Protein AF-0000000085029658 (afdb_homodimer)

Organism: Acidaminococcus fermentans (strain ATCC 25085 / DSM 20731 / CCUG 9996 / CIP 106432 / VR4) (NCBI:txid591001)

Foldseek 3Di:
DPPCDPVNLVVQLVQLLVLVLVCVVPDPLVPDFLCSSCVVGPDHSVVVCVPFVTSLLSLLVNLLVLLQVLLVVLLVVLVVDQEDDLLRLLQSNLVSLLVSLVNLVSLLDDVVVSLVPGDPVSNVSSVVSVVSSLVSVLSVCCRHPVVDDPVLSVVLSVQLVVCSSVCNCLQDDDPVRVVVCVVVVVPRDHDHSSRSSSVSSVVSSD/DPPCDPVNLVVQLVQLLVLVLVCVVPDPLVPDFLCSSCVPGPDHSVVVCVPFVTSLLSLLVNLLVLLLVLLVVLLVVLVVDQEDDLLRLLQSNLVSLLVSLVNLVSLLDDVVVSLVPGDPVSNVSSVVSVVSSLVSVLSVCCRHPVVDDPVLSVVLSVQLVVCSSVCNCLQDDDPVRVVVCVVVVVPRDHDHSSRSSSVSSVVSSD

Structure (mmCIF, N/CA/C/O backbone):
data_AF-0000000085029658-model_v1
#
loop_
_entity.id
_entity.type
_entity.pdbx_description
1 polymer 'Transcriptional regulator, TetR family'
#
loop_
_atom_site.group_PDB
_atom_site.id
_atom_site.type_symbol
_atom_site.label_atom_id
_atom_site.label_alt_id
_atom_site.label_comp_id
_atom_site.label_asym_id
_atom_site.label_entity_id
_atom_site.label_seq_id
_atom_site.pdbx_PDB_ins_code
_atom_site.Cartn_x
_atom_site.Cartn_y
_atom_site.Cartn_z
_atom_site.occupancy
_atom_site.B_iso_or_equiv
_atom_site.auth_seq_id
_atom_site.auth_comp_id
_atom_site.auth_asym_id
_atom_site.auth_atom_id
_atom_site.pdbx_PDB_model_num
ATOM 1 N N . MET A 1 1 ? -37.188 19.984 20.891 1 39.56 1 MET A N 1
ATOM 2 C CA . MET A 1 1 ? -36.188 20.219 19.828 1 39.56 1 MET A CA 1
ATOM 3 C C . MET A 1 1 ? -36.375 19.203 18.703 1 39.56 1 MET A C 1
ATOM 5 O O . MET A 1 1 ? -36.562 18 18.953 1 39.56 1 MET A O 1
ATOM 9 N N . PRO A 1 2 ? -36.844 19.359 17.547 1 47.84 2 PRO A N 1
ATOM 10 C CA . PRO A 1 2 ? -37.281 18.359 16.562 1 47.84 2 PRO A CA 1
ATOM 11 C C . PRO A 1 2 ? -36.281 17.219 16.406 1 47.84 2 PRO A C 1
ATOM 13 O O . PRO A 1 2 ? -35.062 17.453 16.484 1 47.84 2 PRO A O 1
ATOM 16 N N . LYS A 1 3 ? -36.5 16.047 16.859 1 46.5 3 LYS A N 1
ATOM 17 C CA . LYS A 1 3 ? -35.75 14.805 16.812 1 46.5 3 LYS A CA 1
ATOM 18 C C . LYS A 1 3 ? -35.125 14.578 15.43 1 46.5 3 LYS A C 1
ATOM 20 O O . LYS A 1 3 ? -35.844 14.344 14.461 1 46.5 3 LYS A O 1
ATOM 25 N N . VAL A 1 4 ? -34.094 15.469 14.938 1 59.84 4 VAL A N 1
ATOM 26 C CA . VAL A 1 4 ? -33.438 15.25 13.648 1 59.84 4 VAL A CA 1
ATOM 27 C C . VAL A 1 4 ? -33.312 13.75 13.375 1 59.84 4 VAL A C 1
ATOM 29 O O . VAL A 1 4 ? -32.688 13.023 14.156 1 59.84 4 VAL A O 1
ATOM 32 N N . SER A 1 5 ? -34.125 13.156 12.586 1 63.72 5 SER A N 1
ATOM 33 C CA . SER A 1 5 ? -34.219 11.75 12.234 1 63.72 5 SER A CA 1
ATOM 34 C C . SER A 1 5 ? -32.875 11.18 11.828 1 63.72 5 SER A C 1
ATOM 36 O O . SER A 1 5 ? -31.984 11.914 11.391 1 63.72 5 SER A O 1
ATOM 38 N N . GLU A 1 6 ? -32.5 9.969 12.438 1 69.75 6 GLU A N 1
ATOM 39 C CA . GLU A 1 6 ? -31.328 9.188 12.039 1 69.75 6 GLU A CA 1
ATOM 40 C C . GLU A 1 6 ? -31.062 9.312 10.547 1 69.75 6 GLU A C 1
ATOM 42 O O . GLU A 1 6 ? -29.906 9.383 10.125 1 69.75 6 GLU A O 1
ATOM 47 N N . GLU A 1 7 ? -32.125 9.469 9.852 1 69.19 7 GLU A N 1
ATOM 48 C CA . GLU A 1 7 ? -32 9.594 8.398 1 69.19 7 GLU A CA 1
ATOM 49 C C . GLU A 1 7 ? -31.406 10.938 8 1 69.19 7 GLU A C 1
ATOM 51 O O . GLU A 1 7 ? -30.625 11.016 7.062 1 69.19 7 GLU A O 1
ATOM 56 N N . PHE A 1 8 ? -31.875 11.875 8.68 1 68.25 8 PHE A N 1
ATOM 57 C CA . PHE A 1 8 ? -31.359 13.211 8.406 1 68.25 8 PHE A CA 1
ATOM 58 C C . PHE A 1 8 ? -29.875 13.297 8.719 1 68.25 8 PHE A C 1
ATOM 60 O O . PHE A 1 8 ? -29.094 13.828 7.918 1 68.25 8 PHE A O 1
ATOM 67 N N . LEU A 1 9 ? -29.438 12.711 9.789 1 74.5 9 LEU A N 1
ATOM 68 C CA . LEU A 1 9 ? -28.047 12.703 10.195 1 74.5 9 LEU A CA 1
ATOM 69 C C . LEU A 1 9 ? -27.188 11.953 9.18 1 74.5 9 LEU A C 1
ATOM 71 O O . LEU A 1 9 ? -26.078 12.398 8.844 1 74.5 9 LEU A O 1
ATOM 75 N N . LEU A 1 10 ? -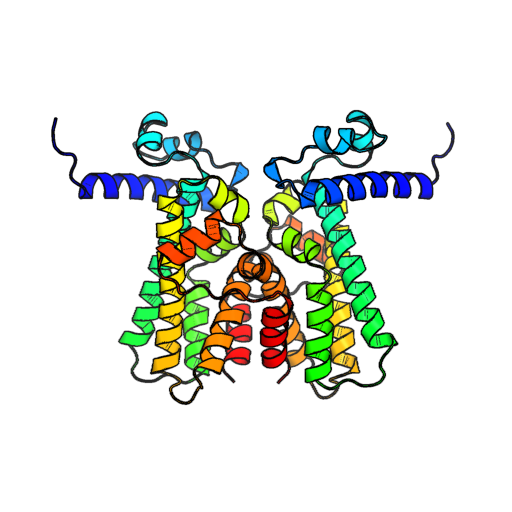27.766 10.938 8.742 1 78.62 10 LEU A N 1
ATOM 76 C CA . LEU A 1 10 ? -27.062 10.133 7.746 1 78.62 10 LEU A CA 1
ATOM 77 C C . LEU A 1 10 ? -26.922 10.898 6.434 1 78.62 10 LEU A C 1
ATOM 79 O O . LEU A 1 10 ? -25.891 10.828 5.773 1 78.62 10 LEU A O 1
ATOM 83 N N . ALA A 1 11 ? -27.969 11.594 6.125 1 80.56 11 ALA A N 1
ATOM 84 C CA . ALA A 1 11 ? -27.938 12.375 4.891 1 80.56 11 ALA A CA 1
ATOM 85 C C . ALA A 1 11 ? -26.891 13.477 4.961 1 80.56 11 ALA A C 1
ATOM 87 O O . ALA A 1 11 ? -26.203 13.75 3.979 1 80.56 11 ALA A O 1
ATOM 88 N N . ARG A 1 12 ? -26.766 14.07 6.043 1 83.19 12 ARG A N 1
ATOM 89 C CA . ARG A 1 12 ? -25.781 15.133 6.234 1 83.19 12 ARG A CA 1
ATOM 90 C C . ARG A 1 12 ? -24.359 14.578 6.215 1 83.19 12 ARG A C 1
ATOM 92 O O . ARG A 1 12 ? -23.469 15.164 5.598 1 83.19 12 ARG A O 1
ATOM 99 N N . ARG A 1 13 ? -24.234 13.508 6.812 1 89.88 13 ARG A N 1
ATOM 100 C CA . ARG A 1 13 ? -22.938 12.828 6.793 1 89.88 13 ARG A CA 1
ATOM 101 C C . ARG A 1 13 ? -22.516 12.5 5.367 1 89.88 13 ARG A C 1
ATOM 103 O O . ARG A 1 13 ? -21.359 12.719 4.992 1 89.88 13 ARG A O 1
ATOM 110 N N . GLU A 1 14 ? -23.5 12.094 4.586 1 93 14 GLU A N 1
ATOM 111 C CA . GLU A 1 14 ? -23.219 11.727 3.199 1 93 14 GLU A CA 1
ATOM 112 C C . GLU A 1 14 ? -22.859 12.953 2.369 1 93 14 GLU A C 1
ATOM 114 O O . GLU A 1 14 ? -22.047 12.867 1.449 1 93 14 GLU A O 1
ATOM 119 N N . GLU A 1 15 ? -23.453 14 2.664 1 93.38 15 GLU A N 1
ATOM 120 C CA . GLU A 1 15 ? -23.109 15.234 1.964 1 93.38 15 GLU A CA 1
ATOM 121 C C . GLU A 1 15 ? -21.656 15.609 2.184 1 93.38 15 GLU A C 1
ATOM 123 O O . GLU A 1 15 ? -20.969 16.047 1.257 1 93.38 15 GLU A O 1
ATOM 128 N N . ILE A 1 16 ? -21.219 15.453 3.389 1 94.19 16 ILE A N 1
ATOM 129 C CA . ILE A 1 16 ? -19.828 15.75 3.729 1 94.19 16 ILE A CA 1
ATOM 130 C C . ILE A 1 16 ? -18.906 14.805 2.975 1 94.19 16 ILE A C 1
ATOM 132 O O . ILE A 1 16 ? -17.891 15.234 2.406 1 94.19 16 ILE A O 1
ATOM 136 N N . LEU A 1 17 ? -19.266 13.594 2.924 1 96.19 17 LEU A N 1
ATOM 137 C CA . LEU A 1 17 ? -18.469 12.594 2.23 1 96.19 17 LEU A CA 1
ATOM 138 C C . LEU A 1 17 ? -18.422 12.883 0.732 1 96.19 17 LEU A C 1
ATOM 140 O O . LEU A 1 17 ? -17.375 12.75 0.102 1 96.19 17 LEU A O 1
ATOM 144 N N . ASP A 1 18 ? -19.562 13.305 0.214 1 96.31 18 ASP A N 1
ATOM 145 C CA . ASP A 1 18 ? -19.625 13.641 -1.204 1 96.31 18 ASP A CA 1
ATOM 146 C C . ASP A 1 18 ? -18.734 14.836 -1.524 1 96.31 18 ASP A C 1
ATOM 148 O O . ASP A 1 18 ? -18.062 14.852 -2.557 1 96.31 18 ASP A O 1
ATOM 152 N N . ALA A 1 19 ? -18.766 15.758 -0.668 1 95.5 19 ALA A N 1
ATOM 153 C CA . ALA A 1 19 ? -17.922 16.938 -0.836 1 95.5 19 ALA A CA 1
ATOM 154 C C . ALA A 1 19 ? -16.453 16.562 -0.789 1 95.5 19 ALA A C 1
ATOM 156 O O . ALA A 1 19 ? -15.656 17.031 -1.613 1 95.5 19 ALA A O 1
ATOM 157 N N . CYS A 1 20 ? -16.109 15.727 0.187 1 96.25 20 CYS A N 1
ATOM 158 C CA . CYS A 1 20 ? -14.734 15.266 0.316 1 96.25 20 CYS A CA 1
ATOM 159 C C . CYS A 1 20 ? -14.297 14.492 -0.921 1 96.25 20 CYS A C 1
ATOM 161 O O . CYS A 1 20 ? -13.211 14.719 -1.45 1 96.25 20 CYS A O 1
ATOM 163 N N . ALA A 1 21 ? -15.133 13.617 -1.39 1 97 21 ALA A N 1
ATOM 164 C CA . ALA A 1 21 ? -14.844 12.82 -2.584 1 97 21 ALA A CA 1
ATOM 165 C C . ALA A 1 21 ? -14.602 13.719 -3.793 1 97 21 ALA A C 1
ATOM 167 O O . ALA A 1 21 ? -13.688 13.477 -4.578 1 97 21 ALA A O 1
ATOM 168 N N . LYS A 1 22 ? -15.422 14.664 -3.932 1 96.25 22 LYS A N 1
ATOM 169 C CA . LYS A 1 22 ? -15.305 15.602 -5.047 1 96.25 22 LYS A CA 1
ATOM 170 C C . LYS A 1 22 ? -13.984 16.359 -4.992 1 96.25 22 LYS A C 1
ATOM 172 O O . LYS A 1 22 ? -13.281 16.469 -5.996 1 96.25 22 LYS A O 1
ATOM 177 N N . LEU A 1 23 ? -13.648 16.906 -3.857 1 95.88 23 LEU A N 1
ATOM 178 C CA . LEU A 1 23 ? -12.391 17.625 -3.691 1 95.88 23 LEU A CA 1
ATOM 179 C C . LEU A 1 23 ? -11.195 16.719 -3.955 1 95.88 23 LEU A C 1
ATOM 181 O O . LEU A 1 23 ? -10.203 17.141 -4.555 1 95.88 23 LEU A O 1
ATOM 185 N N . TYR A 1 24 ? -11.328 15.469 -3.527 1 95 24 TYR A N 1
ATOM 186 C CA . TYR A 1 24 ? -10.227 14.523 -3.576 1 95 24 TYR A CA 1
ATOM 187 C C . TYR A 1 24 ? -9.922 14.117 -5.016 1 95 24 TYR A C 1
ATOM 189 O O . TYR A 1 24 ? -8.852 13.562 -5.297 1 95 24 TYR A O 1
ATOM 197 N N . GLU A 1 25 ? -10.781 14.445 -5.926 1 92.31 25 GLU A N 1
ATOM 198 C CA . GLU A 1 25 ? -10.547 14.188 -7.344 1 92.31 25 GLU A CA 1
ATOM 199 C C . GLU A 1 25 ? -9.414 15.055 -7.887 1 92.31 25 GLU A C 1
ATOM 201 O O . GLU A 1 25 ? -8.672 14.633 -8.773 1 92.31 25 GLU A O 1
ATOM 206 N N . ASN A 1 26 ? -9.297 16.219 -7.262 1 89.38 26 ASN A N 1
ATOM 207 C CA . ASN A 1 26 ? -8.367 17.172 -7.859 1 89.38 26 ASN A CA 1
ATOM 208 C C . ASN A 1 26 ? -7.371 17.703 -6.836 1 89.38 26 ASN A C 1
ATOM 210 O O . ASN A 1 26 ? -6.422 18.406 -7.191 1 89.38 26 ASN A O 1
ATOM 214 N N . MET A 1 27 ? -7.668 17.391 -5.586 1 89.38 27 MET A N 1
ATOM 215 C CA . MET A 1 27 ? -6.793 17.859 -4.516 1 89.38 27 MET A CA 1
ATOM 216 C C . MET A 1 27 ? -6.168 16.688 -3.77 1 89.38 27 MET A C 1
ATOM 218 O O . MET A 1 27 ? -6.715 15.586 -3.77 1 89.38 27 MET A O 1
ATOM 222 N N . SER A 1 28 ? -5.059 16.969 -3.203 1 88.19 28 SER A N 1
ATOM 223 C CA . SER A 1 28 ? -4.398 15.961 -2.381 1 88.19 28 SER A CA 1
ATOM 224 C C . SER A 1 28 ? -4.953 15.961 -0.96 1 88.19 28 SER A C 1
ATOM 226 O O . SER A 1 28 ? -5.605 16.922 -0.54 1 88.19 28 SER A O 1
ATOM 228 N N . PHE A 1 29 ? -4.711 14.922 -0.294 1 90.5 29 PHE A N 1
ATOM 229 C CA . PHE A 1 29 ? -5.133 14.781 1.094 1 90.5 29 PHE A CA 1
ATOM 230 C C . PHE A 1 29 ? -4.633 15.945 1.936 1 90.5 29 PHE A C 1
ATOM 232 O O . PHE A 1 29 ? -5.367 16.484 2.77 1 90.5 29 PHE A O 1
ATOM 239 N N . LYS A 1 30 ? -3.414 16.312 1.735 1 85.94 30 LYS A N 1
ATOM 240 C CA . LYS A 1 30 ? -2.768 17.359 2.529 1 85.94 30 LYS A CA 1
ATOM 241 C C . LYS A 1 30 ? -3.48 18.688 2.363 1 85.94 30 LYS A C 1
ATOM 243 O O . LYS A 1 30 ? -3.562 19.484 3.309 1 85.94 30 LYS A O 1
ATOM 248 N N . ASP A 1 31 ? -4.078 18.891 1.221 1 90.44 31 ASP A N 1
ATOM 249 C CA . ASP A 1 31 ? -4.645 20.203 0.889 1 90.44 31 ASP A CA 1
ATOM 250 C C . ASP A 1 31 ? -6.121 20.266 1.274 1 90.44 31 ASP A C 1
ATOM 252 O O . ASP A 1 31 ? -6.703 21.359 1.325 1 90.44 31 ASP A O 1
ATOM 256 N N . ILE A 1 32 ? -6.695 19.156 1.479 1 93.81 32 ILE A N 1
ATOM 257 C CA . ILE A 1 32 ? -8.109 19.125 1.831 1 93.81 32 ILE A CA 1
ATOM 258 C C . ILE A 1 32 ? -8.273 19.328 3.336 1 93.81 32 ILE A C 1
ATOM 260 O O . ILE A 1 32 ? -7.656 18.609 4.133 1 93.81 32 ILE A O 1
ATOM 264 N N . THR A 1 33 ? -8.992 20.391 3.703 1 92.5 33 THR A N 1
ATOM 265 C CA . THR A 1 33 ? -9.297 20.688 5.098 1 92.5 33 THR A CA 1
ATOM 266 C C . THR A 1 33 ? -10.805 20.719 5.332 1 92.5 33 THR A C 1
ATOM 268 O O . THR A 1 33 ? -11.586 20.672 4.379 1 92.5 33 THR A O 1
ATOM 271 N N . LEU A 1 34 ? -11.148 20.703 6.617 1 92.81 34 LEU A N 1
ATOM 272 C CA . LEU A 1 34 ? -12.562 20.828 6.926 1 92.81 34 LEU A CA 1
ATOM 273 C C . LEU A 1 34 ? -13.133 22.125 6.371 1 92.81 34 LEU A C 1
ATOM 275 O O . LEU A 1 34 ? -14.297 22.172 5.957 1 92.81 34 LEU A O 1
ATOM 279 N N . LYS A 1 35 ? -12.289 23.156 6.355 1 91.06 35 LYS A N 1
ATOM 280 C CA . LYS A 1 35 ? -12.695 24.438 5.781 1 91.06 35 LYS A CA 1
ATOM 281 C C . LYS A 1 35 ? -13.016 24.297 4.297 1 91.06 35 LYS A C 1
ATOM 283 O O . LYS A 1 35 ? -14.055 24.766 3.83 1 91.06 35 LYS A O 1
ATOM 288 N N . GLU A 1 36 ? -12.156 23.609 3.531 1 92.5 36 GLU A N 1
ATOM 289 C CA . GLU A 1 36 ? -12.359 23.406 2.1 1 92.5 36 GLU A CA 1
ATOM 290 C C . GLU A 1 36 ? -13.609 22.578 1.832 1 92.5 36 GLU A C 1
ATOM 292 O O . GLU A 1 36 ? -14.344 22.828 0.877 1 92.5 36 GLU A O 1
ATOM 297 N N . ILE A 1 37 ? -13.828 21.562 2.686 1 93.56 37 ILE A N 1
ATOM 298 C CA . ILE A 1 37 ? -15 20.703 2.549 1 93.56 37 ILE A CA 1
ATOM 299 C C . ILE A 1 37 ? -16.266 21.516 2.814 1 93.56 37 ILE A C 1
ATOM 301 O O . ILE A 1 37 ? -17.266 21.391 2.094 1 93.56 37 ILE A O 1
ATOM 305 N N . GLY A 1 38 ? -16.219 22.328 3.793 1 90.88 38 GLY A N 1
ATOM 306 C CA . GLY A 1 38 ? -17.344 23.172 4.145 1 90.88 38 GLY A CA 1
ATOM 307 C C . GLY A 1 38 ? -17.75 24.125 3.029 1 90.88 38 GLY A C 1
ATOM 308 O O . GLY A 1 38 ? -18.938 24.469 2.893 1 90.88 38 GLY A O 1
ATOM 309 N N . LYS A 1 39 ? -16.812 24.516 2.195 1 90.38 39 LYS A N 1
ATOM 310 C CA . LYS A 1 39 ? -17.062 25.484 1.122 1 90.38 39 LYS A CA 1
ATOM 311 C C . LYS A 1 39 ? -17.984 24.891 0.057 1 90.38 39 LYS A C 1
ATOM 313 O O . LYS A 1 39 ? -18.641 25.625 -0.672 1 90.38 39 LYS A O 1
ATOM 318 N N . ILE A 1 40 ? -17.953 23.609 -0.003 1 89 40 ILE A N 1
ATOM 319 C CA . ILE A 1 40 ? -18.719 23.047 -1.103 1 89 40 ILE A CA 1
ATOM 320 C C . ILE A 1 40 ? -19.891 22.234 -0.548 1 89 40 ILE A C 1
ATOM 322 O O . ILE A 1 40 ? -20.391 21.312 -1.205 1 89 40 ILE A O 1
ATOM 326 N N . THR A 1 41 ? -20.141 22.453 0.682 1 85.31 41 THR A N 1
ATOM 327 C CA . THR A 1 41 ? -21.312 21.844 1.322 1 85.31 41 THR A CA 1
ATOM 328 C C . THR A 1 41 ? -22.281 22.922 1.791 1 85.31 41 THR A C 1
ATOM 330 O O . THR A 1 41 ? -22 24.125 1.656 1 85.31 41 THR A O 1
ATOM 333 N N . SER A 1 42 ? -23.375 22.484 2.191 1 81.94 42 SER A N 1
ATOM 334 C CA . SER A 1 42 ? -24.344 23.375 2.803 1 81.94 42 SER A CA 1
ATOM 335 C C . SER A 1 42 ? -24 23.672 4.258 1 81.94 42 SER A C 1
ATOM 337 O O . SER A 1 42 ? -24.734 24.375 4.953 1 81.94 42 SER A O 1
ATOM 339 N N . PHE A 1 43 ? -22.938 23.156 4.645 1 76 43 PHE A N 1
ATOM 340 C CA . PHE A 1 43 ? -22.531 23.234 6.039 1 76 43 PHE A CA 1
ATOM 341 C C . PHE A 1 43 ? -21.469 24.312 6.227 1 76 43 PHE A C 1
ATOM 343 O O . PHE A 1 43 ? -20.656 24.562 5.32 1 76 43 PHE A O 1
ATOM 350 N N . ASN A 1 44 ? -21.672 25.016 7.402 1 77 44 ASN A N 1
ATOM 351 C CA . ASN A 1 44 ? -20.484 25.75 7.824 1 77 44 ASN A CA 1
ATOM 352 C C . ASN A 1 44 ? -19.484 24.844 8.555 1 77 44 ASN A C 1
ATOM 354 O O . ASN A 1 44 ? -19.797 23.688 8.859 1 77 44 ASN A O 1
ATOM 358 N N . ARG A 1 45 ? -18.25 25.234 8.695 1 79.62 45 ARG A N 1
ATOM 359 C CA . ARG A 1 45 ? -17.172 24.469 9.32 1 79.62 45 ARG A CA 1
ATOM 360 C C . ARG A 1 45 ? -17.594 23.938 10.68 1 79.62 45 ARG A C 1
ATOM 362 O O . ARG A 1 45 ? -17.328 22.766 11.008 1 79.62 45 ARG A O 1
ATOM 369 N N . THR A 1 46 ? -18.344 24.688 11.406 1 83.12 46 THR A N 1
ATOM 370 C CA . THR A 1 46 ? -18.75 24.312 12.758 1 83.12 46 THR A CA 1
ATOM 371 C C . THR A 1 46 ? -19.703 23.125 12.727 1 83.12 46 THR A C 1
ATOM 373 O O . THR A 1 46 ? -19.609 22.219 13.562 1 83.12 46 THR A O 1
ATOM 376 N N . ALA A 1 47 ? -20.5 23.109 11.742 1 87.06 47 ALA A N 1
ATOM 377 C CA . ALA A 1 47 ? -21.484 22.031 11.609 1 87.06 47 ALA A CA 1
ATOM 378 C C . ALA A 1 47 ? -20.797 20.703 11.273 1 87.06 47 ALA A C 1
ATOM 380 O O . ALA A 1 47 ? -21.266 19.641 11.688 1 87.06 47 ALA A O 1
ATOM 381 N N . ILE A 1 48 ? -19.719 20.734 10.539 1 91.19 48 ILE A N 1
ATOM 382 C CA . ILE A 1 48 ? -19 19.531 10.148 1 91.19 48 ILE A CA 1
ATOM 383 C C . ILE A 1 48 ? -18.438 18.828 11.391 1 91.19 48 ILE A C 1
ATOM 385 O O . ILE A 1 48 ? -18.422 17.609 11.461 1 91.19 48 ILE A O 1
ATOM 389 N N . TYR A 1 49 ? -18.188 19.578 12.391 1 90.75 49 TYR A N 1
ATOM 390 C CA . TYR A 1 49 ? -17.594 19.047 13.609 1 90.75 49 TYR A CA 1
ATOM 391 C C . TYR A 1 49 ? -18.609 18.219 14.398 1 90.75 49 TYR A C 1
ATOM 393 O O . TYR A 1 49 ? -18.234 17.422 15.266 1 90.75 49 TYR A O 1
ATOM 401 N N . ASN A 1 50 ? -19.844 18.422 14.094 1 89.75 50 ASN A N 1
ATOM 402 C CA . ASN A 1 50 ? -20.875 17.609 14.719 1 89.75 50 ASN A CA 1
ATOM 403 C C . ASN A 1 50 ? -20.844 16.172 14.195 1 89.75 50 ASN A C 1
ATOM 405 O O . ASN A 1 50 ? -21.344 15.258 14.844 1 89.75 50 ASN A O 1
ATOM 409 N N . TYR A 1 51 ? -20.172 16.047 13.094 1 91.44 51 TYR A N 1
ATOM 410 C CA . TYR A 1 51 ? -20.172 14.734 12.453 1 91.44 51 TYR A CA 1
ATOM 411 C C . TYR A 1 51 ? -18.781 14.125 12.469 1 91.44 51 TYR A C 1
ATOM 413 O O . TYR A 1 51 ? -18.625 12.922 12.68 1 91.44 51 TYR A O 1
ATOM 421 N N . PHE A 1 52 ? -17.797 14.953 12.211 1 93.81 52 PHE A N 1
ATOM 422 C CA . PHE A 1 52 ? -16.422 14.484 12.133 1 93.81 52 PHE A CA 1
ATOM 423 C C . PHE A 1 52 ? -15.492 15.414 12.906 1 93.81 52 PHE A C 1
ATOM 425 O O . PHE A 1 52 ? -15.578 16.641 12.781 1 93.81 52 PHE A O 1
ATOM 432 N N . ASN A 1 53 ? -14.586 14.789 13.562 1 92.5 53 ASN A N 1
ATOM 433 C CA . ASN A 1 53 ? -13.68 15.555 14.406 1 92.5 53 ASN A CA 1
ATOM 434 C C . ASN A 1 53 ? -12.406 15.938 13.656 1 92.5 53 ASN A C 1
ATOM 436 O O . ASN A 1 53 ? -11.633 16.766 14.133 1 92.5 53 ASN A O 1
ATOM 440 N N . SER A 1 54 ? -12.156 15.266 12.555 1 93.06 54 SER A N 1
ATOM 441 C CA . SER A 1 54 ? -10.93 15.492 11.797 1 93.06 54 SER A CA 1
ATOM 442 C C . SER A 1 54 ? -11.102 15.109 10.328 1 93.06 54 SER A C 1
ATOM 444 O O . SER A 1 54 ? -12.047 14.406 9.977 1 93.06 54 SER A O 1
ATOM 446 N N . LYS A 1 55 ? -10.227 15.648 9.531 1 93.75 55 LYS A N 1
ATOM 447 C CA . LYS A 1 55 ? -10.266 15.258 8.125 1 93.75 55 LYS A CA 1
ATOM 448 C C . LYS A 1 55 ? -9.961 13.766 7.961 1 93.75 55 LYS A C 1
ATOM 450 O O . LYS A 1 55 ? -10.484 13.117 7.059 1 93.75 55 LYS A O 1
ATOM 455 N N . GLU A 1 56 ? -9.141 13.203 8.867 1 95.19 56 GLU A N 1
ATOM 456 C CA . GLU A 1 56 ? -8.828 11.781 8.836 1 95.19 56 GLU A CA 1
ATOM 457 C C . GLU A 1 56 ? -10.078 10.93 9.031 1 95.19 56 GLU A C 1
ATOM 459 O O . GLU A 1 56 ? -10.25 9.906 8.367 1 95.19 56 GLU A O 1
ATOM 464 N N . GLU A 1 57 ? -10.93 11.398 9.867 1 95.69 57 GLU A N 1
ATOM 465 C CA . GLU A 1 57 ? -12.18 10.688 10.094 1 95.69 57 GLU A CA 1
ATOM 466 C C . GLU A 1 57 ? -13.055 10.703 8.844 1 95.69 57 GLU A C 1
ATOM 468 O O . GLU A 1 57 ? -13.734 9.719 8.547 1 95.69 57 GLU A O 1
ATOM 473 N N . ILE A 1 58 ? -13.055 11.812 8.203 1 96.31 58 ILE A N 1
ATOM 474 C CA . ILE A 1 58 ? -13.844 11.938 6.98 1 96.31 58 ILE A CA 1
ATOM 475 C C . ILE A 1 58 ? -13.297 10.984 5.918 1 96.31 58 ILE A C 1
ATOM 477 O O . ILE A 1 58 ? -14.062 10.258 5.277 1 96.31 58 ILE A O 1
ATOM 481 N N . PHE A 1 59 ? -12.031 10.914 5.777 1 97.19 59 PHE A N 1
ATOM 482 C CA . PHE A 1 59 ? -11.406 10.055 4.781 1 97.19 59 PHE A CA 1
ATOM 483 C C . PHE A 1 59 ? -11.602 8.586 5.137 1 97.19 59 PHE A C 1
ATOM 485 O O . PHE A 1 59 ? -11.789 7.746 4.254 1 97.19 59 PHE A O 1
ATOM 492 N N . LEU A 1 60 ? -11.508 8.312 6.41 1 97 60 LEU A N 1
ATOM 493 C CA . LEU A 1 60 ? -11.766 6.945 6.848 1 97 60 LEU A CA 1
ATOM 494 C C . LEU A 1 60 ? -13.188 6.523 6.496 1 97 60 LEU A C 1
ATOM 496 O O . LEU A 1 60 ? -13.414 5.41 6.023 1 97 60 LEU A O 1
ATOM 500 N N . ALA A 1 61 ? -14.109 7.426 6.719 1 97.06 61 ALA A N 1
ATOM 501 C CA . ALA A 1 61 ? -15.508 7.16 6.387 1 97.06 61 ALA A CA 1
ATOM 502 C C . ALA A 1 61 ? -15.695 7.012 4.883 1 97.06 61 ALA A C 1
ATOM 504 O O . ALA A 1 61 ? -16.484 6.18 4.426 1 97.06 61 ALA A O 1
ATOM 505 N N . LEU A 1 62 ? -15.016 7.867 4.152 1 97.62 62 LEU A N 1
ATOM 506 C CA . LEU A 1 62 ? -15.055 7.766 2.697 1 97.62 62 LEU A CA 1
ATOM 507 C C . LEU A 1 62 ? -14.508 6.422 2.229 1 97.62 62 LEU A C 1
ATOM 509 O O . LEU A 1 62 ? -15.094 5.781 1.35 1 97.62 62 LEU A O 1
ATOM 513 N N . MET A 1 63 ? -13.438 5.992 2.785 1 97.56 63 MET A N 1
ATOM 514 C CA . MET A 1 63 ? -12.852 4.695 2.469 1 97.56 63 MET A CA 1
ATOM 515 C C . MET A 1 63 ? -13.82 3.564 2.799 1 97.56 63 MET A C 1
ATOM 517 O O . MET A 1 63 ? -13.969 2.621 2.02 1 97.56 63 MET A O 1
ATOM 521 N N . GLN A 1 64 ? -14.406 3.699 3.98 1 97.5 64 GLN A N 1
ATOM 522 C CA . GLN A 1 64 ? -15.43 2.732 4.379 1 97.5 64 GLN A CA 1
ATOM 523 C C . GLN A 1 64 ? -16.531 2.629 3.324 1 97.5 64 GLN A C 1
ATOM 525 O O . GLN A 1 64 ? -16.891 1.526 2.91 1 97.5 64 GLN A O 1
ATOM 530 N N . ARG A 1 65 ? -17 3.754 2.939 1 97.5 65 ARG A N 1
ATOM 531 C CA . ARG A 1 65 ? -18.047 3.791 1.93 1 97.5 65 ARG A CA 1
ATOM 532 C C . ARG A 1 65 ? -17.594 3.133 0.633 1 97.5 65 ARG A C 1
ATOM 534 O O . ARG A 1 65 ? -18.344 2.398 0.001 1 97.5 65 ARG A O 1
ATOM 541 N N . GLU A 1 66 ? -16.375 3.4 0.181 1 97.88 66 GLU A N 1
ATOM 542 C CA . GLU A 1 66 ? -15.844 2.805 -1.038 1 97.88 66 GLU A CA 1
ATOM 543 C C . GLU A 1 66 ? -15.766 1.286 -0.922 1 97.88 66 GLU A C 1
ATOM 545 O O . GLU A 1 66 ? -16.094 0.567 -1.87 1 97.88 66 GLU A O 1
ATOM 550 N N . TYR A 1 67 ? -15.352 0.813 0.222 1 98.06 67 TYR A N 1
ATOM 551 C CA . TYR A 1 67 ? -15.312 -0.626 0.457 1 98.06 67 TYR A CA 1
ATOM 552 C C . TYR A 1 67 ? -16.719 -1.228 0.357 1 98.06 67 TYR A C 1
ATOM 554 O O . TYR A 1 67 ? -16.891 -2.285 -0.25 1 98.06 67 TYR A O 1
ATOM 562 N N . GLU A 1 68 ? -17.625 -0.582 1.021 1 98 68 GLU A N 1
ATOM 563 C CA . GLU A 1 68 ? -19 -1.085 1.042 1 98 68 GLU A CA 1
ATOM 564 C C . GLU A 1 68 ? -19.594 -1.149 -0.365 1 98 68 GLU A C 1
ATOM 566 O O . GLU A 1 68 ? -20.25 -2.127 -0.724 1 98 68 GLU A O 1
ATOM 571 N N . CYS A 1 69 ? -19.312 -0.13 -1.123 1 97.94 69 CYS A N 1
ATOM 572 C CA . CYS A 1 69 ? -19.781 -0.117 -2.504 1 97.94 69 CYS A CA 1
ATOM 573 C C . CYS A 1 69 ? -19.125 -1.241 -3.309 1 97.94 69 CYS A C 1
ATOM 575 O O . CYS A 1 69 ? -19.812 -1.962 -4.035 1 97.94 69 CYS A O 1
ATOM 577 N N . TRP A 1 70 ? -17.875 -1.404 -3.17 1 98.19 70 TRP A N 1
ATOM 578 C CA . TRP A 1 70 ? -17.141 -2.434 -3.9 1 98.19 70 TRP A CA 1
ATOM 579 C C . TRP A 1 70 ? -17.609 -3.826 -3.496 1 98.19 70 TRP A C 1
ATOM 581 O O . TRP A 1 70 ? -17.859 -4.68 -4.352 1 98.19 70 TRP A O 1
ATOM 591 N N . SER A 1 71 ? -17.781 -4.031 -2.201 1 98.06 71 SER A N 1
ATOM 592 C CA . SER A 1 71 ? -18.219 -5.328 -1.694 1 98.06 71 SER A CA 1
ATOM 593 C C . SER A 1 71 ? -19.609 -5.68 -2.205 1 98.06 71 SER A C 1
ATOM 595 O O . SER A 1 71 ? -19.891 -6.84 -2.521 1 98.06 71 SER A O 1
ATOM 597 N N . ALA A 1 72 ? -20.438 -4.664 -2.25 1 98.19 72 ALA A N 1
ATOM 598 C CA . ALA A 1 72 ? -21.781 -4.883 -2.748 1 98.19 72 ALA A CA 1
ATOM 599 C C . ALA A 1 72 ? -21.766 -5.34 -4.203 1 98.19 72 ALA A C 1
ATOM 601 O O . ALA A 1 72 ? -22.562 -6.199 -4.602 1 98.19 72 ALA A O 1
ATOM 602 N N . GLU A 1 73 ? -20.891 -4.77 -4.949 1 98.38 73 GLU A N 1
ATOM 603 C CA . GLU A 1 73 ? -20.781 -5.145 -6.355 1 98.38 73 GLU A CA 1
ATOM 604 C C . GLU A 1 73 ? -20.172 -6.531 -6.516 1 98.38 73 GLU A C 1
ATOM 606 O O . GLU A 1 73 ? -20.516 -7.273 -7.434 1 98.38 73 GLU A O 1
ATOM 611 N N . VAL A 1 74 ? -19.234 -6.898 -5.664 1 98.38 74 VAL A N 1
ATOM 612 C CA . VAL A 1 74 ? -18.703 -8.258 -5.668 1 98.38 74 VAL A CA 1
ATOM 613 C C . VAL A 1 74 ? -19.812 -9.25 -5.355 1 98.38 74 VAL A C 1
ATOM 615 O O . VAL A 1 74 ? -19.938 -10.281 -6.02 1 98.38 74 VAL A O 1
ATOM 618 N N . ASP A 1 75 ? -20.625 -8.914 -4.375 1 98.12 75 ASP A N 1
ATOM 619 C CA . ASP A 1 75 ? -21.766 -9.766 -4.035 1 98.12 75 ASP A CA 1
ATOM 620 C C . ASP A 1 75 ? -22.734 -9.867 -5.207 1 98.12 75 ASP A C 1
ATOM 622 O O . ASP A 1 75 ? -23.359 -10.914 -5.406 1 98.12 75 ASP A O 1
ATOM 626 N N . GLY A 1 76 ? -22.844 -8.758 -5.867 1 98 76 GLY A N 1
ATOM 627 C CA . GLY A 1 76 ? -23.656 -8.781 -7.066 1 98 76 GLY A CA 1
ATOM 628 C C . GLY A 1 76 ? -23.188 -9.797 -8.094 1 98 76 GLY A C 1
ATOM 629 O O . GLY A 1 76 ? -24 -10.469 -8.727 1 98 76 GLY A O 1
ATOM 630 N N . LEU A 1 77 ? -21.859 -9.906 -8.297 1 96.75 77 LEU A N 1
ATOM 631 C CA . LEU A 1 77 ? -21.281 -10.906 -9.195 1 96.75 77 LEU A CA 1
ATOM 632 C C . LEU A 1 77 ? -21.703 -12.312 -8.773 1 96.75 77 LEU A C 1
ATOM 634 O O . LEU A 1 77 ? -22.062 -13.141 -9.617 1 96.75 77 LEU A O 1
ATOM 638 N N . VAL A 1 78 ? -21.672 -12.578 -7.484 1 97.38 78 VAL A N 1
ATOM 639 C CA . VAL A 1 78 ? -22 -13.883 -6.918 1 97.38 78 VAL A CA 1
ATOM 640 C C . VAL A 1 78 ? -23.469 -14.195 -7.133 1 97.38 78 VAL A C 1
ATOM 642 O O . VAL A 1 78 ? -23.828 -15.328 -7.469 1 97.38 78 VAL A O 1
ATOM 645 N N . GLN A 1 79 ? -24.297 -13.18 -6.973 1 97.56 79 GLN A N 1
ATOM 646 C CA . GLN A 1 79 ? -25.734 -13.344 -7.086 1 97.56 79 GLN A CA 1
ATOM 647 C C . GLN A 1 79 ? -26.156 -13.508 -8.539 1 97.56 79 GLN A C 1
ATOM 649 O O . GLN A 1 79 ? -27.062 -14.289 -8.852 1 97.56 79 GLN A O 1
ATOM 654 N N . ASP A 1 80 ? -25.469 -12.891 -9.406 1 97.44 80 ASP A N 1
ATOM 655 C CA . ASP A 1 80 ? -25.922 -12.773 -10.789 1 97.44 80 ASP A CA 1
ATOM 656 C C . ASP A 1 80 ? -25.391 -13.93 -11.641 1 97.44 80 ASP A C 1
ATOM 658 O O . ASP A 1 80 ? -25.859 -14.141 -12.758 1 97.44 80 ASP A O 1
ATOM 662 N N . HIS A 1 81 ? -24.453 -14.672 -11.164 1 97.69 81 HIS A N 1
ATOM 663 C CA . HIS A 1 81 ? -23.859 -15.758 -11.938 1 97.69 81 HIS A CA 1
ATOM 664 C C . HIS A 1 81 ? -23.969 -17.094 -11.195 1 97.69 81 HIS A C 1
ATOM 666 O O . HIS A 1 81 ? -23.828 -17.125 -9.969 1 97.69 81 HIS A O 1
ATOM 672 N N . GLU A 1 82 ? -24.266 -18.062 -11.891 1 97.12 82 GLU A N 1
ATOM 673 C CA . GLU A 1 82 ? -24.312 -19.391 -11.305 1 97.12 82 GLU A CA 1
ATOM 674 C C . GLU A 1 82 ? -22.938 -20.047 -11.297 1 97.12 82 GLU A C 1
ATOM 676 O O . GLU A 1 82 ? -22.578 -20.734 -10.336 1 97.12 82 GLU A O 1
ATOM 681 N N . GLN A 1 83 ? -22.266 -19.859 -12.383 1 97.06 83 GLN A N 1
ATOM 682 C CA . GLN A 1 83 ? -20.922 -20.422 -12.539 1 97.06 83 GLN A CA 1
ATOM 683 C C . GLN A 1 83 ? -20 -19.422 -13.242 1 97.06 83 GLN A C 1
ATOM 685 O O . GLN A 1 83 ? -20.453 -18.641 -14.078 1 97.06 83 GLN A O 1
ATOM 690 N N . MET A 1 84 ? -18.75 -19.469 -12.812 1 97.44 84 MET A N 1
ATOM 691 C CA . MET A 1 84 ? -17.688 -18.703 -13.461 1 97.44 84 MET A CA 1
ATOM 692 C C . MET A 1 84 ? -16.391 -19.5 -13.492 1 97.44 84 MET A C 1
ATOM 694 O O . MET A 1 84 ? -16.062 -20.188 -12.531 1 97.44 84 MET A O 1
ATOM 698 N N . THR A 1 85 ? -15.742 -19.422 -14.672 1 97 85 THR A N 1
ATOM 699 C CA . THR A 1 85 ? -14.391 -19.984 -14.695 1 97 85 THR A CA 1
ATOM 700 C C . THR A 1 85 ? -13.43 -19.109 -13.898 1 97 85 THR A C 1
ATOM 702 O O . THR A 1 85 ? -13.75 -17.953 -13.578 1 97 85 THR A O 1
ATOM 705 N N . ARG A 1 86 ? -12.289 -19.594 -13.555 1 96.81 86 ARG A N 1
ATOM 706 C CA . ARG A 1 86 ? -11.266 -18.828 -12.844 1 96.81 86 ARG A CA 1
ATOM 707 C C . ARG A 1 86 ? -10.875 -17.578 -13.625 1 96.81 86 ARG A C 1
ATOM 709 O O . ARG A 1 86 ? -10.664 -16.516 -13.039 1 96.81 86 ARG A O 1
ATOM 716 N N . ASP A 1 87 ? -10.797 -17.75 -14.93 1 97.56 87 ASP A N 1
ATOM 717 C CA . ASP A 1 87 ? -10.477 -16.609 -15.781 1 97.56 87 ASP A CA 1
ATOM 718 C C . ASP A 1 87 ? -11.586 -15.555 -15.742 1 97.56 87 ASP A C 1
ATOM 720 O O . ASP A 1 87 ? -11.305 -14.359 -15.719 1 97.56 87 ASP A O 1
ATOM 724 N N . GLU A 1 88 ? -12.789 -16 -15.711 1 97.94 88 GLU A N 1
ATOM 725 C CA . GLU A 1 88 ? -13.922 -15.086 -15.641 1 97.94 88 GLU A CA 1
ATOM 726 C C . GLU A 1 88 ? -13.953 -14.344 -14.305 1 97.94 88 GLU A C 1
ATOM 728 O O . GLU A 1 88 ? -14.297 -13.164 -14.25 1 97.94 88 GLU A O 1
ATOM 733 N N . ILE A 1 89 ? -13.625 -15.062 -13.25 1 98.31 89 ILE A N 1
ATOM 734 C CA . ILE A 1 89 ? -13.531 -14.438 -11.93 1 98.31 89 ILE A CA 1
ATOM 735 C C . ILE A 1 89 ? -12.477 -13.336 -11.961 1 98.31 89 ILE A C 1
ATOM 737 O O . ILE A 1 89 ? -12.742 -12.203 -11.531 1 98.31 89 ILE A O 1
ATOM 741 N N . ALA A 1 90 ? -11.305 -13.711 -12.5 1 98.25 90 ALA A N 1
ATOM 742 C CA . ALA A 1 90 ? -10.203 -12.758 -12.586 1 98.25 90 ALA A CA 1
ATOM 743 C C . ALA A 1 90 ? -10.609 -11.523 -13.391 1 98.25 90 ALA A C 1
ATOM 745 O O . ALA A 1 90 ? -10.328 -10.391 -12.992 1 98.25 90 ALA A O 1
ATOM 746 N N . GLN A 1 91 ? -11.281 -11.711 -14.469 1 98.25 91 GLN A N 1
ATOM 747 C CA . GLN A 1 91 ? -11.742 -10.617 -15.312 1 98.25 91 GLN A CA 1
ATOM 748 C C . GLN A 1 91 ? -12.758 -9.75 -14.586 1 98.25 91 GLN A C 1
ATOM 750 O O . GLN A 1 91 ? -12.641 -8.523 -14.57 1 98.25 91 GLN A O 1
ATOM 755 N N . ALA A 1 92 ? -13.727 -10.398 -13.984 1 98.38 92 ALA A N 1
ATOM 756 C CA . ALA A 1 92 ? -14.82 -9.68 -13.352 1 98.38 92 ALA A CA 1
ATOM 757 C C . ALA A 1 92 ? -14.32 -8.852 -12.172 1 98.38 92 ALA A C 1
ATOM 759 O O . ALA A 1 92 ? -14.641 -7.664 -12.062 1 98.38 92 ALA A O 1
ATOM 760 N N . LEU A 1 93 ? -13.539 -9.477 -11.359 1 98.44 93 LEU A N 1
ATOM 761 C CA . LEU A 1 93 ? -13.008 -8.766 -10.203 1 98.44 93 LEU A CA 1
ATOM 762 C C . LEU A 1 93 ? -12.086 -7.637 -10.641 1 98.44 93 LEU A C 1
ATOM 764 O O . LEU A 1 93 ? -12.047 -6.578 -10.008 1 98.44 93 LEU A O 1
ATOM 768 N N . SER A 1 94 ? -11.344 -7.859 -11.695 1 98.44 94 SER A N 1
ATOM 769 C CA . SER A 1 94 ? -10.43 -6.832 -12.195 1 98.44 94 SER A CA 1
ATOM 770 C C . SER A 1 94 ? -11.203 -5.652 -12.781 1 98.44 94 SER A C 1
ATOM 772 O O . SER A 1 94 ? -10.836 -4.496 -12.57 1 98.44 94 SER A O 1
ATOM 774 N N . HIS A 1 95 ? -12.242 -5.941 -13.484 1 98.12 95 HIS A N 1
ATOM 775 C CA . HIS A 1 95 ? -13.086 -4.879 -14.008 1 98.12 95 HIS A CA 1
ATOM 776 C C . HIS A 1 95 ? -13.734 -4.078 -12.883 1 98.12 95 HIS A C 1
ATOM 778 O O . HIS A 1 95 ? -13.836 -2.852 -12.969 1 98.12 95 HIS A O 1
ATOM 784 N N . LEU A 1 96 ? -14.133 -4.762 -11.922 1 97.69 96 LEU A N 1
ATOM 785 C CA . LEU A 1 96 ? -14.742 -4.098 -10.781 1 97.69 96 LEU A CA 1
ATOM 786 C C . LEU A 1 96 ? -13.742 -3.182 -10.086 1 97.69 96 LEU A C 1
ATOM 788 O O . LEU A 1 96 ? -14.062 -2.031 -9.773 1 97.69 96 LEU A O 1
ATOM 792 N N . LEU A 1 97 ? -12.562 -3.729 -9.859 1 97.75 97 LEU A N 1
ATOM 793 C CA . LEU A 1 97 ? -11.547 -2.936 -9.188 1 97.75 97 LEU A CA 1
ATOM 794 C C . LEU A 1 97 ? -11.195 -1.696 -10.008 1 97.75 97 LEU A C 1
ATOM 796 O O . LEU A 1 97 ? -10.977 -0.619 -9.445 1 97.75 97 LEU A O 1
ATOM 800 N N . GLU A 1 98 ? -11.117 -1.861 -11.312 1 97.38 98 GLU A N 1
ATOM 801 C CA . GLU A 1 98 ? -10.812 -0.755 -12.219 1 97.38 98 GLU A CA 1
ATOM 802 C C . GLU A 1 98 ? -11.844 0.361 -12.094 1 97.38 98 GLU A C 1
ATOM 804 O O . GLU A 1 98 ? -11.508 1.541 -12.211 1 97.38 98 GLU A O 1
ATOM 809 N N . LYS A 1 99 ? -13.102 0.012 -11.805 1 97.25 99 LYS A N 1
ATOM 810 C CA . LYS A 1 99 ? -14.188 0.97 -11.648 1 97.25 99 LYS A CA 1
ATOM 811 C C . LYS A 1 99 ? -14.086 1.701 -10.312 1 97.25 99 LYS A C 1
ATOM 813 O O . LYS A 1 99 ? -14.719 2.746 -10.117 1 97.25 99 LYS A O 1
ATOM 818 N N . HIS A 1 100 ? -13.32 1.161 -9.422 1 97.31 100 HIS A N 1
ATOM 819 C CA . HIS A 1 100 ? -13.211 1.73 -8.086 1 97.31 100 HIS A CA 1
ATOM 820 C C . HIS A 1 100 ? -11.812 2.293 -7.836 1 97.31 100 HIS A C 1
ATOM 822 O O . HIS A 1 100 ? -11.172 1.965 -6.836 1 97.31 100 HIS A O 1
ATOM 828 N N . GLU A 1 101 ? -11.438 3.172 -8.695 1 96.06 101 GLU A N 1
ATOM 829 C CA . GLU A 1 101 ? -10.117 3.789 -8.609 1 96.06 101 GLU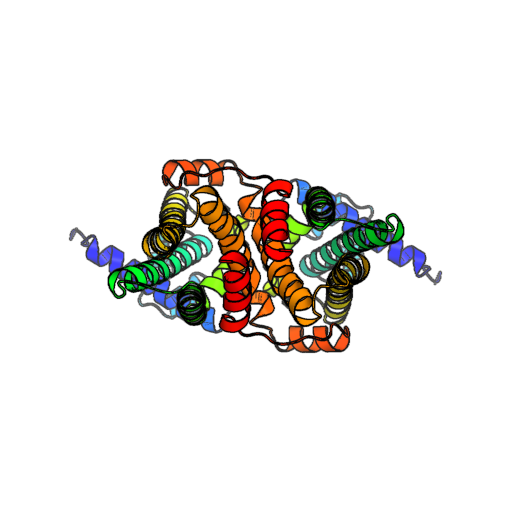 A CA 1
ATOM 830 C C . GLU A 1 101 ? -9.969 4.598 -7.324 1 96.06 101 GLU A C 1
ATOM 832 O O . GLU A 1 101 ? -8.891 4.633 -6.734 1 96.06 101 GLU A O 1
ATOM 837 N N . ARG A 1 102 ? -11.031 5.23 -6.891 1 96 102 ARG A N 1
ATOM 838 C CA . ARG A 1 102 ? -10.984 6.043 -5.68 1 96 102 ARG A CA 1
ATOM 839 C C . ARG A 1 102 ? -10.633 5.191 -4.465 1 96 102 ARG A C 1
ATOM 841 O O . ARG A 1 102 ? -9.898 5.637 -3.578 1 96 102 ARG A O 1
ATOM 848 N N . LEU A 1 103 ? -11.188 4.008 -4.414 1 97.12 103 LEU A N 1
ATOM 849 C CA . LEU A 1 103 ? -10.852 3.092 -3.332 1 97.12 103 LEU A CA 1
ATOM 850 C C . LEU A 1 103 ? -9.344 2.838 -3.283 1 97.12 103 LEU A C 1
ATOM 852 O O . LEU A 1 103 ? -8.734 2.943 -2.219 1 97.12 103 LEU A O 1
ATOM 856 N N . LEU A 1 104 ? -8.773 2.607 -4.461 1 96.31 104 LEU A N 1
ATOM 857 C CA . LEU A 1 104 ? -7.348 2.305 -4.551 1 96.31 104 LEU A CA 1
ATOM 858 C C . LEU A 1 104 ? -6.508 3.529 -4.199 1 96.31 104 LEU A C 1
ATOM 860 O O . LEU A 1 104 ? -5.465 3.406 -3.555 1 96.31 104 LEU A O 1
ATOM 864 N N . LYS A 1 105 ? -6.996 4.672 -4.621 1 94.75 105 LYS A N 1
ATOM 865 C CA . LYS A 1 105 ? -6.328 5.918 -4.266 1 94.75 105 LYS A CA 1
ATOM 866 C C . LYS A 1 105 ? -6.324 6.125 -2.752 1 94.75 105 LYS A C 1
ATOM 868 O O . LYS A 1 105 ? -5.297 6.488 -2.174 1 94.75 105 LYS A O 1
ATOM 873 N N . LEU A 1 106 ? -7.418 5.863 -2.113 1 95.56 106 LEU A N 1
ATOM 874 C CA . LEU A 1 106 ? -7.547 6 -0.666 1 95.56 106 LEU A CA 1
ATOM 875 C C . LEU A 1 106 ? -6.652 4.996 0.054 1 95.56 106 LEU A C 1
ATOM 877 O O . LEU A 1 106 ? -6.02 5.328 1.06 1 95.56 106 LEU A O 1
ATOM 881 N N . LEU A 1 107 ? -6.566 3.811 -0.506 1 94.38 107 LEU A N 1
ATOM 882 C CA . LEU A 1 107 ? -5.758 2.75 0.087 1 94.38 107 LEU A CA 1
ATOM 883 C C . LEU A 1 107 ? -4.277 3.109 0.049 1 94.38 107 LEU A C 1
ATOM 885 O O . LEU A 1 107 ? -3.494 2.625 0.87 1 94.38 107 LEU A O 1
ATOM 889 N N . SER A 1 108 ? -3.918 3.926 -0.853 1 91.25 108 SER A N 1
ATOM 890 C CA . SER A 1 108 ? -2.52 4.309 -1.021 1 91.25 108 SER A CA 1
ATOM 891 C C . SER A 1 108 ? -2.119 5.395 -0.03 1 91.25 108 SER A C 1
ATOM 893 O O . SER A 1 108 ? -0.968 5.836 -0.018 1 91.25 108 SER A O 1
ATOM 895 N N . MET A 1 109 ? -3.043 5.777 0.854 1 90.62 109 MET A N 1
ATOM 896 C CA . MET A 1 109 ? -2.748 6.758 1.894 1 90.62 109 MET A CA 1
ATOM 897 C C . MET A 1 109 ? -2.055 6.102 3.082 1 90.62 109 MET A C 1
ATOM 899 O O . MET A 1 109 ? -1.997 4.875 3.174 1 90.62 109 MET A O 1
ATOM 903 N N . ASN A 1 110 ? -1.566 6.934 3.9 1 85.5 110 ASN A N 1
ATOM 904 C CA . ASN A 1 110 ? -0.978 6.418 5.133 1 85.5 110 ASN A CA 1
ATOM 905 C C . ASN A 1 110 ? -2.051 5.969 6.121 1 85.5 110 ASN A C 1
ATOM 907 O O . ASN A 1 110 ? -2.65 6.793 6.809 1 85.5 110 ASN A O 1
ATOM 911 N N . HIS A 1 111 ? -2.229 4.695 6.246 1 86.25 111 HIS A N 1
ATOM 912 C CA . HIS A 1 111 ? -3.309 4.137 7.051 1 86.25 111 HIS A CA 1
ATOM 913 C C . HIS A 1 111 ? -3.062 4.367 8.539 1 86.25 111 HIS A C 1
ATOM 915 O O . HIS A 1 111 ? -4.008 4.582 9.305 1 86.25 111 HIS A O 1
ATOM 921 N N . PHE A 1 112 ? -1.856 4.297 8.844 1 82.81 112 PHE A N 1
ATOM 922 C CA . PHE A 1 112 ? -1.544 4.512 10.25 1 82.81 112 PHE A CA 1
ATOM 923 C C . PHE A 1 112 ? -2.049 5.871 10.719 1 82.81 112 PHE A C 1
ATOM 925 O O . PHE A 1 112 ? -2.74 5.965 11.734 1 82.81 112 PHE A O 1
ATOM 932 N N . ASP A 1 113 ? -1.767 6.859 9.992 1 83.62 113 ASP A N 1
ATOM 933 C CA . ASP A 1 113 ? -2.178 8.211 10.344 1 83.62 113 ASP A CA 1
ATOM 934 C C . ASP A 1 113 ? -3.699 8.344 10.344 1 83.62 113 ASP A C 1
ATOM 936 O O . ASP A 1 113 ? -4.273 8.969 11.234 1 83.62 113 ASP A O 1
ATOM 940 N N . LEU A 1 114 ? -4.301 7.734 9.367 1 88.56 114 LEU A N 1
ATOM 941 C CA . LEU A 1 114 ? -5.754 7.793 9.258 1 88.56 114 LEU A CA 1
ATOM 942 C C . LEU A 1 114 ? -6.418 7.145 10.469 1 88.56 114 LEU A C 1
ATOM 944 O O . LEU A 1 114 ? -7.305 7.734 11.086 1 88.56 114 LEU A O 1
ATOM 948 N N . GLU A 1 115 ? -5.926 6.039 10.82 1 89.62 115 GLU A N 1
ATOM 949 C CA . GLU A 1 115 ? -6.547 5.258 11.883 1 89.62 115 GLU A CA 1
ATOM 950 C C . GLU A 1 115 ? -6.242 5.852 13.258 1 89.62 115 GLU A C 1
ATOM 952 O O . GLU A 1 115 ? -7.109 5.895 14.133 1 89.62 115 GLU A O 1
ATOM 957 N N . GLU A 1 116 ? -5.027 6.328 13.422 1 86.88 116 GLU A N 1
ATOM 958 C CA . GLU A 1 116 ? -4.613 6.902 14.703 1 86.88 116 GLU A CA 1
ATOM 959 C C . GLU A 1 116 ? -5.359 8.203 14.992 1 86.88 116 GLU A C 1
ATOM 961 O O . GLU A 1 116 ? -5.625 8.523 16.156 1 86.88 116 GLU A O 1
ATOM 966 N N . ASN A 1 117 ? -5.758 8.922 14.008 1 89.5 117 ASN A N 1
ATOM 967 C CA . ASN A 1 117 ? -6.383 10.227 14.18 1 89.5 117 ASN A CA 1
ATOM 968 C C . ASN A 1 117 ? -7.891 10.164 13.961 1 89.5 117 ASN A C 1
ATOM 970 O O . ASN A 1 117 ? -8.516 11.156 13.594 1 89.5 117 ASN A O 1
ATOM 974 N N . SER A 1 118 ? -8.406 9 14.109 1 93.75 118 SER A N 1
ATOM 975 C CA . SE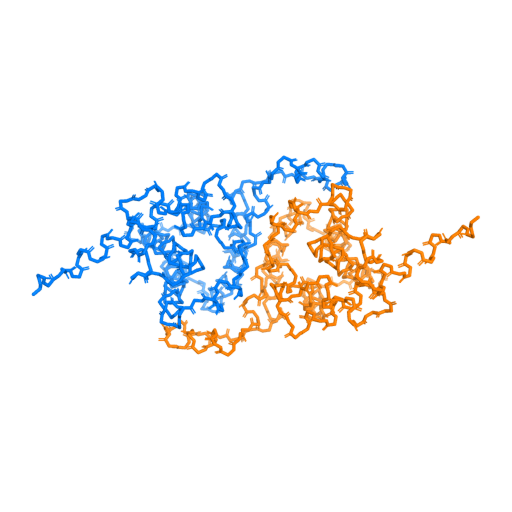R A 1 118 ? -9.852 8.789 14.055 1 93.75 118 SER A CA 1
ATOM 976 C C . SER A 1 118 ? -10.375 8.195 15.359 1 93.75 118 SER A C 1
ATOM 978 O O . SER A 1 118 ? -9.648 7.484 16.062 1 93.75 118 SER A O 1
ATOM 980 N N . ARG A 1 119 ? -11.625 8.594 15.695 1 94.31 119 ARG A N 1
ATOM 981 C CA . ARG A 1 119 ? -12.258 8.008 16.875 1 94.31 119 ARG A CA 1
ATOM 982 C C . ARG A 1 119 ? -12.336 6.488 16.75 1 94.31 119 ARG A C 1
ATOM 984 O O . ARG A 1 119 ? -12.508 5.957 15.648 1 94.31 119 ARG A O 1
ATOM 991 N N . TYR A 1 120 ? -12.227 5.809 17.844 1 95.31 120 TYR A N 1
ATOM 992 C CA . TYR A 1 120 ? -12.172 4.355 17.922 1 95.31 120 TYR A CA 1
ATOM 993 C C . TYR A 1 120 ? -13.406 3.732 17.266 1 95.31 120 TYR A C 1
ATOM 995 O O . TYR A 1 120 ? -13.297 2.754 16.516 1 95.31 120 TYR A O 1
ATOM 1003 N N . GLU A 1 121 ? -14.516 4.273 17.516 1 94.75 121 GLU A N 1
ATOM 1004 C CA . GLU A 1 121 ? -15.75 3.717 16.969 1 94.75 121 GLU A CA 1
ATOM 1005 C C . GLU A 1 121 ? -15.758 3.768 15.445 1 94.75 121 GLU A C 1
ATOM 1007 O O . GLU A 1 121 ? -16.281 2.863 14.789 1 94.75 121 GLU A O 1
ATOM 1012 N N . ASN A 1 122 ? -15.242 4.809 14.859 1 95.25 122 ASN A N 1
ATOM 1013 C CA . ASN A 1 122 ? -15.125 4.918 13.406 1 95.25 122 ASN A CA 1
ATOM 1014 C C . ASN A 1 122 ? -14.164 3.875 12.844 1 95.25 122 ASN A C 1
ATOM 1016 O O . ASN A 1 122 ? -14.406 3.32 11.773 1 95.25 122 ASN A O 1
ATOM 1020 N N . LEU A 1 123 ? -13.133 3.666 13.617 1 95.5 123 LEU A N 1
ATOM 1021 C CA . LEU A 1 123 ? -12.164 2.652 13.211 1 95.5 123 LEU A CA 1
ATOM 1022 C C . LEU A 1 123 ? -12.797 1.266 13.203 1 95.5 123 LEU A C 1
ATOM 1024 O O . LEU A 1 123 ? -12.586 0.486 12.273 1 95.5 123 LEU A O 1
ATOM 1028 N N . VAL A 1 124 ? -13.578 0.994 14.172 1 96.5 124 VAL A N 1
ATOM 1029 C CA . VAL A 1 124 ? -14.25 -0.3 14.258 1 96.5 124 VAL A CA 1
ATOM 1030 C C . VAL A 1 124 ? -15.18 -0.478 13.062 1 96.5 124 VAL A C 1
ATOM 1032 O O . VAL A 1 124 ? -15.195 -1.536 12.43 1 96.5 124 VAL A O 1
ATOM 1035 N N . GLU A 1 125 ? -15.914 0.573 12.781 1 95.75 125 GLU A N 1
ATOM 1036 C CA . GLU A 1 125 ? -16.844 0.503 11.656 1 95.75 125 GLU A CA 1
ATOM 1037 C C . GLU A 1 125 ? -16.094 0.315 10.336 1 95.75 125 GLU A C 1
ATOM 1039 O O . GLU A 1 125 ? -16.547 -0.43 9.461 1 95.75 125 GLU A O 1
ATOM 1044 N N . PHE A 1 126 ? -15.031 0.964 10.234 1 96.5 126 PHE A N 1
ATOM 1045 C CA . PHE A 1 126 ? -14.195 0.795 9.055 1 96.5 126 PHE A CA 1
ATOM 1046 C C . PHE A 1 126 ? -13.703 -0.644 8.938 1 96.5 126 PHE A C 1
ATOM 1048 O O . PHE A 1 126 ? -13.766 -1.24 7.863 1 96.5 126 PHE A O 1
ATOM 1055 N N . LYS A 1 127 ? -13.258 -1.209 10.008 1 96.06 127 LYS A N 1
ATOM 1056 C CA . LYS A 1 127 ? -12.742 -2.576 10 1 96.06 127 LYS A CA 1
ATOM 1057 C C . LYS A 1 127 ? -13.852 -3.574 9.664 1 96.06 127 LYS A C 1
ATOM 1059 O O . LYS A 1 127 ? -13.602 -4.598 9.031 1 96.06 127 LYS A O 1
ATOM 1064 N N . LYS A 1 128 ? -15.039 -3.283 10.086 1 96.88 128 LYS A N 1
ATOM 1065 C CA . LYS A 1 128 ? -16.172 -4.125 9.703 1 96.88 128 LYS A CA 1
ATOM 1066 C C . LYS A 1 128 ? -16.359 -4.141 8.188 1 96.88 128 LYS A C 1
ATOM 1068 O O . LYS A 1 128 ? -16.562 -5.203 7.598 1 96.88 128 LYS A O 1
ATOM 1073 N N . ALA A 1 129 ? -16.297 -2.939 7.645 1 96.88 129 ALA A N 1
ATOM 1074 C CA . ALA A 1 129 ? -16.438 -2.836 6.195 1 96.88 129 ALA A CA 1
ATOM 1075 C C . ALA A 1 129 ? -15.297 -3.551 5.477 1 96.88 129 ALA A C 1
ATOM 1077 O O . ALA A 1 129 ? -15.523 -4.25 4.484 1 96.88 129 ALA A O 1
ATOM 1078 N N . TYR A 1 130 ? -14.141 -3.379 5.949 1 95.31 130 TYR A N 1
ATOM 1079 C CA . TYR A 1 130 ? -12.977 -4.07 5.41 1 95.31 130 TYR A CA 1
ATOM 1080 C C . TYR A 1 130 ? -13.156 -5.582 5.484 1 95.31 130 TYR A C 1
ATOM 1082 O O . TYR A 1 130 ? -12.945 -6.289 4.5 1 95.31 130 TYR A O 1
ATOM 1090 N N . GLY A 1 131 ? -13.57 -6.062 6.625 1 95.56 131 GLY A N 1
ATOM 1091 C CA . GLY A 1 131 ? -13.828 -7.484 6.793 1 95.56 131 GLY A CA 1
ATOM 1092 C C . GLY A 1 131 ? -14.875 -8.016 5.836 1 95.56 131 GLY A C 1
ATOM 1093 O O . GLY A 1 131 ? -14.734 -9.117 5.297 1 95.56 131 GLY A O 1
ATOM 1094 N N . GLU A 1 132 ? -15.859 -7.242 5.676 1 96.69 132 GLU A N 1
ATOM 1095 C CA . GLU A 1 132 ? -16.938 -7.648 4.773 1 96.69 132 GLU A CA 1
ATOM 1096 C C . GLU A 1 132 ? -16.438 -7.742 3.332 1 96.69 132 GLU A C 1
ATOM 1098 O O . GLU A 1 132 ? -16.906 -8.586 2.562 1 96.69 132 GLU A O 1
ATOM 1103 N N . SER A 1 133 ? -15.539 -6.875 2.994 1 97.38 133 SER A N 1
ATOM 1104 C CA . SER A 1 133 ? -14.977 -6.945 1.65 1 97.38 133 SER A CA 1
ATOM 1105 C C . SER A 1 133 ? -14.203 -8.242 1.445 1 97.38 133 SER A C 1
ATOM 1107 O O . SER A 1 133 ? -14.266 -8.844 0.372 1 97.38 133 SER A O 1
ATOM 1109 N N . ILE A 1 134 ? -13.508 -8.648 2.438 1 96.31 134 ILE A N 1
ATOM 1110 C CA . ILE A 1 134 ? -12.789 -9.922 2.381 1 96.31 134 ILE A CA 1
ATOM 1111 C C . ILE A 1 134 ? -13.781 -11.07 2.246 1 96.31 134 ILE A C 1
ATOM 1113 O O . ILE A 1 134 ? -13.602 -11.953 1.406 1 96.31 134 ILE A O 1
ATOM 1117 N N . ARG A 1 135 ? -14.82 -11.008 3.025 1 96.81 135 ARG A N 1
ATOM 1118 C CA . ARG A 1 135 ? -15.836 -12.055 2.992 1 96.81 135 ARG A CA 1
ATOM 1119 C C . ARG A 1 135 ? -16.531 -12.094 1.636 1 96.81 135 ARG A C 1
ATOM 1121 O O . ARG A 1 135 ? -16.906 -13.172 1.156 1 96.81 135 ARG A O 1
ATOM 1128 N N . ALA A 1 136 ? -16.734 -10.922 1.097 1 97.88 136 ALA A N 1
ATOM 1129 C CA . ALA A 1 136 ? -17.375 -10.867 -0.216 1 97.88 136 ALA A CA 1
ATOM 1130 C C . ALA A 1 136 ? -16.547 -11.625 -1.256 1 97.88 136 ALA A C 1
ATOM 1132 O O . ALA A 1 136 ? -17.094 -12.43 -2.018 1 97.88 136 ALA A O 1
ATOM 1133 N N . VAL A 1 137 ? -15.258 -11.406 -1.298 1 98.12 137 VAL A N 1
ATOM 1134 C CA . VAL A 1 137 ? -14.398 -12.117 -2.24 1 98.12 137 VAL A CA 1
ATOM 1135 C C . VAL A 1 137 ? -14.336 -13.594 -1.874 1 98.12 137 VAL A C 1
ATOM 1137 O O . VAL A 1 137 ? -14.312 -14.461 -2.754 1 98.12 137 VAL A O 1
ATOM 1140 N N . ALA A 1 138 ? -14.32 -13.867 -0.592 1 97.38 138 ALA A N 1
ATOM 1141 C CA . ALA A 1 138 ? -14.344 -15.258 -0.143 1 97.38 138 ALA A CA 1
ATOM 1142 C C . ALA A 1 138 ? -15.594 -15.977 -0.646 1 97.38 138 ALA A C 1
ATOM 1144 O O . ALA A 1 138 ? -15.516 -17.125 -1.09 1 97.38 138 ALA A O 1
ATOM 1145 N N . ARG A 1 139 ? -16.719 -15.281 -0.545 1 97.81 139 ARG A N 1
ATOM 1146 C CA . ARG A 1 139 ? -17.953 -15.852 -1.039 1 97.81 139 ARG A CA 1
ATOM 1147 C C . ARG A 1 139 ? -17.875 -16.141 -2.535 1 97.81 139 ARG A C 1
ATOM 1149 O O . ARG A 1 139 ? -18.391 -17.156 -3.01 1 97.81 139 ARG A O 1
ATOM 1156 N N . CYS A 1 140 ? -17.266 -15.211 -3.213 1 98.12 140 CYS A N 1
ATOM 1157 C CA . CYS A 1 140 ? -17.062 -15.398 -4.645 1 98.12 140 CYS A CA 1
ATOM 1158 C C . CYS A 1 140 ? -16.234 -16.656 -4.918 1 98.12 140 CYS A C 1
ATOM 1160 O O . CYS A 1 140 ? -16.641 -17.484 -5.73 1 98.12 140 CYS A O 1
ATOM 1162 N N . LEU A 1 141 ? -15.148 -16.875 -4.199 1 98 141 LEU A N 1
ATOM 1163 C CA . LEU A 1 141 ? -14.289 -18.031 -4.379 1 98 141 LEU A CA 1
ATOM 1164 C C . LEU A 1 141 ? -15.008 -19.312 -3.961 1 98 141 LEU A C 1
ATOM 1166 O O . LEU A 1 141 ? -14.875 -20.344 -4.617 1 98 141 LEU A O 1
ATOM 1170 N N . ASN A 1 142 ? -15.75 -19.219 -2.873 1 97.81 142 ASN A N 1
ATOM 1171 C CA . ASN A 1 142 ? -16.469 -20.391 -2.373 1 97.81 142 ASN A CA 1
ATOM 1172 C C . ASN A 1 142 ? -17.5 -20.891 -3.383 1 97.81 142 ASN A C 1
ATOM 1174 O O . ASN A 1 142 ? -17.688 -22.094 -3.557 1 97.81 142 ASN A O 1
ATOM 1178 N N . LYS A 1 143 ? -18.125 -19.969 -3.979 1 98 143 LYS A N 1
ATOM 1179 C CA . LYS A 1 143 ? -19.188 -20.328 -4.922 1 98 143 LYS A CA 1
ATOM 1180 C C . LYS A 1 143 ? -18.594 -20.844 -6.234 1 98 143 LYS A C 1
ATOM 1182 O O . LYS A 1 143 ? -19.031 -21.859 -6.773 1 98 143 LYS A O 1
ATOM 1187 N N . PHE A 1 144 ? -17.578 -20.188 -6.777 1 97.94 144 PHE A N 1
ATOM 1188 C CA . PHE A 1 144 ? -17.172 -20.422 -8.156 1 97.94 144 PHE A CA 1
ATOM 1189 C C . PHE A 1 144 ? -15.953 -21.344 -8.203 1 97.94 144 PHE A C 1
ATOM 1191 O O . PHE A 1 144 ? -15.617 -21.891 -9.266 1 97.94 144 PHE A O 1
ATOM 1198 N N . CYS A 1 145 ? -15.258 -21.469 -7.086 1 97.19 145 CYS A N 1
ATOM 1199 C CA . CYS A 1 145 ? -14.117 -22.359 -7.016 1 97.19 145 CYS A CA 1
ATOM 1200 C C . CYS A 1 145 ? -14.273 -23.359 -5.871 1 97.19 145 CYS A C 1
ATOM 1202 O O . CYS A 1 145 ? -13.398 -23.453 -5.012 1 97.19 145 CYS A O 1
ATOM 1204 N N . PRO A 1 146 ? -15.273 -24.156 -5.871 1 95.44 146 PRO A N 1
ATOM 1205 C CA . PRO A 1 146 ? -15.516 -25.094 -4.766 1 95.44 146 PRO A CA 1
ATOM 1206 C C . PRO A 1 146 ? -14.398 -26.125 -4.613 1 95.44 146 PRO A C 1
ATOM 1208 O O . PRO A 1 146 ? -14.211 -26.672 -3.527 1 95.44 146 PRO A O 1
ATOM 1211 N N . GLU A 1 147 ? -13.656 -26.344 -5.605 1 95.81 147 GLU A N 1
ATOM 1212 C CA . GLU A 1 147 ? -12.594 -27.344 -5.582 1 95.81 147 GLU A CA 1
ATOM 1213 C C . GLU A 1 147 ? -11.344 -26.797 -4.887 1 95.81 147 GLU A C 1
ATOM 1215 O O . GLU A 1 147 ? -10.453 -27.562 -4.523 1 95.81 147 GLU A O 1
ATOM 1220 N N . MET A 1 148 ? -11.273 -25.516 -4.781 1 95.19 148 MET A N 1
ATOM 1221 C CA . MET A 1 148 ? -10.141 -24.891 -4.09 1 95.19 148 MET A CA 1
ATOM 1222 C C . MET A 1 148 ? -10.219 -25.141 -2.588 1 95.19 148 MET A C 1
ATOM 1224 O O . MET A 1 148 ? -11.289 -25.016 -1.987 1 95.19 148 MET A O 1
ATOM 1228 N N . SER A 1 149 ? -9.109 -25.531 -1.999 1 95.94 149 SER A N 1
ATOM 1229 C CA . SER A 1 149 ? -9.086 -25.766 -0.558 1 95.94 149 SER A CA 1
ATOM 1230 C C . SER A 1 149 ? -9.32 -24.469 0.214 1 95.94 149 SER A C 1
ATOM 1232 O O . SER A 1 149 ? -9.078 -23.391 -0.306 1 95.94 149 SER A O 1
ATOM 1234 N N . GLU A 1 150 ? -9.75 -24.578 1.409 1 95.81 150 GLU A N 1
ATOM 1235 C CA . GLU A 1 150 ? -9.938 -23.406 2.26 1 95.81 150 GLU A CA 1
ATOM 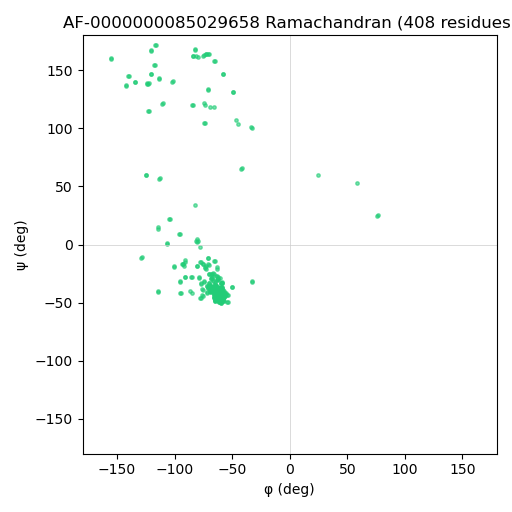1236 C C . GLU A 1 150 ? -8.617 -22.656 2.459 1 95.81 150 GLU A C 1
ATOM 1238 O O . GLU A 1 150 ? -8.594 -21.422 2.469 1 95.81 150 GLU A O 1
ATOM 1243 N N . GLN A 1 151 ? -7.594 -23.391 2.568 1 94.19 151 GLN A N 1
ATOM 1244 C CA . GLN A 1 151 ? -6.273 -22.781 2.727 1 94.19 151 GLN A CA 1
ATOM 1245 C C . GLN A 1 151 ? -5.879 -22 1.484 1 94.19 151 GLN A C 1
ATOM 1247 O O . GLN A 1 151 ? -5.363 -20.875 1.59 1 94.19 151 GLN A O 1
ATOM 1252 N N . ASP A 1 152 ? -6.152 -22.578 0.363 1 95.25 152 ASP A N 1
ATOM 1253 C CA . ASP A 1 152 ? -5.836 -21.891 -0.891 1 95.25 152 ASP A CA 1
ATOM 1254 C C . ASP A 1 152 ? -6.637 -20.609 -1.031 1 95.25 152 ASP A C 1
ATOM 1256 O O . ASP A 1 152 ? -6.102 -19.578 -1.456 1 95.25 152 ASP A O 1
ATOM 1260 N N . LYS A 1 153 ? -7.902 -20.672 -0.662 1 96.75 153 LYS A N 1
ATOM 1261 C CA . LYS A 1 153 ? -8.75 -19.484 -0.734 1 96.75 153 LYS A CA 1
ATOM 1262 C C . LYS A 1 153 ? -8.25 -18.391 0.203 1 96.75 153 LYS A C 1
ATOM 1264 O O . LYS A 1 153 ? -8.195 -17.219 -0.175 1 96.75 153 LYS A O 1
ATOM 1269 N N . GLU A 1 154 ? -7.844 -18.766 1.344 1 94.5 154 GLU A N 1
ATOM 1270 C CA . GLU A 1 154 ? -7.293 -17.828 2.312 1 94.5 154 GLU A CA 1
ATOM 1271 C C . GLU A 1 154 ? -6.012 -17.188 1.791 1 94.5 154 GLU A C 1
ATOM 1273 O O . GLU A 1 154 ? -5.793 -15.977 1.972 1 94.5 154 GLU A O 1
ATOM 1278 N N . GLU A 1 155 ? -5.23 -17.984 1.175 1 94.81 155 GLU A N 1
ATOM 1279 C CA . GLU A 1 155 ? -3.967 -17.484 0.637 1 94.81 155 GLU A CA 1
ATOM 1280 C C . GLU A 1 155 ? -4.199 -16.484 -0.491 1 94.81 155 GLU A C 1
ATOM 1282 O O . GLU A 1 155 ? -3.469 -15.5 -0.616 1 94.81 155 GLU A O 1
ATOM 1287 N N . VAL A 1 156 ? -5.227 -16.734 -1.287 1 97 156 VAL A N 1
ATOM 1288 C CA . VAL A 1 156 ? -5.594 -15.789 -2.332 1 97 156 VAL A CA 1
ATOM 1289 C C . VAL A 1 156 ? -5.945 -14.438 -1.706 1 97 156 VAL A C 1
ATOM 1291 O O . VAL A 1 156 ? -5.453 -13.398 -2.145 1 97 156 VAL A O 1
ATOM 1294 N N . LEU A 1 157 ? -6.699 -14.477 -0.658 1 95.94 157 LEU A N 1
ATOM 1295 C CA . LEU A 1 157 ? -7.152 -13.258 0.006 1 95.94 157 LEU A CA 1
ATOM 1296 C C . LEU A 1 157 ? -5.984 -12.523 0.654 1 95.94 157 LEU A C 1
ATOM 1298 O O . LEU A 1 157 ? -5.887 -11.297 0.557 1 95.94 157 LEU A O 1
ATOM 1302 N N . TYR A 1 158 ? -5.051 -13.25 1.203 1 93.25 158 TYR A N 1
ATOM 1303 C CA . TYR A 1 158 ? -3.92 -12.672 1.926 1 93.25 158 TYR A CA 1
ATOM 1304 C C . TYR A 1 158 ? -2.928 -12.031 0.965 1 93.25 158 TYR A C 1
ATOM 1306 O O . TYR A 1 158 ? -2.127 -11.18 1.365 1 93.25 158 TYR A O 1
ATOM 1314 N N . VAL A 1 159 ? -2.992 -12.445 -0.264 1 96.06 159 VAL A N 1
ATOM 1315 C CA . VAL A 1 159 ? -2.121 -11.828 -1.26 1 96.06 159 VAL A CA 1
ATOM 1316 C C . VAL A 1 159 ? -2.867 -10.703 -1.975 1 96.06 159 VAL A C 1
ATOM 1318 O O . VAL A 1 159 ? -2.322 -9.617 -2.168 1 96.06 159 VAL A O 1
ATOM 1321 N N . TYR A 1 160 ? -4.125 -10.945 -2.309 1 97.25 160 TYR A N 1
ATOM 1322 C CA . TYR A 1 160 ? -4.895 -10.031 -3.148 1 97.25 160 TYR A CA 1
ATOM 1323 C C . TYR A 1 160 ? -5.133 -8.703 -2.434 1 97.25 160 TYR A C 1
ATOM 1325 O O . TYR A 1 160 ? -5.027 -7.637 -3.043 1 97.25 160 TYR A O 1
ATOM 1333 N N . PHE A 1 161 ? -5.383 -8.68 -1.181 1 96 161 PHE A N 1
ATOM 1334 C CA . PHE A 1 161 ? -5.766 -7.457 -0.489 1 96 161 PHE A CA 1
ATOM 1335 C C . PHE A 1 161 ? -4.551 -6.57 -0.235 1 96 161 PHE A C 1
ATOM 1337 O O . PHE A 1 161 ? -4.57 -5.379 -0.542 1 96 161 PHE A O 1
ATOM 1344 N N . PRO A 1 162 ? -3.438 -7.164 0.251 1 95.19 162 PRO A N 1
ATOM 1345 C CA . PRO A 1 162 ? -2.25 -6.309 0.287 1 95.19 162 PRO A CA 1
ATOM 1346 C C . PRO A 1 162 ? -1.861 -5.781 -1.092 1 95.19 162 PRO A C 1
ATOM 1348 O O . PRO A 1 162 ? -1.425 -4.633 -1.217 1 95.19 162 PRO A O 1
ATOM 1351 N N . PHE A 1 163 ? -2.031 -6.617 -2.059 1 96.88 163 PHE A N 1
ATOM 1352 C CA . PHE A 1 163 ? -1.771 -6.191 -3.428 1 96.88 163 PHE A CA 1
ATOM 1353 C C . PHE A 1 163 ? -2.625 -4.98 -3.791 1 96.88 163 PHE A C 1
ATOM 1355 O O . PHE A 1 163 ? -2.129 -4.02 -4.379 1 96.88 163 PHE A O 1
ATOM 1362 N N . MET A 1 164 ? -3.893 -4.953 -3.434 1 96.12 164 MET A N 1
ATOM 1363 C CA . MET A 1 164 ? -4.809 -3.846 -3.701 1 96.12 164 MET A CA 1
ATOM 1364 C C . MET A 1 164 ? -4.305 -2.557 -3.059 1 96.12 164 MET A C 1
ATOM 1366 O O . MET A 1 164 ? -4.438 -1.478 -3.637 1 96.12 164 MET A O 1
ATOM 1370 N N . PHE A 1 165 ? -3.67 -2.707 -1.961 1 93.06 165 PHE A N 1
ATOM 1371 C CA . PHE A 1 165 ? -3.154 -1.549 -1.242 1 93.06 165 PHE A CA 1
ATOM 1372 C C . PHE A 1 165 ? -1.985 -0.923 -1.994 1 93.06 165 PHE A C 1
ATOM 1374 O O . PHE A 1 165 ? -1.754 0.284 -1.898 1 93.06 165 PHE A O 1
ATOM 1381 N N . GLY A 1 166 ? -1.348 -1.773 -2.768 1 93.12 166 GLY A N 1
ATOM 1382 C CA . GLY A 1 166 ? -0.111 -1.293 -3.361 1 93.12 166 GLY A CA 1
ATOM 1383 C C . GLY A 1 166 ? -0.237 -0.995 -4.844 1 93.12 166 GLY A C 1
ATOM 1384 O O . GLY A 1 166 ? 0.717 -0.532 -5.473 1 93.12 166 GLY A O 1
ATOM 1385 N N . ILE A 1 167 ? -1.363 -1.146 -5.441 1 93.62 167 ILE A N 1
ATOM 1386 C CA . ILE A 1 167 ? -1.467 -1.153 -6.895 1 93.62 167 ILE A CA 1
ATOM 1387 C C . ILE A 1 167 ? -1.585 0.278 -7.41 1 93.62 167 ILE A C 1
ATOM 1389 O O . ILE A 1 167 ? -1.142 0.583 -8.523 1 93.62 167 ILE A O 1
ATOM 1393 N N . TYR A 1 168 ? -2.119 1.241 -6.676 1 92.56 168 TYR A N 1
ATOM 1394 C CA . TYR A 1 168 ? -2.484 2.564 -7.168 1 92.56 168 TYR A CA 1
ATOM 1395 C C . TYR A 1 168 ? -1.259 3.318 -7.672 1 92.56 168 TYR A C 1
ATOM 1397 O O . TYR A 1 168 ? -1.248 3.816 -8.797 1 92.56 168 TYR A O 1
ATOM 1405 N N . PRO A 1 169 ? -0.148 3.324 -6.902 1 87.12 169 PRO A N 1
ATOM 1406 C CA . PRO A 1 169 ? 1.024 4.07 -7.367 1 87.12 169 PRO A CA 1
ATOM 1407 C C . PRO A 1 169 ? 1.629 3.48 -8.641 1 87.12 169 PRO A C 1
ATOM 1409 O O . PRO A 1 169 ? 2.42 4.145 -9.32 1 87.12 169 PRO A O 1
ATOM 1412 N N . TYR A 1 170 ? 1.25 2.297 -8.977 1 87.62 170 TYR A N 1
ATOM 1413 C CA . TYR A 1 170 ? 1.77 1.635 -10.172 1 87.62 170 TYR A CA 1
ATOM 1414 C C . TYR A 1 170 ? 0.89 1.923 -11.383 1 87.62 170 TYR A C 1
ATOM 1416 O O . TYR A 1 170 ? 1.359 1.885 -12.523 1 87.62 170 TYR A O 1
ATOM 1424 N N . ALA A 1 171 ? -0.314 2.141 -11.039 1 91.19 171 ALA A N 1
ATOM 1425 C CA . ALA A 1 171 ? -1.274 2.293 -12.125 1 91.19 171 ALA A CA 1
ATOM 1426 C C . ALA A 1 171 ? -1.489 3.764 -12.469 1 91.19 171 ALA A C 1
ATOM 1428 O O . ALA A 1 171 ? -1.808 4.102 -13.609 1 91.19 171 ALA A O 1
ATOM 1429 N N . VAL A 1 172 ? -1.395 4.605 -11.539 1 88.31 172 VAL A N 1
ATOM 1430 C CA . VAL A 1 172 ? -1.64 6.031 -11.719 1 88.31 172 VAL A CA 1
ATOM 1431 C C . VAL A 1 172 ? -0.399 6.828 -11.32 1 88.31 172 VAL A C 1
ATOM 1433 O O . VAL A 1 172 ? -0.019 6.84 -10.141 1 88.31 172 VAL A O 1
ATOM 1436 N N . VAL A 1 173 ? 0.18 7.477 -12.312 1 86.38 173 VAL A N 1
ATOM 1437 C CA . VAL A 1 173 ? 1.418 8.211 -12.078 1 86.38 173 VAL A CA 1
ATOM 1438 C C . VAL A 1 173 ? 1.237 9.672 -12.484 1 86.38 173 VAL A C 1
ATOM 1440 O O . VAL A 1 173 ? 0.568 9.969 -13.477 1 86.38 173 VAL A O 1
ATOM 1443 N N . THR A 1 174 ? 1.746 10.547 -11.703 1 85.75 174 THR A N 1
ATOM 1444 C CA . THR A 1 174 ? 1.745 11.953 -12.07 1 85.75 174 THR A CA 1
ATOM 1445 C C . THR A 1 174 ? 2.762 12.227 -13.18 1 85.75 174 THR A C 1
ATOM 1447 O O . THR A 1 174 ? 3.613 11.383 -13.461 1 85.75 174 THR A O 1
ATOM 1450 N N . GLU A 1 175 ? 2.625 13.336 -13.797 1 87.12 175 GLU A N 1
ATOM 1451 C CA . GLU A 1 175 ? 3.605 13.727 -14.812 1 87.12 175 GLU A CA 1
ATOM 1452 C C . GLU A 1 175 ? 5.016 13.742 -14.234 1 87.12 175 GLU A C 1
ATOM 1454 O O . GLU A 1 175 ? 5.957 13.25 -14.859 1 87.12 175 GLU A O 1
ATOM 1459 N N . LYS A 1 176 ? 5.129 14.273 -13.07 1 90 176 LYS A N 1
ATOM 1460 C CA . LYS A 1 176 ? 6.414 14.352 -12.383 1 90 176 LYS A CA 1
ATOM 1461 C C . LYS A 1 176 ? 7 12.961 -12.164 1 90 176 LYS A C 1
ATOM 1463 O O . LYS A 1 176 ? 8.18 12.719 -12.453 1 90 176 LYS A O 1
ATOM 1468 N N . GLN A 1 177 ? 6.195 12.039 -11.695 1 88.25 177 GLN A N 1
ATOM 1469 C CA . GLN A 1 177 ? 6.625 10.664 -11.438 1 88.25 177 GLN A CA 1
ATOM 1470 C C . GLN A 1 177 ? 7.02 9.961 -12.734 1 88.25 177 GLN A C 1
ATOM 1472 O O . GLN A 1 177 ? 8.039 9.273 -12.789 1 88.25 177 GLN A O 1
ATOM 1477 N N . GLY A 1 178 ? 6.16 10.133 -13.773 1 87.62 178 GLY A N 1
ATOM 1478 C CA . GLY A 1 178 ? 6.457 9.523 -15.062 1 87.62 178 GLY A CA 1
ATOM 1479 C C . GLY A 1 178 ? 7.789 9.977 -15.633 1 87.62 178 GLY A C 1
ATOM 1480 O O . GLY A 1 178 ? 8.586 9.148 -16.078 1 87.62 178 GLY A O 1
ATOM 1481 N N . LYS A 1 179 ? 8.016 11.227 -15.578 1 91.5 179 LYS A N 1
ATOM 1482 C CA . LYS A 1 179 ? 9.266 11.781 -16.094 1 91.5 179 LYS A CA 1
ATOM 1483 C C . LYS A 1 179 ? 10.461 11.289 -15.281 1 91.5 179 LYS A C 1
ATOM 1485 O O . LYS A 1 179 ? 11.516 10.992 -15.836 1 91.5 179 LYS A O 1
ATOM 1490 N N . ALA A 1 180 ? 10.266 11.227 -13.992 1 92 180 ALA A N 1
ATOM 1491 C CA . ALA A 1 180 ? 11.336 10.75 -13.117 1 92 180 ALA A CA 1
ATOM 1492 C C . ALA A 1 180 ? 11.695 9.305 -13.422 1 92 180 ALA A C 1
ATOM 1494 O O . ALA A 1 180 ? 12.867 8.93 -13.414 1 92 180 ALA A O 1
ATOM 1495 N N . MET A 1 181 ? 10.711 8.484 -13.633 1 91.19 181 MET A N 1
ATOM 1496 C CA . MET A 1 181 ? 10.938 7.082 -13.977 1 91.19 181 MET A CA 1
ATOM 1497 C C . MET A 1 181 ? 11.68 6.961 -15.305 1 91.19 181 MET A C 1
ATOM 1499 O O . MET A 1 181 ? 12.57 6.125 -15.445 1 91.19 181 MET A O 1
ATOM 1503 N N . GLU A 1 182 ? 11.289 7.758 -16.234 1 89.88 182 GLU A N 1
ATOM 1504 C CA . GLU A 1 182 ? 11.969 7.785 -17.516 1 89.88 182 GLU A CA 1
ATOM 1505 C C . GLU A 1 182 ? 13.43 8.195 -17.375 1 89.88 182 GLU A C 1
ATOM 1507 O O . GLU A 1 182 ? 14.32 7.543 -17.906 1 89.88 182 GLU A O 1
ATOM 1512 N N . ASP A 1 183 ? 13.633 9.195 -16.656 1 92.31 183 ASP A N 1
ATOM 1513 C CA . ASP A 1 183 ? 14.977 9.719 -16.453 1 92.31 183 ASP A CA 1
ATOM 1514 C C . ASP A 1 183 ? 15.844 8.734 -15.672 1 92.31 183 ASP A C 1
ATOM 1516 O O . ASP A 1 183 ? 17.062 8.703 -15.836 1 92.31 183 ASP A O 1
ATOM 1520 N N . ALA A 1 184 ? 15.188 8 -14.82 1 92.06 184 ALA A N 1
ATOM 1521 C CA . ALA A 1 184 ? 15.898 7.016 -14.008 1 92.06 184 ALA A CA 1
ATOM 1522 C C . ALA A 1 184 ? 16.234 5.77 -14.82 1 92.06 184 ALA A C 1
ATOM 1524 O O . ALA A 1 184 ? 17 4.918 -14.375 1 92.06 184 ALA A O 1
ATOM 1525 N N . GLY A 1 185 ? 15.602 5.629 -15.953 1 88.25 185 GLY A N 1
ATOM 1526 C CA . GLY A 1 185 ? 15.844 4.477 -16.812 1 88.25 185 GLY A CA 1
ATOM 1527 C C . GLY A 1 185 ? 15.172 3.211 -16.312 1 88.25 185 GLY A C 1
ATOM 1528 O O . GLY A 1 185 ? 15.711 2.113 -16.469 1 88.25 185 GLY A O 1
ATOM 1529 N N . VAL A 1 186 ? 14.062 3.33 -15.516 1 82.06 186 VAL A N 1
ATOM 1530 C CA . VAL A 1 186 ? 13.359 2.191 -14.938 1 82.06 186 VAL A CA 1
ATOM 1531 C C . VAL A 1 186 ? 12.398 1.599 -15.961 1 82.06 186 VAL A C 1
ATOM 1533 O O . VAL A 1 186 ? 11.992 0.44 -15.844 1 82.06 186 VAL A O 1
ATOM 1536 N N . GLY A 1 187 ? 12.664 1.579 -17.266 1 74.5 187 GLY A N 1
ATOM 1537 C CA . GLY A 1 187 ? 11.758 1.013 -18.234 1 74.5 187 GLY A CA 1
ATOM 1538 C C . GLY A 1 187 ? 10.312 0.992 -17.766 1 74.5 187 GLY A C 1
ATOM 1539 O O . GLY A 1 187 ? 9.664 -0.06 -17.781 1 74.5 187 GLY A O 1
ATOM 1540 N N . PHE A 1 188 ? 9.82 2.145 -17.5 1 69.44 188 PHE A N 1
ATOM 1541 C CA . PHE A 1 188 ? 8.477 2.262 -16.953 1 69.44 188 PHE A CA 1
ATOM 1542 C C . PHE A 1 188 ? 7.434 1.879 -18 1 69.44 188 PHE A C 1
ATOM 1544 O O . PHE A 1 188 ? 7.453 2.393 -19.125 1 69.44 188 PHE A O 1
ATOM 1551 N N . VAL A 1 189 ? 6.688 0.817 -17.656 1 72.81 189 VAL A N 1
ATOM 1552 C CA . VAL A 1 189 ? 5.531 0.434 -18.469 1 72.81 189 VAL A CA 1
ATOM 1553 C C . VAL A 1 189 ? 4.246 0.706 -17.688 1 72.81 189 VAL A C 1
ATOM 1555 O O . VAL A 1 189 ? 4.102 0.264 -16.547 1 72.81 189 VAL A O 1
ATOM 1558 N N . SER A 1 190 ? 3.482 1.535 -18.312 1 77 190 SER A N 1
ATOM 1559 C CA . SER A 1 190 ? 2.209 1.859 -17.688 1 77 190 SER A CA 1
ATOM 1560 C C . SER A 1 190 ? 1.226 0.7 -17.797 1 77 190 SER A C 1
ATOM 1562 O O . SER A 1 190 ? 1.032 0.145 -18.875 1 77 190 SER A O 1
ATOM 1564 N N . HIS A 1 191 ? 0.783 0.209 -16.641 1 89.19 191 HIS A N 1
ATOM 1565 C CA . HIS A 1 191 ? -0.281 -0.788 -16.625 1 89.19 191 HIS A CA 1
ATOM 1566 C C . HIS A 1 191 ? -1.552 -0.221 -15.992 1 89.19 191 HIS A C 1
ATOM 1568 O O . HIS A 1 191 ? -1.483 0.572 -15.047 1 89.19 191 HIS A O 1
ATOM 1574 N N . SER A 1 192 ? -2.66 -0.642 -16.578 1 94.38 192 SER A N 1
ATOM 1575 C CA . SER A 1 192 ? -3.938 -0.244 -15.992 1 94.38 192 SER A CA 1
ATOM 1576 C C . SER A 1 192 ? -4.238 -1.037 -14.727 1 94.38 192 SER A C 1
ATOM 1578 O O . SER A 1 192 ? -3.604 -2.061 -14.461 1 94.38 192 SER A O 1
ATOM 1580 N N . ILE A 1 193 ? -5.129 -0.527 -13.977 1 96.75 193 ILE A N 1
ATOM 1581 C CA . ILE A 1 193 ? -5.605 -1.241 -12.797 1 96.75 193 ILE A CA 1
ATOM 1582 C C . ILE A 1 193 ? -6.113 -2.623 -13.195 1 96.75 193 ILE A C 1
ATOM 1584 O O . ILE A 1 193 ? -5.812 -3.619 -12.531 1 96.75 193 ILE A O 1
ATOM 1588 N N . TYR A 1 194 ? -6.824 -2.68 -14.297 1 97.56 194 TYR A N 1
ATOM 1589 C CA . TYR A 1 194 ? -7.332 -3.953 -14.789 1 97.56 194 TYR A CA 1
ATOM 1590 C C . TYR A 1 194 ? -6.191 -4.926 -15.07 1 97.56 194 TYR A C 1
ATOM 1592 O O . TYR A 1 194 ? -6.219 -6.07 -14.609 1 97.56 194 TYR A O 1
ATOM 1600 N N . GLU A 1 195 ? -5.23 -4.504 -15.781 1 96.12 195 GLU A N 1
ATOM 1601 C CA . GLU A 1 195 ? -4.129 -5.375 -16.188 1 96.12 195 GLU A CA 1
ATOM 1602 C C . GLU A 1 195 ? -3.377 -5.91 -14.969 1 96.12 195 GLU A C 1
ATOM 1604 O O . GLU A 1 195 ? -3.051 -7.098 -14.906 1 96.12 195 GLU A O 1
ATOM 1609 N N . LEU A 1 196 ? -3.1 -5.047 -14.008 1 96.31 196 LEU A N 1
ATOM 1610 C CA . LEU A 1 196 ? -2.381 -5.453 -12.805 1 96.31 196 LEU A CA 1
ATOM 1611 C C . LEU A 1 196 ? -3.209 -6.43 -11.977 1 96.31 196 LEU A C 1
ATOM 1613 O O . LEU A 1 196 ? -2.705 -7.473 -11.555 1 96.31 196 LEU A O 1
ATOM 1617 N N . SER A 1 197 ? -4.469 -6.074 -11.828 1 97.75 197 SER A N 1
ATOM 1618 C CA . SER A 1 197 ? -5.359 -6.922 -11.039 1 97.75 197 SER A CA 1
ATOM 1619 C C . SER A 1 197 ? -5.566 -8.273 -11.719 1 97.75 197 SER A C 1
ATOM 1621 O O . SER A 1 197 ? -5.52 -9.312 -11.055 1 97.75 197 SER A O 1
ATOM 1623 N N . TYR A 1 198 ? -5.766 -8.227 -13.008 1 97.62 198 TYR A N 1
ATOM 1624 C CA . TYR A 1 198 ? -5.973 -9.469 -13.742 1 97.62 198 TYR A CA 1
ATOM 1625 C C . TYR A 1 198 ? -4.746 -10.367 -13.656 1 97.62 198 TYR A C 1
ATOM 1627 O O . TYR A 1 198 ? -4.863 -11.57 -13.43 1 97.62 198 TYR A O 1
ATOM 1635 N N . THR A 1 199 ? -3.621 -9.773 -13.867 1 95.88 199 THR A N 1
ATOM 1636 C CA . THR A 1 199 ? -2.373 -10.523 -13.781 1 95.88 199 THR A CA 1
ATOM 1637 C C . THR A 1 199 ? -2.223 -11.164 -12.398 1 95.88 199 THR A C 1
ATOM 1639 O O . THR A 1 199 ? -1.867 -12.336 -12.289 1 95.88 199 THR A O 1
ATOM 1642 N N . CYS A 1 200 ? -2.504 -10.414 -11.352 1 97.31 200 CYS A N 1
ATOM 1643 C CA . CYS A 1 200 ? -2.422 -10.914 -9.984 1 97.31 200 CYS A CA 1
ATOM 1644 C C . CYS A 1 200 ? -3.381 -12.086 -9.773 1 97.31 200 CYS A C 1
ATOM 1646 O O . CYS A 1 200 ? -2.967 -13.164 -9.344 1 97.31 200 CYS A O 1
ATOM 1648 N N . LEU A 1 201 ? -4.641 -11.906 -10.172 1 97.94 201 LEU A N 1
ATOM 1649 C CA . LEU A 1 201 ? -5.676 -12.906 -9.906 1 97.94 201 LEU A CA 1
ATOM 1650 C C . LEU A 1 201 ? -5.457 -14.156 -10.758 1 97.94 201 LEU A C 1
ATOM 1652 O O . LEU A 1 201 ? -5.719 -15.273 -10.305 1 97.94 201 LEU A O 1
ATOM 1656 N N . LYS A 1 202 ? -5.027 -13.945 -11.961 1 95.44 202 LYS A N 1
ATOM 1657 C CA . LYS A 1 202 ? -4.754 -15.086 -12.82 1 95.44 202 LYS A CA 1
ATOM 1658 C C . LYS A 1 202 ? -3.701 -16 -12.203 1 95.44 202 LYS A C 1
ATOM 1660 O O . LYS A 1 202 ? -3.795 -17.234 -12.312 1 95.44 202 LYS A O 1
ATOM 1665 N N . LYS A 1 203 ? -2.75 -15.406 -11.555 1 94.06 203 LYS A N 1
ATOM 1666 C CA . LYS A 1 203 ? -1.686 -16.172 -10.922 1 94.06 203 LYS A CA 1
ATOM 1667 C C . LYS A 1 203 ? -2.164 -16.797 -9.617 1 94.06 203 LYS A C 1
ATOM 1669 O O . LYS A 1 203 ? -1.762 -17.922 -9.273 1 94.06 203 LYS A O 1
ATOM 1674 N N . LEU A 1 204 ? -3.033 -16.109 -8.938 1 95.38 204 LEU A N 1
ATOM 1675 C CA . LEU A 1 204 ? -3.473 -16.578 -7.625 1 95.38 204 LEU A CA 1
ATOM 1676 C C . LEU A 1 204 ? -4.504 -17.688 -7.754 1 95.38 204 LEU A C 1
ATOM 1678 O O . LEU A 1 204 ? -4.613 -18.547 -6.875 1 95.38 204 LEU A O 1
ATOM 1682 N N . LEU A 1 205 ? -5.238 -17.672 -8.844 1 94 205 LEU A N 1
ATOM 1683 C CA . LEU A 1 205 ? -6.371 -18.578 -8.977 1 94 205 LEU A CA 1
ATOM 1684 C C . LEU A 1 205 ? -5.969 -19.828 -9.742 1 94 205 LEU A C 1
ATOM 1686 O O . LEU A 1 205 ? -6.812 -20.688 -10.047 1 94 205 LEU A O 1
ATOM 1690 N N . VAL A 1 206 ? -4.746 -20.062 -10.016 1 84.25 206 VAL A N 1
ATOM 1691 C CA . VAL A 1 206 ? -4.301 -21.281 -10.68 1 84.25 206 VAL A CA 1
ATOM 1692 C C . VAL A 1 206 ? -4.398 -22.469 -9.711 1 84.25 206 VAL A C 1
ATOM 1694 O O . VAL A 1 206 ? -4.125 -22.312 -8.516 1 84.25 206 VAL A O 1
ATOM 1697 N N . MET B 1 1 ? 38.312 28.312 0.992 1 39.97 1 MET B N 1
ATOM 1698 C CA . MET B 1 1 ? 37.281 27.703 1.815 1 39.97 1 MET B CA 1
ATOM 1699 C C . MET B 1 1 ? 37.406 26.172 1.815 1 39.97 1 MET B C 1
ATOM 1701 O O . MET B 1 1 ? 37.594 25.562 0.764 1 39.97 1 MET B O 1
ATOM 1705 N N . PRO B 1 2 ? 37.844 25.406 2.76 1 48.47 2 PRO B N 1
ATOM 1706 C CA . PRO B 1 2 ? 38.219 24 2.695 1 48.47 2 PRO B CA 1
ATOM 1707 C C . PRO B 1 2 ? 37.219 23.141 1.928 1 48.47 2 PRO B C 1
ATOM 1709 O O . PRO B 1 2 ? 36 23.375 2.029 1 48.47 2 PRO B O 1
ATOM 1712 N N . LYS B 1 3 ? 37.469 22.734 0.73 1 45.5 3 LYS B N 1
ATOM 1713 C CA . LYS B 1 3 ? 36.719 21.891 -0.197 1 45.5 3 LYS B CA 1
ATOM 1714 C C . LYS B 1 3 ? 36.094 20.688 0.521 1 45.5 3 LYS B C 1
ATOM 1716 O O . LYS B 1 3 ? 36.812 19.797 0.984 1 45.5 3 LYS B O 1
ATOM 1721 N N . VAL B 1 4 ? 35.062 20.891 1.521 1 60 4 VAL B N 1
ATOM 1722 C CA . VAL B 1 4 ? 34.375 19.781 2.182 1 60 4 VAL B CA 1
ATOM 1723 C C . VAL B 1 4 ? 34.25 18.609 1.204 1 60 4 VAL B C 1
ATOM 1725 O O . VAL B 1 4 ? 33.594 18.75 0.154 1 60 4 VAL B O 1
ATOM 1728 N N . SER B 1 5 ? 35.031 17.609 1.238 1 62.62 5 SER B N 1
ATOM 1729 C CA . SER B 1 5 ? 35.094 16.422 0.387 1 62.62 5 SER B CA 1
ATOM 1730 C C . SER B 1 5 ? 33.75 15.773 0.218 1 62.62 5 SER B C 1
ATOM 1732 O O . SER B 1 5 ? 32.875 15.922 1.068 1 62.62 5 SER B O 1
ATOM 1734 N N . GLU B 1 6 ? 33.375 15.461 -1.102 1 69.19 6 GLU B N 1
ATOM 1735 C CA . GLU B 1 6 ? 32.188 14.672 -1.435 1 69.19 6 GLU B CA 1
ATOM 1736 C C . GLU B 1 6 ? 31.906 13.617 -0.369 1 69.19 6 GLU B C 1
ATOM 1738 O O . GLU B 1 6 ? 30.75 13.359 -0.029 1 69.19 6 GLU B O 1
ATOM 1743 N N . GLU B 1 7 ? 32.969 13.172 0.178 1 68.38 7 GLU B N 1
ATOM 1744 C CA . GLU B 1 7 ? 32.844 12.141 1.209 1 68.38 7 GLU B CA 1
ATOM 1745 C C . GLU B 1 7 ? 32.281 12.711 2.5 1 68.38 7 GLU B C 1
ATOM 1747 O O . GLU B 1 7 ? 31.469 12.055 3.174 1 68.38 7 GLU B O 1
ATOM 1752 N N . PHE B 1 8 ? 32.75 13.82 2.771 1 67.69 8 PHE B N 1
ATOM 1753 C CA . PHE B 1 8 ? 32.281 14.484 3.977 1 67.69 8 PHE B CA 1
ATOM 1754 C C . PHE B 1 8 ? 30.781 14.805 3.854 1 67.69 8 PHE B C 1
ATOM 1756 O O . PHE B 1 8 ? 30.016 14.555 4.781 1 67.69 8 PHE B O 1
ATOM 1763 N N . LEU B 1 9 ? 30.359 15.242 2.713 1 73.81 9 LEU B N 1
ATOM 1764 C CA . LEU B 1 9 ? 28.969 15.57 2.457 1 73.81 9 LEU B CA 1
ATOM 1765 C C . LEU B 1 9 ? 28.078 14.328 2.555 1 73.81 9 LEU B C 1
ATOM 1767 O O . LEU B 1 9 ? 26.984 14.383 3.115 1 73.81 9 LEU B O 1
ATOM 1771 N N . LEU B 1 10 ? 28.625 13.328 2.055 1 78.12 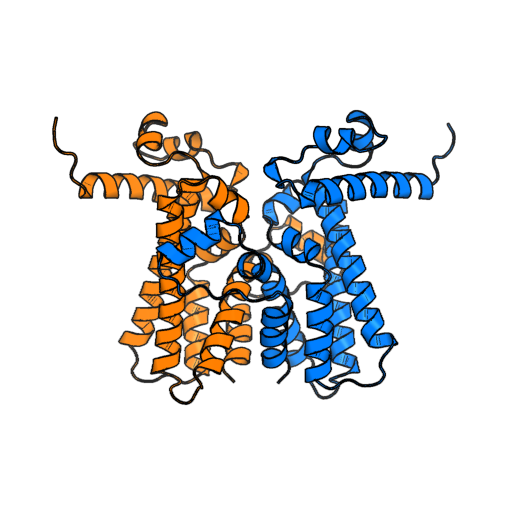10 LEU B N 1
ATOM 1772 C CA . LEU B 1 10 ? 27.906 12.062 2.096 1 78.12 10 LEU B CA 1
ATOM 1773 C C . LEU B 1 10 ? 27.781 11.555 3.529 1 78.12 10 LEU B C 1
ATOM 1775 O O . LEU B 1 10 ? 26.734 11.023 3.91 1 78.12 10 LEU B O 1
ATOM 1779 N N . ALA B 1 11 ? 28.844 11.75 4.246 1 79.69 11 ALA B N 1
ATOM 1780 C CA . ALA B 1 11 ? 28.812 11.32 5.641 1 79.69 11 ALA B CA 1
ATOM 1781 C C . ALA B 1 11 ? 27.781 12.102 6.445 1 79.69 11 ALA B C 1
ATOM 1783 O O . ALA B 1 11 ? 27.094 11.539 7.297 1 79.69 11 ALA B O 1
ATOM 1784 N N . ARG B 1 12 ? 27.688 13.312 6.195 1 83 12 ARG B N 1
ATOM 1785 C CA . ARG B 1 12 ? 26.719 14.156 6.895 1 83 12 ARG B CA 1
ATOM 1786 C C . ARG B 1 12 ? 25.297 13.812 6.5 1 83 12 ARG B C 1
ATOM 1788 O O . ARG B 1 12 ? 24.406 13.727 7.359 1 83 12 ARG B O 1
ATOM 1795 N N . ARG B 1 13 ? 25.156 13.57 5.309 1 89.69 13 ARG B N 1
ATOM 1796 C CA . ARG B 1 13 ? 23.844 13.141 4.816 1 89.69 13 ARG B CA 1
ATOM 1797 C C . ARG B 1 13 ? 23.406 11.852 5.5 1 89.69 13 ARG B C 1
ATOM 1799 O O . ARG B 1 13 ? 22.25 11.727 5.918 1 89.69 13 ARG B O 1
ATOM 1806 N N . GLU B 1 14 ? 24.375 10.984 5.68 1 92.94 14 GLU B N 1
ATOM 1807 C CA . GLU B 1 14 ? 24.078 9.695 6.305 1 92.94 14 GLU B CA 1
ATOM 1808 C C . GLU B 1 14 ? 23.734 9.859 7.777 1 92.94 14 GLU B C 1
ATOM 1810 O O . GLU B 1 14 ? 22.906 9.117 8.312 1 92.94 14 GLU B O 1
ATOM 1815 N N . GLU B 1 15 ? 24.359 10.742 8.359 1 93.25 15 GLU B N 1
ATOM 1816 C CA . GLU B 1 15 ? 24.031 11.016 9.758 1 93.25 15 GLU B CA 1
ATOM 1817 C C . GLU B 1 15 ? 22.578 11.453 9.914 1 93.25 15 GLU B C 1
ATOM 1819 O O . GLU B 1 15 ? 21.906 11.047 10.867 1 93.25 15 GLU B O 1
ATOM 1824 N N . ILE B 1 16 ? 22.156 12.281 9.031 1 94.12 16 ILE B N 1
ATOM 1825 C CA . ILE B 1 16 ? 20.781 12.758 9.055 1 94.12 16 ILE B CA 1
ATOM 1826 C C . ILE B 1 16 ? 19.828 11.594 8.828 1 94.12 16 ILE B C 1
ATOM 1828 O O . ILE B 1 16 ? 18.812 11.453 9.531 1 94.12 16 ILE B O 1
ATOM 1832 N N . LEU B 1 17 ? 20.172 10.758 7.934 1 96.06 17 LEU B N 1
ATOM 1833 C CA . LEU B 1 17 ? 19.328 9.602 7.629 1 96.06 17 LEU B CA 1
ATOM 1834 C C . LEU B 1 17 ? 19.281 8.641 8.812 1 96.06 17 LEU B C 1
ATOM 1836 O O . LEU B 1 17 ? 18.219 8.102 9.133 1 96.06 17 LEU B O 1
ATOM 1840 N N . ASP B 1 18 ? 20.422 8.492 9.461 1 96.25 18 ASP B N 1
ATOM 1841 C CA . ASP B 1 18 ? 20.484 7.633 10.633 1 96.25 18 ASP B CA 1
ATOM 1842 C C . ASP B 1 18 ? 19.609 8.18 11.758 1 96.25 18 ASP B C 1
ATOM 1844 O O . ASP B 1 18 ? 18.922 7.414 12.445 1 96.25 18 ASP B O 1
ATOM 1848 N N . ALA B 1 19 ? 19.672 9.438 11.906 1 95.44 19 ALA B N 1
ATOM 1849 C CA . ALA B 1 19 ? 18.844 10.086 12.922 1 95.44 19 ALA B CA 1
ATOM 1850 C C . ALA B 1 19 ? 17.359 9.906 12.617 1 95.44 19 ALA B C 1
ATOM 1852 O O . ALA B 1 19 ? 16.578 9.594 13.516 1 95.44 19 ALA B O 1
ATOM 1853 N N . CYS B 1 20 ? 17.031 10.117 11.359 1 96.19 20 CYS B N 1
ATOM 1854 C CA . CYS B 1 20 ? 15.641 9.945 10.938 1 96.19 20 CYS B CA 1
ATOM 1855 C C . CYS B 1 20 ? 15.18 8.508 11.156 1 96.19 20 CYS B C 1
ATOM 1857 O O . CYS B 1 20 ? 14.094 8.273 11.68 1 96.19 20 CYS B O 1
ATOM 1859 N N . ALA B 1 21 ? 15.984 7.566 10.781 1 96.94 21 ALA B N 1
ATOM 1860 C CA . ALA B 1 21 ? 15.68 6.152 10.953 1 96.94 21 ALA B CA 1
ATOM 1861 C C . ALA B 1 21 ? 15.445 5.816 12.422 1 96.94 21 ALA B C 1
ATOM 1863 O O . ALA B 1 21 ? 14.508 5.082 12.758 1 96.94 21 ALA B O 1
ATOM 1864 N N . LYS B 1 22 ? 16.281 6.309 13.227 1 96.12 22 LYS B N 1
ATOM 1865 C CA . LYS B 1 22 ? 16.172 6.066 14.664 1 96.12 22 LYS B CA 1
ATOM 1866 C C . LYS B 1 22 ? 14.867 6.629 15.211 1 96.12 22 LYS B C 1
ATOM 1868 O O . LYS B 1 22 ? 14.156 5.945 15.953 1 96.12 22 LYS B O 1
ATOM 1873 N N . LEU B 1 23 ? 14.539 7.848 14.891 1 95.69 23 LEU B N 1
ATOM 1874 C CA . LEU B 1 23 ? 13.305 8.469 15.344 1 95.69 23 LEU B CA 1
ATOM 1875 C C . LEU B 1 23 ? 12.086 7.707 14.836 1 95.69 23 LEU B C 1
ATOM 1877 O O . LEU B 1 23 ? 11.102 7.543 15.562 1 95.69 23 LEU B O 1
ATOM 1881 N N . TYR B 1 24 ? 12.203 7.219 13.617 1 94.81 24 TYR B N 1
ATOM 1882 C CA . TYR B 1 24 ? 11.078 6.582 12.938 1 94.81 24 TYR B CA 1
ATOM 1883 C C . TYR B 1 24 ? 10.758 5.234 13.562 1 94.81 24 TYR B C 1
ATOM 1885 O O . TYR B 1 24 ? 9.672 4.684 13.336 1 94.81 24 TYR B O 1
ATOM 1893 N N . GLU B 1 25 ? 11.617 4.734 14.398 1 92.06 25 GLU B N 1
ATOM 1894 C CA . GLU B 1 25 ? 11.375 3.494 15.125 1 92.06 25 GLU B CA 1
ATOM 1895 C C . GLU B 1 25 ? 10.258 3.668 16.156 1 92.06 25 GLU B C 1
ATOM 1897 O O . GLU B 1 25 ? 9.5 2.73 16.422 1 92.06 25 GLU B O 1
ATOM 1902 N N . ASN B 1 26 ? 10.164 4.902 16.625 1 89.06 26 ASN B N 1
ATOM 1903 C CA . ASN B 1 26 ? 9.242 5.082 17.75 1 89.06 26 ASN B CA 1
ATOM 1904 C C . ASN B 1 26 ? 8.266 6.227 17.5 1 89.06 26 ASN B C 1
ATOM 1906 O O . ASN B 1 26 ? 7.324 6.422 18.266 1 89.06 26 ASN B O 1
ATOM 1910 N N . MET B 1 27 ? 8.578 6.977 16.453 1 89.12 27 MET B N 1
ATOM 1911 C CA . MET B 1 27 ? 7.719 8.109 16.125 1 89.12 27 MET B CA 1
ATOM 1912 C C . MET B 1 27 ? 7.074 7.934 14.75 1 89.12 27 MET B C 1
ATOM 1914 O O . MET B 1 27 ? 7.598 7.203 13.906 1 89.12 27 MET B O 1
ATOM 1918 N N . SER B 1 28 ? 5.98 8.562 14.602 1 87.88 28 SER B N 1
ATOM 1919 C CA . SER B 1 28 ? 5.305 8.547 13.312 1 87.88 28 SER B CA 1
ATOM 1920 C C . SER B 1 28 ? 5.867 9.617 12.375 1 87.88 28 SER B C 1
ATOM 1922 O O . SER B 1 28 ? 6.547 10.547 12.828 1 87.88 28 SER B O 1
ATOM 1924 N N . PHE B 1 29 ? 5.605 9.461 11.148 1 90.38 29 PHE B N 1
ATOM 1925 C CA . PHE B 1 29 ? 6.035 10.414 10.133 1 90.38 29 PHE B CA 1
ATOM 1926 C C . PHE B 1 29 ? 5.574 11.82 10.484 1 90.38 29 PHE B C 1
ATOM 1928 O O . PHE B 1 29 ? 6.328 12.789 10.336 1 90.38 29 PHE B O 1
ATOM 1935 N N . LYS B 1 30 ? 4.355 11.938 10.914 1 85.88 30 LYS B N 1
ATOM 1936 C CA . LYS B 1 30 ? 3.744 13.234 11.195 1 85.88 30 LYS B CA 1
ATOM 1937 C C . LYS B 1 30 ? 4.488 13.961 12.312 1 85.88 30 LYS B C 1
ATOM 1939 O O . LYS B 1 30 ? 4.602 15.188 12.297 1 85.88 30 LYS B O 1
ATOM 1944 N N . ASP B 1 31 ? 5.066 13.211 13.211 1 90.31 31 ASP B N 1
ATOM 1945 C CA . ASP B 1 31 ? 5.66 13.789 14.414 1 90.31 31 ASP B CA 1
ATOM 1946 C C . ASP B 1 31 ? 7.141 14.102 14.195 1 90.31 31 ASP B C 1
ATOM 1948 O O . ASP B 1 31 ? 7.746 14.836 14.977 1 90.31 31 ASP B O 1
ATOM 1952 N N . ILE B 1 32 ? 7.688 13.508 13.219 1 93.69 32 ILE B N 1
ATOM 1953 C CA . ILE B 1 32 ? 9.102 13.734 12.953 1 93.69 32 ILE B CA 1
ATOM 1954 C C . ILE B 1 32 ? 9.281 15.008 12.117 1 93.69 32 ILE B C 1
ATOM 1956 O O . ILE B 1 32 ? 8.648 15.156 11.07 1 93.69 32 ILE B O 1
ATOM 1960 N N . THR B 1 33 ? 10.023 15.953 12.688 1 92.31 33 THR B N 1
ATOM 1961 C CA . THR B 1 33 ? 10.344 17.203 12.008 1 92.31 33 THR B CA 1
ATOM 1962 C C . THR B 1 33 ? 11.852 17.375 11.859 1 92.31 33 THR B C 1
ATOM 1964 O O . THR B 1 33 ? 12.625 16.609 12.438 1 92.31 33 THR B O 1
ATOM 1967 N N . LEU B 1 34 ? 12.203 18.344 11.023 1 92.69 34 LEU B N 1
ATOM 1968 C CA . LEU B 1 34 ? 13.625 18.641 10.898 1 92.69 34 LEU B CA 1
ATOM 1969 C C . LEU B 1 34 ? 14.211 19.047 12.242 1 92.69 34 LEU B C 1
ATOM 1971 O O . LEU B 1 34 ? 15.367 18.734 12.539 1 92.69 34 LEU B O 1
ATOM 1975 N N . LYS B 1 35 ? 13.391 19.703 13.047 1 90.94 35 LYS B N 1
ATOM 1976 C CA . LYS B 1 35 ? 13.812 20.094 14.391 1 90.94 35 LYS B CA 1
ATOM 1977 C C . LYS B 1 35 ? 14.117 18.875 15.242 1 90.94 35 LYS B C 1
ATOM 1979 O O . LYS B 1 35 ? 15.164 18.797 15.898 1 90.94 35 LYS B O 1
ATOM 1984 N N . GLU B 1 36 ? 13.234 17.859 15.227 1 92.38 36 GLU B N 1
ATOM 1985 C CA . GLU B 1 36 ? 13.422 16.641 16 1 92.38 36 GLU B CA 1
ATOM 1986 C C . GLU B 1 36 ? 14.648 15.867 15.523 1 92.38 36 GLU B C 1
ATOM 1988 O O . GLU B 1 36 ? 15.383 15.297 16.344 1 92.38 36 GLU B O 1
ATOM 1993 N N . ILE B 1 37 ? 14.867 15.852 14.195 1 93.44 37 ILE B N 1
ATOM 1994 C CA . ILE B 1 37 ? 16.016 15.172 13.625 1 93.44 37 ILE B CA 1
ATOM 1995 C C . ILE B 1 37 ? 17.297 15.883 14.062 1 93.44 37 ILE B C 1
ATOM 1997 O O . ILE B 1 37 ? 18.281 15.234 14.422 1 93.44 37 ILE B O 1
ATOM 2001 N N . GLY B 1 38 ? 17.266 17.156 14.062 1 90.75 38 GLY B N 1
ATOM 2002 C CA . GLY B 1 38 ? 18.422 17.953 14.469 1 90.75 38 GLY B CA 1
ATOM 2003 C C . GLY B 1 38 ? 18.828 17.719 15.906 1 90.75 38 GLY B C 1
ATOM 2004 O O . GLY B 1 38 ? 20.016 17.797 16.25 1 90.75 38 GLY B O 1
ATOM 2005 N N . LYS B 1 39 ? 17.875 17.344 16.75 1 90 39 LYS B N 1
ATOM 2006 C CA . LYS B 1 39 ? 18.125 17.156 18.172 1 90 39 LYS B CA 1
ATOM 2007 C C . LYS B 1 39 ? 19.031 15.938 18.406 1 90 39 LYS B C 1
ATOM 2009 O O . LYS B 1 39 ? 19.703 15.852 19.438 1 90 39 LYS B O 1
ATOM 2014 N N . ILE B 1 40 ? 18.984 15.062 17.484 1 88.69 40 ILE B N 1
ATOM 2015 C CA . ILE B 1 40 ? 19.719 13.836 17.75 1 88.69 40 ILE B CA 1
ATOM 2016 C C . ILE B 1 40 ? 20.891 13.711 16.766 1 88.69 40 ILE B C 1
ATOM 2018 O O . ILE B 1 40 ? 21.359 12.609 16.5 1 88.69 40 ILE B O 1
ATOM 2022 N N . THR B 1 41 ? 21.156 14.781 16.125 1 84.81 41 THR B N 1
ATOM 2023 C CA . THR B 1 41 ? 22.328 14.852 15.25 1 84.81 41 THR B CA 1
ATOM 2024 C C . THR B 1 41 ? 23.328 15.883 15.758 1 84.81 41 THR B C 1
ATOM 2026 O O . THR B 1 41 ? 23.078 16.562 16.75 1 84.81 41 THR B O 1
ATOM 2029 N N . SER B 1 42 ? 24.406 15.875 15.148 1 81.56 42 SER B N 1
ATOM 2030 C CA . SER B 1 42 ? 25.406 16.906 15.438 1 81.56 42 SER B CA 1
ATOM 2031 C C . SER B 1 42 ? 25.094 18.203 14.711 1 81.56 42 SER B C 1
ATOM 2033 O O . SER B 1 42 ? 25.844 19.172 14.789 1 81.56 42 SER B O 1
ATOM 2035 N N . PHE B 1 43 ? 24.016 18.188 14.086 1 75.62 43 PHE B N 1
ATOM 2036 C CA . PHE B 1 43 ? 23.641 19.312 13.25 1 75.62 43 PHE B CA 1
ATOM 2037 C C . PHE B 1 43 ? 22.594 20.188 13.945 1 75.62 43 PHE B C 1
ATOM 2039 O O . PHE B 1 43 ? 21.781 19.672 14.719 1 75.62 43 PHE B O 1
ATOM 2046 N N . ASN B 1 44 ? 22.844 21.516 13.742 1 76.88 44 ASN B N 1
ATOM 2047 C CA . ASN B 1 44 ? 21.672 22.359 14.031 1 76.88 44 ASN B CA 1
ATOM 2048 C C . ASN B 1 44 ? 20.672 22.344 12.883 1 76.88 44 ASN B C 1
ATOM 2050 O O . ASN B 1 44 ? 20.969 21.812 11.805 1 76.88 44 ASN B O 1
ATOM 2054 N N . ARG B 1 45 ? 19.438 22.719 13.078 1 79.38 45 ARG B N 1
ATOM 2055 C CA . ARG B 1 45 ? 18.344 22.719 12.109 1 79.38 45 ARG B CA 1
ATOM 2056 C C . ARG B 1 45 ? 18.766 23.406 10.812 1 79.38 45 ARG B C 1
ATOM 2058 O O . ARG B 1 45 ? 18.5 22.906 9.719 1 79.38 45 ARG B O 1
ATOM 2065 N N . THR B 1 46 ? 19.547 24.422 10.898 1 82.94 46 THR B N 1
ATOM 2066 C CA . THR B 1 46 ? 19.953 25.203 9.734 1 82.94 46 THR B CA 1
ATOM 2067 C C . THR B 1 46 ? 20.891 24.391 8.836 1 82.94 46 THR B C 1
ATOM 2069 O O . THR B 1 46 ? 20.781 24.453 7.613 1 82.94 46 THR B O 1
ATOM 2072 N N . ALA B 1 47 ? 21.672 23.609 9.461 1 86.75 47 ALA B N 1
ATOM 2073 C CA . ALA B 1 47 ? 22.625 22.781 8.711 1 86.75 47 ALA B CA 1
ATOM 2074 C C . ALA B 1 47 ? 21.906 21.688 7.93 1 86.75 47 ALA B C 1
ATOM 2076 O O . ALA B 1 47 ? 22.359 21.297 6.848 1 86.75 47 ALA B O 1
ATOM 2077 N N . ILE B 1 48 ? 20.828 21.172 8.445 1 90.88 48 ILE B N 1
ATOM 2078 C CA . ILE B 1 48 ? 20.062 20.109 7.785 1 90.88 48 ILE B CA 1
ATOM 2079 C C . ILE B 1 48 ? 19.5 20.609 6.465 1 90.88 48 ILE B C 1
ATOM 2081 O O . ILE B 1 48 ? 19.453 19.875 5.477 1 90.88 48 ILE B O 1
ATOM 2085 N N . TYR B 1 49 ? 19.281 21.859 6.383 1 90.62 49 TYR B N 1
ATOM 2086 C CA . TYR B 1 49 ? 18.688 22.469 5.195 1 90.62 49 TYR B CA 1
ATOM 2087 C C . TYR B 1 49 ? 19.672 22.516 4.047 1 90.62 49 TYR B C 1
ATOM 2089 O O . TYR B 1 49 ? 19.297 22.672 2.887 1 90.62 49 TYR B O 1
ATOM 2097 N N . ASN B 1 50 ? 20.922 22.391 4.387 1 89.62 50 ASN B N 1
ATOM 2098 C CA . ASN B 1 50 ? 21.953 22.312 3.348 1 89.62 50 ASN B CA 1
ATOM 2099 C C . ASN B 1 50 ? 21.875 20.984 2.592 1 89.62 50 ASN B C 1
ATOM 2101 O O . ASN B 1 50 ? 22.359 20.891 1.464 1 89.62 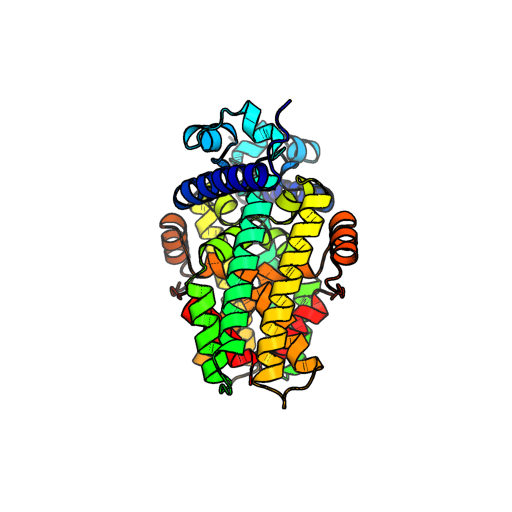50 ASN B O 1
ATOM 2105 N N . TYR B 1 51 ? 21.203 20.078 3.213 1 91.44 51 TYR B N 1
ATOM 2106 C CA . TYR B 1 51 ? 21.172 18.734 2.623 1 91.44 51 TYR B CA 1
ATOM 2107 C C . TYR B 1 51 ? 19.766 18.375 2.166 1 91.44 51 TYR B C 1
ATOM 2109 O O . TYR B 1 51 ? 19.594 17.75 1.116 1 91.44 51 TYR B O 1
ATOM 2117 N N . PHE B 1 52 ? 18.797 18.75 2.969 1 93.88 52 PHE B N 1
ATOM 2118 C CA . PHE B 1 52 ? 17.406 18.406 2.678 1 93.88 52 PHE B CA 1
ATOM 2119 C C . PHE B 1 52 ? 16.5 19.625 2.885 1 93.88 52 PHE B C 1
ATOM 2121 O O . PHE B 1 52 ? 16.609 20.312 3.896 1 93.88 52 PHE B O 1
ATOM 2128 N N . ASN B 1 53 ? 15.594 19.719 1.979 1 92.56 53 ASN B N 1
ATOM 2129 C CA . ASN B 1 53 ? 14.711 20.875 2.018 1 92.56 53 ASN B CA 1
ATOM 2130 C C . ASN B 1 53 ? 13.438 20.578 2.807 1 92.56 53 ASN B C 1
ATOM 2132 O O . ASN B 1 53 ? 12.688 21.5 3.143 1 92.56 53 ASN B O 1
ATOM 2136 N N . SER B 1 54 ? 13.164 19.312 3.023 1 93.12 54 SER B N 1
ATOM 2137 C CA . SER B 1 54 ? 11.938 18.906 3.697 1 93.12 54 SER B CA 1
ATOM 2138 C C . SER B 1 54 ? 12.094 17.547 4.355 1 93.12 54 SER B C 1
ATOM 2140 O O . SER B 1 54 ? 13.031 16.797 4.047 1 93.12 54 SER B O 1
ATOM 2142 N N . LYS B 1 55 ? 11.219 17.297 5.297 1 93.88 55 LYS B N 1
ATOM 2143 C CA . LYS B 1 55 ? 11.242 15.977 5.91 1 93.88 55 LYS B CA 1
ATOM 2144 C C . LYS B 1 55 ? 10.914 14.891 4.887 1 93.88 55 LYS B C 1
ATOM 2146 O O . LYS B 1 55 ? 11.422 13.773 4.973 1 93.88 55 LYS B O 1
ATOM 2151 N N . GLU B 1 56 ? 10.086 15.227 3.877 1 95.31 56 GLU B N 1
ATOM 2152 C CA . GLU B 1 56 ? 9.742 14.281 2.816 1 95.31 56 GLU B CA 1
ATOM 2153 C C . GLU B 1 56 ? 10.984 13.859 2.035 1 95.31 56 GLU B C 1
ATOM 2155 O O . GLU B 1 56 ? 11.133 12.688 1.682 1 95.31 56 GLU B O 1
ATOM 2160 N N . GLU B 1 57 ? 11.844 14.781 1.837 1 95.75 57 GLU B N 1
ATOM 2161 C CA . GLU B 1 57 ? 13.086 14.469 1.141 1 95.75 57 GLU B CA 1
ATOM 2162 C C . GLU B 1 57 ? 13.953 13.508 1.954 1 95.75 57 GLU B C 1
ATOM 2164 O O . GLU B 1 57 ? 14.609 12.625 1.395 1 95.75 57 GLU B O 1
ATOM 2169 N N . ILE B 1 58 ? 13.961 13.742 3.215 1 96.31 58 ILE B N 1
ATOM 2170 C CA . ILE B 1 58 ? 14.734 12.875 4.098 1 96.31 58 ILE B CA 1
ATOM 2171 C C . ILE B 1 58 ? 14.164 11.461 4.066 1 96.31 58 ILE B C 1
ATOM 2173 O O . ILE B 1 58 ? 14.906 10.484 3.924 1 96.31 58 ILE B O 1
ATOM 2177 N N . PHE B 1 59 ? 12.891 11.328 4.113 1 97.19 59 PHE B N 1
ATOM 2178 C CA . PHE B 1 59 ? 12.242 10.031 4.113 1 97.19 59 PHE B CA 1
ATOM 2179 C C . PHE B 1 59 ? 12.406 9.344 2.762 1 97.19 59 PHE B C 1
ATOM 2181 O O . PHE B 1 59 ? 12.57 8.117 2.695 1 97.19 59 PHE B O 1
ATOM 2188 N N . LEU B 1 60 ? 12.328 10.133 1.729 1 97 60 LEU B N 1
ATOM 2189 C CA . LEU B 1 60 ? 12.562 9.57 0.402 1 97 60 LEU B CA 1
ATOM 2190 C C . LEU B 1 60 ? 13.969 9.008 0.293 1 97 60 LEU B C 1
ATOM 2192 O O . LEU B 1 60 ? 14.164 7.914 -0.25 1 97 60 LEU B O 1
ATOM 2196 N N . ALA B 1 61 ? 14.914 9.742 0.828 1 97.06 61 ALA B N 1
ATOM 2197 C CA . ALA B 1 61 ? 16.297 9.289 0.826 1 97.06 61 ALA B CA 1
ATOM 2198 C C . ALA B 1 61 ? 16.469 8.039 1.688 1 97.06 61 ALA B C 1
ATOM 2200 O O . ALA B 1 61 ? 17.234 7.137 1.341 1 97.06 61 ALA B O 1
ATOM 2201 N N . LEU B 1 62 ? 15.805 8.055 2.818 1 97.62 62 LEU B N 1
ATOM 2202 C CA . LEU B 1 62 ? 15.836 6.879 3.684 1 97.62 62 LEU B CA 1
ATOM 2203 C C . LEU B 1 62 ? 15.25 5.66 2.969 1 97.62 62 LEU B C 1
ATOM 2205 O O . LEU B 1 62 ? 15.812 4.566 3.047 1 97.62 62 LEU B O 1
ATOM 2209 N N . MET B 1 63 ? 14.18 5.828 2.293 1 97.56 63 MET B N 1
ATOM 2210 C CA . MET B 1 63 ? 13.562 4.758 1.516 1 97.56 63 MET B CA 1
ATOM 2211 C C . MET B 1 63 ? 14.508 4.258 0.43 1 97.56 63 MET B C 1
ATOM 2213 O O . MET B 1 63 ? 14.625 3.051 0.213 1 97.56 63 MET B O 1
ATOM 2217 N N . GLN B 1 64 ? 15.102 5.234 -0.231 1 97.5 64 GLN B N 1
ATOM 2218 C CA . GLN B 1 64 ? 16.109 4.891 -1.236 1 97.5 64 GLN B CA 1
ATOM 2219 C C . GLN B 1 64 ? 17.188 3.998 -0.646 1 97.5 64 GLN B C 1
ATOM 2221 O O . GLN B 1 64 ? 17.531 2.963 -1.223 1 97.5 64 GLN B O 1
ATOM 2226 N N . ARG B 1 65 ? 17.688 4.422 0.456 1 97.5 65 ARG B N 1
ATOM 2227 C CA . ARG B 1 65 ? 18.734 3.654 1.127 1 97.5 65 ARG B CA 1
ATOM 2228 C C . ARG B 1 65 ? 18.25 2.25 1.472 1 97.5 65 ARG B C 1
ATOM 2230 O O . ARG B 1 65 ? 18.984 1.276 1.315 1 97.5 65 ARG B O 1
ATOM 2237 N N . GLU B 1 66 ? 17.031 2.111 1.973 1 97.88 66 GLU B N 1
ATOM 2238 C CA . GLU B 1 66 ? 16.469 0.809 2.314 1 97.88 66 GLU B CA 1
ATOM 2239 C C . GLU B 1 66 ? 16.359 -0.085 1.083 1 97.88 66 GLU B C 1
ATOM 2241 O O . GLU B 1 66 ? 16.672 -1.279 1.146 1 97.88 66 GLU B O 1
ATOM 2246 N N . TYR B 1 67 ? 15.953 0.487 -0.016 1 98 67 TYR B N 1
ATOM 2247 C CA . TYR B 1 67 ? 15.891 -0.265 -1.265 1 98 67 TYR B CA 1
ATOM 2248 C C . TYR B 1 67 ? 17.266 -0.758 -1.676 1 98 67 TYR B C 1
ATOM 2250 O O . TYR B 1 67 ? 17.422 -1.908 -2.092 1 98 67 TYR B O 1
ATOM 2258 N N . GLU B 1 68 ? 18.203 0.139 -1.618 1 97.94 68 GLU B N 1
ATOM 2259 C CA . GLU B 1 68 ? 19.562 -0.199 -2.027 1 97.94 68 GLU B CA 1
ATOM 2260 C C . GLU B 1 68 ? 20.141 -1.328 -1.174 1 97.94 68 GLU B C 1
ATOM 2262 O O . GLU B 1 68 ? 20.766 -2.248 -1.694 1 97.94 68 GLU B O 1
ATOM 2267 N N . CYS B 1 69 ? 19.875 -1.238 0.098 1 97.94 69 CYS B N 1
ATOM 2268 C CA . CYS B 1 69 ? 20.312 -2.295 0.996 1 97.94 69 CYS B CA 1
ATOM 2269 C C . CYS B 1 69 ? 19.641 -3.619 0.665 1 97.94 69 CYS B C 1
ATOM 2271 O O . CYS B 1 69 ? 20.297 -4.656 0.578 1 97.94 69 CYS B O 1
ATOM 2273 N N . TRP B 1 70 ? 18.375 -3.588 0.464 1 98.12 70 TRP B N 1
ATOM 2274 C CA . TRP B 1 70 ? 17.609 -4.793 0.161 1 98.12 70 TRP B CA 1
ATOM 2275 C C . TRP B 1 70 ? 18.062 -5.398 -1.169 1 98.12 70 TRP B C 1
ATOM 2277 O O . TRP B 1 70 ? 18.266 -6.609 -1.267 1 98.12 70 TRP B O 1
ATOM 2287 N N . SER B 1 71 ? 18.234 -4.547 -2.17 1 98.06 71 SER B N 1
ATOM 2288 C CA . SER B 1 71 ? 18.656 -5.012 -3.49 1 98.06 71 SER B CA 1
ATOM 2289 C C . SER B 1 71 ? 20.031 -5.656 -3.447 1 98.06 71 SER B C 1
ATOM 2291 O O . SER B 1 71 ? 20.281 -6.652 -4.129 1 98.06 71 SER B O 1
ATOM 2293 N N . ALA B 1 72 ? 20.875 -5.062 -2.65 1 98.19 72 ALA B N 1
ATOM 2294 C CA . ALA B 1 72 ? 22.219 -5.613 -2.51 1 98.19 72 ALA B CA 1
ATOM 2295 C C . ALA B 1 72 ? 22.172 -7.02 -1.914 1 98.19 72 ALA B C 1
ATOM 2297 O O . ALA B 1 72 ? 22.938 -7.895 -2.32 1 98.19 72 ALA B O 1
ATOM 2298 N N . GLU B 1 73 ? 21.297 -7.188 -0.991 1 98.38 73 GLU B N 1
ATOM 2299 C CA . GLU B 1 73 ? 21.172 -8.5 -0.365 1 98.38 73 GLU B CA 1
ATOM 2300 C C . GLU B 1 73 ? 20.531 -9.508 -1.312 1 98.38 73 GLU B C 1
ATOM 2302 O O . GLU B 1 73 ? 20.859 -10.695 -1.287 1 98.38 73 GLU B O 1
ATOM 2307 N N . VAL B 1 74 ? 19.594 -9.078 -2.127 1 98.38 74 VAL B N 1
ATOM 2308 C CA . VAL B 1 74 ? 19.031 -9.945 -3.152 1 98.38 74 VAL B CA 1
ATOM 2309 C C . VAL B 1 74 ? 20.125 -10.375 -4.129 1 98.38 74 VAL B C 1
ATOM 2311 O O . VAL B 1 74 ? 20.219 -11.555 -4.484 1 98.38 74 VAL B O 1
ATOM 2314 N N . ASP B 1 75 ? 20.938 -9.43 -4.516 1 98.12 75 ASP B N 1
ATOM 2315 C CA . ASP B 1 75 ? 22.062 -9.742 -5.398 1 98.12 75 ASP B CA 1
ATOM 2316 C C . ASP B 1 75 ? 23.016 -10.727 -4.734 1 98.12 75 ASP B C 1
ATOM 2318 O O . ASP B 1 75 ? 23.625 -11.57 -5.41 1 98.12 75 ASP B O 1
ATOM 2322 N N . GLY B 1 76 ? 23.156 -10.516 -3.461 1 98 76 GLY B N 1
ATOM 2323 C CA . GLY B 1 76 ? 23.969 -11.469 -2.715 1 98 76 GLY B CA 1
ATOM 2324 C C . GLY B 1 76 ? 23.453 -12.891 -2.814 1 98 76 GLY B C 1
ATOM 2325 O O . GLY B 1 76 ? 24.234 -13.836 -2.932 1 98 76 GLY B O 1
ATOM 2326 N N . LEU B 1 77 ? 22.125 -13.086 -2.75 1 96.75 77 LEU B N 1
ATOM 2327 C CA . LEU B 1 77 ? 21.531 -14.406 -2.93 1 96.75 77 LEU B CA 1
ATOM 2328 C C . LEU B 1 77 ? 21.922 -15 -4.277 1 96.75 77 LEU B C 1
ATOM 2330 O O . LEU B 1 77 ? 22.234 -16.188 -4.363 1 96.75 77 LEU B O 1
ATOM 2334 N N . VAL B 1 78 ? 21.891 -14.195 -5.312 1 97.31 78 VAL B N 1
ATOM 2335 C CA . VAL B 1 78 ? 22.188 -14.617 -6.68 1 97.31 78 VAL B CA 1
ATOM 2336 C C . VAL B 1 78 ? 23.656 -15.016 -6.793 1 97.31 78 VAL B C 1
ATOM 2338 O O . VAL B 1 78 ? 23.984 -16.016 -7.441 1 97.31 78 VAL B O 1
ATOM 2341 N N . GLN B 1 79 ? 24.484 -14.25 -6.133 1 97.62 79 GLN B N 1
ATOM 2342 C CA . GLN B 1 79 ? 25.922 -14.477 -6.203 1 97.62 79 GLN B CA 1
ATOM 2343 C C . GLN B 1 79 ? 26.328 -15.695 -5.387 1 97.62 79 GLN B C 1
ATOM 2345 O O . GLN B 1 79 ? 27.219 -16.453 -5.789 1 97.62 79 GLN B O 1
ATOM 2350 N N . ASP B 1 80 ? 25.641 -15.945 -4.355 1 97.44 80 ASP B N 1
ATOM 2351 C CA . ASP B 1 80 ? 26.078 -16.938 -3.373 1 97.44 80 ASP B CA 1
ATOM 2352 C C . ASP B 1 80 ? 25.531 -18.312 -3.699 1 97.44 80 ASP B C 1
ATOM 2354 O O . ASP B 1 80 ? 25.969 -19.312 -3.143 1 97.44 80 ASP B O 1
ATOM 2358 N N . HIS B 1 81 ? 24.562 -18.406 -4.551 1 97.69 81 HIS B N 1
ATOM 2359 C CA . HIS B 1 81 ? 23.938 -19.688 -4.875 1 97.69 81 HIS B CA 1
ATOM 2360 C C . HIS B 1 81 ? 24.031 -19.969 -6.371 1 97.69 81 HIS B C 1
ATOM 2362 O O . HIS B 1 81 ? 23.891 -19.062 -7.191 1 97.69 81 HIS B O 1
ATOM 2368 N N . GLU B 1 82 ? 24.297 -21.141 -6.672 1 97.06 82 GLU B N 1
ATOM 2369 C CA . GLU B 1 82 ? 24.328 -21.547 -8.07 1 97.06 82 GLU B CA 1
ATOM 2370 C C . GLU B 1 82 ? 22.938 -21.953 -8.562 1 97.06 82 GLU B C 1
ATOM 2372 O O . GLU B 1 82 ? 22.562 -21.656 -9.695 1 97.06 82 GLU B O 1
ATOM 2377 N N . GLN B 1 83 ? 22.25 -22.641 -7.703 1 97.06 83 GLN B N 1
ATOM 2378 C CA . GLN B 1 83 ? 20.906 -23.094 -8.008 1 97.06 83 GLN B CA 1
ATOM 2379 C C . GLN B 1 83 ? 20 -22.969 -6.785 1 97.06 83 GLN B C 1
ATOM 2381 O O . GLN B 1 83 ? 20.453 -23.109 -5.652 1 97.06 83 GLN B O 1
ATOM 2386 N N . MET B 1 84 ? 18.75 -22.641 -7.078 1 97.38 84 MET B N 1
ATOM 2387 C CA . MET B 1 84 ? 17.688 -22.625 -6.062 1 97.38 84 MET B CA 1
ATOM 2388 C C . MET B 1 84 ? 16.375 -23.125 -6.633 1 97.38 84 MET B C 1
ATOM 2390 O O . MET B 1 84 ? 16.047 -22.844 -7.785 1 97.38 84 MET B O 1
ATOM 2394 N N . THR B 1 85 ? 15.719 -23.969 -5.809 1 96.94 85 THR B N 1
ATOM 2395 C CA . THR B 1 85 ? 14.359 -24.312 -6.199 1 96.94 85 THR B CA 1
ATOM 2396 C C . THR B 1 85 ? 13.422 -23.109 -6.035 1 96.94 85 THR B C 1
ATOM 2398 O O . THR B 1 85 ? 13.773 -22.125 -5.371 1 96.94 85 THR B O 1
ATOM 2401 N N . ARG B 1 86 ? 12.273 -23.141 -6.621 1 96.88 86 ARG B N 1
ATOM 2402 C CA . ARG B 1 86 ? 11.273 -22.094 -6.484 1 96.88 86 ARG B CA 1
ATOM 2403 C C . ARG B 1 86 ? 10.914 -21.875 -5.023 1 96.88 86 ARG B C 1
ATOM 2405 O O . ARG B 1 86 ? 10.727 -20.734 -4.586 1 96.88 86 ARG B O 1
ATOM 2412 N N . ASP B 1 87 ? 10.82 -22.969 -4.312 1 97.56 87 ASP B N 1
ATOM 2413 C CA . ASP B 1 87 ? 10.516 -22.875 -2.887 1 97.56 87 ASP B CA 1
ATOM 2414 C C . ASP B 1 87 ? 11.648 -22.188 -2.127 1 97.56 87 ASP B C 1
ATOM 2416 O O . ASP B 1 87 ? 11.398 -21.391 -1.221 1 97.56 87 ASP B O 1
ATOM 2420 N N . GLU B 1 88 ? 12.844 -22.469 -2.49 1 97.94 88 GLU B N 1
ATOM 2421 C CA . GLU B 1 88 ? 14 -21.859 -1.851 1 97.94 88 GLU B CA 1
ATOM 2422 C C . GLU B 1 88 ? 14.062 -20.359 -2.154 1 97.94 88 GLU B C 1
ATOM 2424 O O . GLU B 1 88 ? 14.43 -19.562 -1.291 1 97.94 88 GLU B O 1
ATOM 2429 N N . ILE B 1 89 ? 13.727 -20.016 -3.383 1 98.31 89 ILE B N 1
ATOM 2430 C CA . ILE B 1 89 ? 13.664 -18.594 -3.76 1 98.31 89 ILE B CA 1
ATOM 2431 C C . ILE B 1 89 ? 12.633 -17.875 -2.891 1 98.31 89 ILE B C 1
ATOM 2433 O O . ILE B 1 89 ? 12.922 -16.828 -2.312 1 98.31 89 ILE B O 1
ATOM 2437 N N . ALA B 1 90 ? 11.453 -18.516 -2.809 1 98.25 90 ALA B N 1
ATOM 2438 C CA . ALA B 1 90 ? 10.367 -17.938 -2.012 1 98.25 90 ALA B CA 1
ATOM 2439 C C . ALA B 1 90 ? 10.797 -17.75 -0.5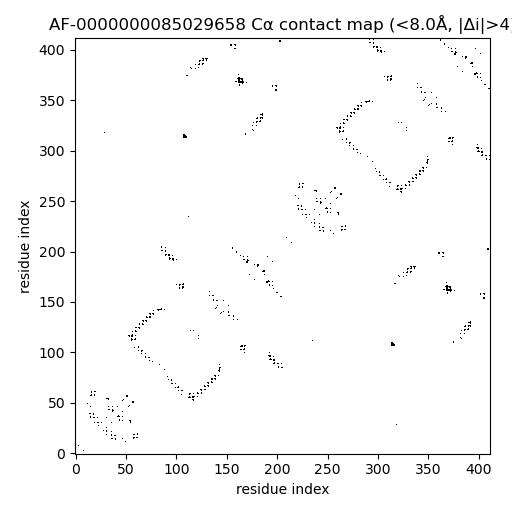57 1 98.25 90 ALA B C 1
ATOM 2441 O O . ALA B 1 90 ? 10.547 -16.703 0.046 1 98.25 90 ALA B O 1
ATOM 2442 N N . GLN B 1 91 ? 11.445 -18.719 -0.016 1 98.31 91 GLN B N 1
ATOM 2443 C CA . GLN B 1 91 ? 11.922 -18.672 1.363 1 98.31 91 GLN B CA 1
ATOM 2444 C C . GLN B 1 91 ? 12.969 -17.578 1.542 1 98.31 91 GLN B C 1
ATOM 2446 O O . GLN B 1 91 ? 12.875 -16.766 2.467 1 98.31 91 GLN B O 1
ATOM 2451 N N . ALA B 1 92 ? 13.922 -17.562 0.648 1 98.38 92 ALA B N 1
ATOM 2452 C CA . ALA B 1 92 ? 15.047 -16.625 0.772 1 98.38 92 ALA B CA 1
ATOM 2453 C C . ALA B 1 92 ? 14.578 -15.188 0.647 1 98.38 92 ALA B C 1
ATOM 2455 O O . ALA B 1 92 ? 14.922 -14.344 1.477 1 98.38 92 ALA B O 1
ATOM 2456 N N . LEU B 1 93 ? 13.789 -14.961 -0.352 1 98.44 93 LEU B N 1
ATOM 2457 C CA . LEU B 1 93 ? 13.281 -13.602 -0.549 1 98.44 93 LEU B CA 1
ATOM 2458 C C . LEU B 1 93 ? 12.383 -13.188 0.609 1 98.44 93 LEU B C 1
ATOM 2460 O O . LEU B 1 93 ? 12.383 -12.016 1.01 1 98.44 93 LEU B O 1
ATOM 2464 N N . SER B 1 94 ? 11.625 -14.117 1.128 1 98.44 94 SER B N 1
ATOM 2465 C CA . SER B 1 94 ? 10.734 -13.812 2.246 1 98.44 94 SER B CA 1
ATOM 2466 C C . SER B 1 94 ? 11.531 -13.516 3.514 1 98.44 94 SER B C 1
ATOM 2468 O O . SER B 1 94 ? 11.188 -12.594 4.262 1 98.44 94 SER B O 1
ATOM 2470 N N . HIS B 1 95 ? 12.555 -14.25 3.732 1 98.12 95 HIS B N 1
ATOM 2471 C CA . HIS B 1 95 ? 13.422 -13.984 4.871 1 98.12 95 HIS B CA 1
ATOM 2472 C C . HIS B 1 95 ? 14.094 -12.625 4.746 1 98.12 95 HIS B C 1
ATOM 2474 O O . HIS B 1 95 ? 14.227 -11.898 5.734 1 98.12 95 HIS B O 1
ATOM 2480 N N . LEU B 1 96 ? 14.484 -12.352 3.592 1 97.69 96 LEU B N 1
ATOM 2481 C CA . LEU B 1 96 ? 15.125 -11.062 3.35 1 97.69 96 LEU B CA 1
ATOM 2482 C C . LEU B 1 96 ? 14.148 -9.914 3.611 1 97.69 96 LEU B C 1
ATOM 2484 O O . LEU B 1 96 ? 14.5 -8.938 4.285 1 97.69 96 LEU B O 1
ATOM 2488 N N . LEU B 1 97 ? 12.969 -10.078 3.066 1 97.81 97 LEU B N 1
ATOM 2489 C CA . LEU B 1 97 ? 11.969 -9.023 3.25 1 97.81 97 LEU B CA 1
ATOM 2490 C C . LEU B 1 97 ? 11.641 -8.836 4.727 1 97.81 97 LEU B C 1
ATOM 2492 O O . LEU B 1 97 ? 11.453 -7.711 5.191 1 97.81 97 LEU B O 1
ATOM 2496 N N . GLU B 1 98 ? 11.539 -9.938 5.457 1 97.44 98 GLU B N 1
ATOM 2497 C CA . GLU B 1 98 ? 11.258 -9.906 6.887 1 97.44 98 GLU B CA 1
ATOM 2498 C C . GLU B 1 98 ? 12.312 -9.109 7.645 1 97.44 98 GLU B C 1
ATOM 2500 O O . GLU B 1 98 ? 12.008 -8.43 8.625 1 97.44 98 GLU B O 1
ATOM 2505 N N . LYS B 1 99 ? 13.562 -9.133 7.18 1 97.25 99 LYS B N 1
ATOM 2506 C CA . LYS B 1 99 ? 14.672 -8.422 7.797 1 97.25 99 LYS B CA 1
ATOM 2507 C C . LYS B 1 99 ? 14.602 -6.926 7.492 1 97.25 99 LYS B C 1
ATOM 2509 O O . LYS B 1 99 ? 15.258 -6.121 8.156 1 97.25 99 LYS B O 1
ATOM 2514 N N . HIS B 1 100 ? 13.828 -6.594 6.512 1 97.25 100 HIS B N 1
ATOM 2515 C CA . HIS B 1 100 ? 13.742 -5.203 6.086 1 97.25 100 HIS B CA 1
ATOM 2516 C C . HIS B 1 100 ? 12.367 -4.621 6.375 1 97.25 100 HIS B C 1
ATOM 2518 O O . HIS B 1 100 ? 11.727 -4.051 5.484 1 97.25 100 HIS B O 1
ATOM 2524 N N . GLU B 1 101 ? 12.016 -4.691 7.605 1 96.12 101 GLU B N 1
ATOM 2525 C CA . GLU B 1 101 ? 10.711 -4.199 8.039 1 96.12 101 GLU B CA 1
ATOM 2526 C C . GLU B 1 101 ? 10.586 -2.691 7.824 1 96.12 101 GLU B C 1
ATOM 2528 O O . GLU B 1 101 ? 9.516 -2.193 7.484 1 96.12 101 GLU B O 1
ATOM 2533 N N . ARG B 1 102 ? 11.672 -1.978 8.008 1 95.94 102 ARG B N 1
ATOM 2534 C CA . ARG B 1 102 ? 11.648 -0.527 7.844 1 95.94 102 ARG B CA 1
ATOM 2535 C C . ARG B 1 102 ? 11.297 -0.142 6.41 1 95.94 102 ARG B C 1
ATOM 2537 O O . ARG B 1 102 ? 10.578 0.835 6.184 1 95.94 102 ARG B O 1
ATOM 2544 N N . LEU B 1 103 ? 11.82 -0.883 5.469 1 97 103 LEU B N 1
ATOM 2545 C CA . LEU B 1 103 ? 11.477 -0.645 4.074 1 97 103 LEU B CA 1
ATOM 2546 C C . LEU B 1 103 ? 9.969 -0.736 3.865 1 97 103 LEU B C 1
ATOM 2548 O O . LEU B 1 103 ? 9.367 0.155 3.264 1 97 103 LEU B O 1
ATOM 2552 N N . LEU B 1 104 ? 9.375 -1.772 4.461 1 96.25 104 LEU B N 1
ATOM 2553 C CA . LEU B 1 104 ? 7.945 -2.006 4.305 1 96.25 104 LEU B CA 1
ATOM 2554 C C . LEU B 1 104 ? 7.137 -0.927 5.02 1 96.25 104 LEU B C 1
ATOM 2556 O O . LEU B 1 104 ? 6.094 -0.493 4.52 1 96.25 104 LEU B O 1
ATOM 2560 N N . LYS B 1 105 ? 7.641 -0.514 6.156 1 94.56 105 LYS B N 1
ATOM 2561 C CA . LYS B 1 105 ? 7 0.582 6.879 1 94.56 105 LYS B CA 1
ATOM 2562 C C . LYS B 1 105 ? 7.012 1.866 6.059 1 94.56 105 LYS B C 1
ATOM 2564 O O . LYS B 1 105 ? 6 2.562 5.969 1 94.56 105 LYS B O 1
ATOM 2569 N N . LEU B 1 106 ? 8.109 2.16 5.441 1 95.44 106 LEU B N 1
ATOM 2570 C CA . LEU B 1 106 ? 8.258 3.348 4.605 1 95.44 106 LEU B CA 1
ATOM 2571 C C . LEU B 1 106 ? 7.348 3.264 3.385 1 95.44 106 LEU B C 1
ATOM 2573 O O . LEU B 1 106 ? 6.73 4.258 2.994 1 95.44 106 LEU B O 1
ATOM 2577 N N . LEU B 1 107 ? 7.219 2.07 2.85 1 94.38 107 LEU B N 1
ATOM 2578 C CA . LEU B 1 107 ? 6.395 1.854 1.666 1 94.38 107 LEU B CA 1
ATOM 2579 C C . LEU B 1 107 ? 4.922 2.084 1.98 1 94.38 107 LEU B C 1
ATOM 2581 O O . LEU B 1 107 ? 4.137 2.41 1.089 1 94.38 107 LEU B O 1
ATOM 2585 N N . SER B 1 108 ? 4.578 1.929 3.189 1 91.06 108 SER B N 1
ATOM 2586 C CA . SER B 1 108 ? 3.186 2.074 3.604 1 91.06 108 SER B CA 1
ATOM 2587 C C . SER B 1 108 ? 2.814 3.541 3.783 1 91.06 108 SER B C 1
ATOM 2589 O O . SER B 1 108 ? 1.671 3.861 4.117 1 91.06 108 SER B O 1
ATOM 2591 N N . MET B 1 109 ? 3.76 4.453 3.494 1 90.62 109 MET B N 1
ATOM 2592 C CA . MET B 1 109 ? 3.492 5.887 3.562 1 90.62 109 MET B CA 1
ATOM 2593 C C . MET B 1 109 ? 2.812 6.375 2.289 1 90.62 109 MET B C 1
ATOM 2595 O O . MET B 1 109 ? 2.764 5.652 1.29 1 90.62 109 MET B O 1
ATOM 2599 N N . ASN B 1 110 ? 2.328 7.535 2.385 1 85.31 110 ASN B N 1
ATOM 2600 C CA . ASN B 1 110 ? 1.747 8.141 1.191 1 85.31 110 ASN B CA 1
ATOM 2601 C C . ASN B 1 110 ? 2.826 8.578 0.203 1 85.31 110 ASN B C 1
ATOM 2603 O O . ASN B 1 110 ? 3.443 9.633 0.375 1 85.31 110 ASN B O 1
ATOM 2607 N N . HIS B 1 111 ? 2.99 7.832 -0.847 1 86.69 111 HIS B N 1
ATOM 2608 C CA . HIS B 1 111 ? 4.07 8.055 -1.801 1 86.69 111 HIS B CA 1
ATOM 2609 C C . HIS B 1 111 ? 3.852 9.344 -2.592 1 86.69 111 HIS B C 1
ATOM 2611 O O . HIS B 1 111 ? 4.809 10.039 -2.928 1 86.69 111 HIS B O 1
ATOM 2617 N N . PHE B 1 112 ? 2.648 9.562 -2.836 1 83.06 112 PHE B N 1
ATOM 2618 C CA . PHE B 1 112 ? 2.354 10.773 -3.588 1 83.06 112 PHE B CA 1
ATOM 2619 C C . PHE B 1 112 ? 2.889 12 -2.861 1 83.06 112 PHE B C 1
ATOM 2621 O O . PHE B 1 112 ? 3.592 12.82 -3.453 1 83.06 112 PHE B O 1
ATOM 2628 N N . ASP B 1 113 ? 2.611 12.086 -1.628 1 83.88 113 ASP B N 1
ATOM 2629 C CA . ASP B 1 113 ? 3.049 13.234 -0.832 1 83.88 113 ASP B CA 1
ATOM 2630 C C . ASP B 1 113 ? 4.57 13.289 -0.74 1 83.88 113 ASP B C 1
ATOM 2632 O O . ASP B 1 113 ? 5.164 14.367 -0.837 1 83.88 113 ASP B O 1
ATOM 2636 N N . LEU B 1 114 ? 5.156 12.141 -0.572 1 88.75 114 LEU B N 1
ATOM 2637 C CA . LEU B 1 114 ? 6.609 12.07 -0.469 1 88.75 114 LEU B CA 1
ATOM 2638 C C . LEU B 1 114 ? 7.27 12.57 -1.752 1 88.75 114 LEU B C 1
ATOM 2640 O O . LEU B 1 114 ? 8.164 13.414 -1.708 1 88.75 114 LEU B O 1
ATOM 2644 N N . GLU B 1 115 ? 6.754 12.125 -2.814 1 89.88 115 GLU B N 1
ATOM 2645 C CA . GLU B 1 115 ? 7.371 12.43 -4.105 1 89.88 115 GLU B CA 1
ATOM 2646 C C . GLU B 1 115 ? 7.094 13.867 -4.527 1 89.88 115 GLU B C 1
ATOM 2648 O O . GLU B 1 115 ? 7.98 14.547 -5.051 1 89.88 115 GLU B O 1
ATOM 2653 N N . GLU B 1 116 ? 5.891 14.32 -4.27 1 87.44 116 GLU B N 1
ATOM 2654 C CA . GLU B 1 116 ? 5.504 15.672 -4.656 1 87.44 116 GLU B CA 1
ATOM 2655 C C . GLU B 1 116 ? 6.266 16.719 -3.852 1 87.44 116 GLU B C 1
ATOM 2657 O O . GLU B 1 116 ? 6.543 17.812 -4.352 1 87.44 116 GLU B O 1
ATOM 2662 N N . ASN B 1 117 ? 6.672 16.422 -2.674 1 89.81 117 ASN B N 1
ATOM 2663 C CA . ASN B 1 117 ? 7.32 17.391 -1.788 1 89.81 117 ASN B CA 1
ATOM 2664 C C . ASN B 1 117 ? 8.82 17.156 -1.707 1 89.81 117 ASN B C 1
ATOM 2666 O O . ASN B 1 117 ? 9.461 17.5 -0.71 1 89.81 117 ASN B O 1
ATOM 2670 N N . SER B 1 118 ? 9.32 16.5 -2.701 1 94 118 SER B N 1
ATOM 2671 C CA . SER B 1 118 ? 10.758 16.297 -2.838 1 94 118 SER B CA 1
ATOM 2672 C C . SER B 1 118 ? 11.281 16.891 -4.137 1 94 118 SER B C 1
ATOM 2674 O O . SER B 1 118 ? 10.547 16.984 -5.125 1 94 118 SER B O 1
ATOM 2676 N N . ARG B 1 119 ? 12.547 17.391 -4.062 1 94.44 119 ARG B N 1
ATOM 2677 C CA . ARG B 1 119 ? 13.172 17.891 -5.277 1 94.44 119 ARG B CA 1
ATOM 2678 C C . ARG B 1 119 ? 13.227 16.812 -6.355 1 94.44 119 ARG B C 1
ATOM 2680 O O . ARG B 1 119 ? 13.383 15.633 -6.051 1 94.44 119 ARG B O 1
ATOM 2687 N N . TYR B 1 120 ? 13.109 17.219 -7.578 1 95.38 120 TYR B N 1
ATOM 2688 C CA . TYR B 1 120 ? 13.031 16.328 -8.734 1 95.38 120 TYR B CA 1
ATOM 2689 C C . TYR B 1 120 ? 14.242 15.406 -8.797 1 95.38 120 TYR B C 1
ATOM 2691 O O . TYR B 1 120 ? 14.102 14.211 -9.062 1 95.38 120 TYR B O 1
ATOM 2699 N N . GLU B 1 121 ? 15.375 15.914 -8.555 1 94.81 121 GLU B N 1
ATOM 2700 C CA . GLU B 1 121 ? 16.594 15.117 -8.633 1 94.81 121 GLU B CA 1
ATOM 2701 C C . GLU B 1 121 ? 16.578 13.984 -7.609 1 94.81 121 GLU B C 1
ATOM 2703 O O . GLU B 1 121 ? 17.078 12.891 -7.879 1 94.81 121 GLU B O 1
ATOM 2708 N N . ASN B 1 122 ? 16.078 14.234 -6.43 1 95.31 122 ASN B N 1
ATOM 2709 C CA . ASN B 1 122 ? 15.945 13.203 -5.406 1 95.31 122 ASN B CA 1
ATOM 2710 C C . ASN B 1 122 ? 14.961 12.109 -5.832 1 95.31 122 ASN B C 1
ATOM 2712 O O . ASN B 1 122 ? 15.188 10.93 -5.562 1 95.31 122 ASN B O 1
ATOM 2716 N N . LEU B 1 123 ? 13.938 12.578 -6.488 1 95.56 123 LEU B N 1
ATOM 2717 C CA . LEU B 1 123 ? 12.945 11.633 -6.988 1 95.56 123 LEU B CA 1
ATOM 2718 C C . LEU B 1 123 ? 13.555 10.719 -8.047 1 95.56 123 LEU B C 1
ATOM 2720 O O . LEU B 1 123 ? 13.32 9.508 -8.039 1 95.56 123 LEU B O 1
ATOM 2724 N N . VAL B 1 124 ? 14.336 11.273 -8.891 1 96.44 124 VAL B N 1
ATOM 2725 C CA . VAL B 1 124 ? 14.977 10.484 -9.938 1 96.44 124 VAL B CA 1
ATOM 2726 C C . VAL B 1 124 ? 15.891 9.438 -9.305 1 96.44 124 VAL B C 1
ATOM 2728 O O . VAL B 1 124 ? 15.875 8.273 -9.703 1 96.44 124 VAL B O 1
ATOM 2731 N N . GLU B 1 125 ? 16.641 9.883 -8.328 1 95.75 125 GLU B N 1
ATOM 2732 C CA . GLU B 1 125 ? 17.562 8.961 -7.66 1 95.75 125 GLU B CA 1
ATOM 2733 C C . GLU B 1 125 ? 16.797 7.852 -6.945 1 95.75 125 GLU B C 1
ATOM 2735 O O . GLU B 1 125 ? 17.219 6.695 -6.953 1 95.75 125 GLU B O 1
ATOM 2740 N N . PHE B 1 126 ? 15.734 8.219 -6.375 1 96.44 126 PHE B N 1
ATOM 2741 C CA . PHE B 1 126 ? 14.883 7.23 -5.73 1 96.44 126 PHE B CA 1
ATOM 2742 C C . PHE B 1 126 ? 14.367 6.219 -6.746 1 96.44 126 PHE B C 1
ATOM 2744 O O . PHE B 1 126 ? 14.406 5.012 -6.504 1 96.44 126 PHE B O 1
ATOM 2751 N N . LYS B 1 127 ? 13.914 6.68 -7.859 1 95.94 127 LYS B N 1
ATOM 2752 C CA . LYS B 1 127 ? 13.375 5.801 -8.891 1 95.94 127 LYS B CA 1
ATOM 2753 C C . LYS B 1 127 ? 14.453 4.879 -9.453 1 95.94 127 LYS B C 1
ATOM 2755 O O . LYS B 1 127 ? 14.172 3.734 -9.812 1 95.94 127 LYS B O 1
ATOM 2760 N N . LYS B 1 128 ? 15.648 5.355 -9.508 1 96.75 128 LYS B N 1
ATOM 2761 C CA . LYS B 1 128 ? 16.75 4.496 -9.914 1 96.75 128 LYS B CA 1
ATOM 2762 C C . LYS B 1 128 ? 16.922 3.326 -8.953 1 96.75 128 LYS B C 1
ATOM 2764 O O . LYS B 1 128 ? 17.109 2.184 -9.375 1 96.75 128 LYS B O 1
ATOM 2769 N N . ALA B 1 129 ? 16.875 3.691 -7.68 1 96.75 129 ALA B N 1
ATOM 2770 C CA . ALA B 1 129 ? 17.016 2.648 -6.668 1 96.75 129 ALA B CA 1
ATOM 2771 C C . ALA B 1 129 ? 15.852 1.663 -6.734 1 96.75 129 ALA B C 1
ATOM 2773 O O . ALA B 1 129 ? 16.047 0.451 -6.621 1 96.75 129 ALA B O 1
ATOM 2774 N N . TYR B 1 130 ? 14.703 2.154 -6.898 1 95.19 130 TYR B N 1
ATOM 2775 C CA . TYR B 1 130 ? 13.516 1.322 -7.062 1 95.19 130 TYR B CA 1
ATOM 2776 C C . TYR B 1 130 ? 13.664 0.401 -8.266 1 95.19 130 TYR B C 1
ATOM 2778 O O . TYR B 1 130 ? 13.422 -0.805 -8.164 1 95.19 130 TYR B O 1
ATOM 2786 N N . GLY B 1 131 ? 14.07 0.959 -9.375 1 95.44 131 GLY B N 1
ATOM 2787 C CA . GLY B 1 131 ? 14.297 0.163 -10.57 1 95.44 131 GLY B CA 1
ATOM 2788 C C . GLY B 1 131 ? 15.328 -0.934 -10.367 1 95.44 131 GLY B C 1
ATOM 2789 O O . GLY B 1 131 ? 15.148 -2.053 -10.852 1 95.44 131 GLY B O 1
ATOM 2790 N N . GLU B 1 132 ? 16.328 -0.583 -9.688 1 96.62 132 GLU B N 1
ATOM 2791 C CA . GLU B 1 132 ? 17.391 -1.56 -9.43 1 96.62 132 GLU B CA 1
ATOM 2792 C C . GLU B 1 132 ? 16.875 -2.707 -8.562 1 96.62 132 GLU B C 1
ATOM 2794 O O . GLU B 1 132 ? 17.312 -3.85 -8.719 1 96.62 132 GLU B O 1
ATOM 2799 N N . SER B 1 133 ? 16 -2.383 -7.672 1 97.31 133 SER B N 1
ATOM 2800 C CA . SER B 1 133 ? 15.422 -3.441 -6.848 1 97.31 133 SER B CA 1
ATOM 2801 C C . SER B 1 133 ? 14.609 -4.418 -7.691 1 97.31 133 SER B C 1
ATOM 2803 O O . SER B 1 133 ? 14.648 -5.629 -7.457 1 97.31 133 SER B O 1
ATOM 2805 N N . ILE B 1 134 ? 13.914 -3.908 -8.633 1 96.25 134 ILE B N 1
ATOM 2806 C CA . ILE B 1 134 ? 13.156 -4.754 -9.547 1 96.25 134 ILE B CA 1
ATOM 2807 C C . ILE B 1 134 ? 14.117 -5.625 -10.352 1 96.25 134 ILE B C 1
ATOM 2809 O O . ILE B 1 134 ? 13.906 -6.836 -10.484 1 96.25 134 ILE B O 1
ATOM 2813 N N . ARG B 1 135 ? 15.164 -5.02 -10.828 1 96.75 135 ARG B N 1
ATOM 2814 C CA . ARG B 1 135 ? 16.156 -5.746 -11.625 1 96.75 135 ARG B CA 1
ATOM 2815 C C . ARG B 1 135 ? 16.844 -6.824 -10.789 1 96.75 135 ARG B C 1
ATOM 2817 O O . ARG B 1 135 ? 17.172 -7.895 -11.305 1 96.75 135 ARG B O 1
ATOM 2824 N N . ALA B 1 136 ? 17.062 -6.473 -9.539 1 97.88 136 ALA B N 1
ATOM 2825 C CA . ALA B 1 136 ? 17.688 -7.457 -8.656 1 97.88 136 ALA B CA 1
ATOM 2826 C C . ALA B 1 136 ? 16.844 -8.719 -8.547 1 97.88 136 ALA B C 1
ATOM 2828 O O . ALA B 1 136 ? 17.359 -9.836 -8.68 1 97.88 136 ALA B O 1
ATOM 2829 N N . VAL B 1 137 ? 15.555 -8.578 -8.344 1 98.12 137 VAL B N 1
ATOM 2830 C CA . VAL B 1 137 ? 14.672 -9.727 -8.266 1 98.12 137 VAL B CA 1
ATOM 2831 C C . VAL B 1 137 ? 14.57 -10.406 -9.625 1 98.12 137 VAL B C 1
ATOM 2833 O O . VAL B 1 137 ? 14.516 -11.633 -9.719 1 98.12 137 VAL B O 1
ATOM 2836 N N . ALA B 1 138 ? 14.57 -9.609 -10.664 1 97.38 138 ALA B N 1
ATOM 2837 C CA . ALA B 1 138 ? 14.562 -10.164 -12.016 1 97.38 138 ALA B CA 1
ATOM 2838 C C . ALA B 1 138 ? 15.781 -11.047 -12.25 1 97.38 138 ALA B C 1
ATOM 2840 O O . ALA B 1 138 ? 15.68 -12.125 -12.844 1 97.38 138 ALA B O 1
ATOM 2841 N N . ARG B 1 139 ? 16.922 -10.547 -11.797 1 97.81 139 ARG B N 1
ATOM 2842 C CA . ARG B 1 139 ? 18.156 -11.328 -11.938 1 97.81 139 ARG B CA 1
ATOM 2843 C C . ARG B 1 139 ? 18.047 -12.648 -11.18 1 97.81 139 ARG B C 1
ATOM 2845 O O . ARG B 1 139 ? 18.531 -13.68 -11.656 1 97.81 139 ARG B O 1
ATOM 2852 N N . CYS B 1 140 ? 17.453 -12.547 -10.031 1 98.12 140 CYS B N 1
ATOM 2853 C CA . CYS B 1 140 ? 17.234 -13.75 -9.242 1 98.12 140 CYS B CA 1
ATOM 2854 C C . CYS B 1 140 ? 16.375 -14.758 -10.008 1 98.12 140 CYS B C 1
ATOM 2856 O O . CYS B 1 140 ? 16.75 -15.93 -10.125 1 98.12 140 CYS B O 1
ATOM 2858 N N . LEU B 1 141 ? 15.289 -14.328 -10.633 1 98 141 LEU B N 1
ATOM 2859 C CA . LEU B 1 141 ? 14.398 -15.203 -11.391 1 98 141 LEU B CA 1
ATOM 2860 C C . LEU B 1 141 ? 15.086 -15.719 -12.648 1 98 141 LEU B C 1
ATOM 2862 O O . LEU B 1 141 ? 14.922 -16.891 -13.016 1 98 141 LEU B O 1
ATOM 2866 N N . ASN B 1 142 ? 15.844 -14.852 -13.289 1 97.81 142 ASN B N 1
ATOM 2867 C CA . ASN B 1 142 ? 16.547 -15.234 -14.508 1 97.81 142 ASN B CA 1
ATOM 2868 C C . ASN B 1 142 ? 17.547 -16.344 -14.25 1 97.81 142 ASN B C 1
ATOM 2870 O O . ASN B 1 142 ? 17.703 -17.266 -15.055 1 97.81 142 ASN B O 1
ATOM 2874 N N . LYS B 1 143 ? 18.203 -16.234 -13.164 1 98 143 LYS B N 1
ATOM 2875 C CA . LYS B 1 143 ? 19.234 -17.203 -12.844 1 98 143 LYS B CA 1
ATOM 2876 C C . LYS B 1 143 ? 18.625 -18.516 -12.375 1 98 143 LYS B C 1
ATOM 2878 O O . LYS B 1 143 ? 19.031 -19.594 -12.805 1 98 143 LYS B O 1
ATOM 2883 N N . PHE B 1 144 ? 17.625 -18.5 -11.531 1 97.94 144 PHE B N 1
ATOM 2884 C CA . PHE B 1 144 ? 17.188 -19.688 -10.812 1 97.94 144 PHE B CA 1
ATOM 2885 C C . PHE B 1 144 ? 15.953 -20.297 -11.469 1 97.94 144 PHE B C 1
ATOM 2887 O O . PHE B 1 144 ? 15.602 -21.438 -11.195 1 97.94 144 PHE B O 1
ATOM 2894 N N . CYS B 1 145 ? 15.273 -19.5 -12.266 1 97.19 145 CYS B N 1
ATOM 2895 C CA . CYS B 1 145 ? 14.109 -20 -12.984 1 97.19 145 CYS B CA 1
ATOM 2896 C C . CYS B 1 145 ? 14.25 -19.766 -14.484 1 97.19 145 CYS B C 1
ATOM 2898 O O . CYS B 1 145 ? 13.383 -19.156 -15.102 1 97.19 145 CYS B O 1
ATOM 2900 N N . PRO B 1 146 ? 15.234 -20.297 -15.117 1 95.44 146 PRO B N 1
ATOM 2901 C CA . PRO B 1 146 ? 15.453 -20.062 -16.547 1 95.44 146 PRO B CA 1
ATOM 2902 C C . PRO B 1 146 ? 14.32 -20.594 -17.422 1 95.44 146 PRO B C 1
ATOM 2904 O O . PRO B 1 146 ? 14.125 -20.125 -18.531 1 95.44 146 PRO B O 1
ATOM 2907 N N . GLU B 1 147 ? 13.555 -21.469 -16.922 1 95.75 147 GLU B N 1
ATOM 2908 C CA . GLU B 1 147 ? 12.469 -22.078 -17.688 1 95.75 147 GLU B CA 1
ATOM 2909 C C . GLU B 1 147 ? 11.242 -21.172 -17.719 1 95.75 147 GLU B C 1
ATOM 2911 O O . GLU B 1 147 ? 10.336 -21.359 -18.531 1 95.75 147 GLU B O 1
ATOM 2916 N N . MET B 1 148 ? 11.211 -20.25 -16.797 1 95.19 148 MET B N 1
ATOM 2917 C CA . MET B 1 148 ? 10.102 -19.297 -16.766 1 95.19 148 MET B CA 1
ATOM 2918 C C . MET B 1 148 ? 10.195 -18.312 -17.922 1 95.19 148 MET B C 1
ATOM 2920 O O . MET B 1 148 ? 11.273 -17.797 -18.234 1 95.19 148 MET B O 1
ATOM 2924 N N . SER B 1 149 ? 9.078 -18.109 -18.594 1 95.88 149 SER B N 1
ATOM 2925 C CA . SER B 1 149 ? 9.07 -17.156 -19.703 1 95.88 149 SER B CA 1
ATOM 2926 C C . SER B 1 149 ? 9.336 -15.734 -19.219 1 95.88 149 SER B C 1
ATOM 2928 O O . SER B 1 149 ? 9.117 -15.422 -18.047 1 95.88 149 SER B O 1
ATOM 2930 N N . GLU B 1 150 ? 9.781 -14.906 -20.078 1 95.81 150 GLU B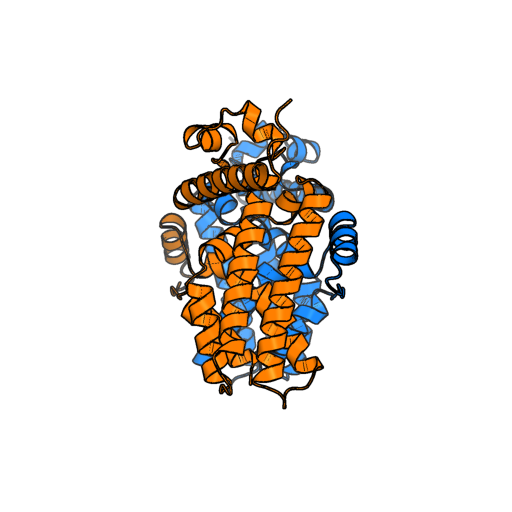 N 1
ATOM 2931 C CA . GLU B 1 150 ? 10 -13.508 -19.734 1 95.81 150 GLU B CA 1
ATOM 2932 C C . GLU B 1 150 ? 8.703 -12.844 -19.281 1 95.81 150 GLU B C 1
ATOM 2934 O O . GLU B 1 150 ? 8.711 -12.039 -18.344 1 95.81 150 GLU B O 1
ATOM 2939 N N . GLN B 1 151 ? 7.66 -13.203 -19.891 1 94.19 151 GLN B N 1
ATOM 2940 C CA . GLN B 1 151 ? 6.355 -12.664 -19.516 1 94.19 151 GLN B CA 1
ATOM 2941 C C . GLN B 1 151 ? 5.965 -13.094 -18.109 1 94.19 151 GLN B C 1
ATOM 2943 O O . GLN B 1 151 ? 5.477 -12.281 -17.312 1 94.19 151 GLN B O 1
ATOM 2948 N N . ASP B 1 152 ? 6.211 -14.328 -17.828 1 95.25 152 ASP B N 1
ATOM 2949 C CA . ASP B 1 152 ? 5.902 -14.836 -16.5 1 95.25 152 ASP B CA 1
ATOM 2950 C C . ASP B 1 152 ? 6.73 -14.125 -15.43 1 95.25 152 ASP B C 1
ATOM 2952 O O . ASP B 1 152 ? 6.215 -13.773 -14.359 1 95.25 152 ASP B O 1
ATOM 2956 N N . LYS B 1 153 ? 7.996 -13.914 -15.719 1 96.81 153 LYS B N 1
ATOM 2957 C CA . LYS B 1 153 ? 8.867 -13.219 -14.773 1 96.81 153 LYS B CA 1
ATOM 2958 C C . LYS B 1 153 ? 8.398 -11.789 -14.539 1 96.81 153 LYS B C 1
ATOM 2960 O O . LYS B 1 153 ? 8.367 -11.32 -13.398 1 96.81 153 LYS B O 1
ATOM 2965 N N . GLU B 1 154 ? 8 -11.148 -15.57 1 94.44 154 GLU B N 1
ATOM 2966 C CA . GLU B 1 154 ? 7.48 -9.789 -15.469 1 94.44 154 GLU B CA 1
ATOM 2967 C C . GLU B 1 154 ? 6.207 -9.742 -14.633 1 94.44 154 GLU B C 1
ATOM 2969 O O . GLU B 1 154 ? 6.016 -8.828 -13.828 1 94.44 154 GLU B O 1
ATOM 2974 N N . GLU B 1 155 ? 5.398 -10.719 -14.828 1 94.81 155 GLU B N 1
ATOM 2975 C CA . GLU B 1 155 ? 4.141 -10.781 -14.094 1 94.81 155 GLU B CA 1
ATOM 2976 C C . GLU B 1 155 ? 4.387 -11 -12.602 1 94.81 155 GLU B C 1
ATOM 2978 O O . GLU B 1 155 ? 3.676 -10.445 -11.758 1 94.81 155 GLU B O 1
ATOM 2983 N N . VAL B 1 156 ? 5.398 -11.789 -12.297 1 97 156 VAL B N 1
ATOM 2984 C CA . VAL B 1 156 ? 5.777 -11.977 -10.898 1 97 156 VAL B CA 1
ATOM 2985 C C . VAL B 1 156 ? 6.164 -10.641 -10.281 1 97 156 VAL B C 1
ATOM 2987 O O . VAL B 1 156 ? 5.691 -10.289 -9.195 1 97 156 VAL B O 1
ATOM 2990 N N . LEU B 1 157 ? 6.922 -9.883 -10.992 1 95.94 157 LEU B N 1
ATOM 2991 C CA . LEU B 1 157 ? 7.41 -8.602 -10.492 1 95.94 157 LEU B CA 1
ATOM 2992 C C . LEU B 1 157 ? 6.266 -7.605 -10.336 1 95.94 157 LEU B C 1
ATOM 2994 O O . LEU B 1 157 ? 6.195 -6.887 -9.336 1 95.94 157 LEU B O 1
ATOM 2998 N N . TYR B 1 158 ? 5.324 -7.633 -11.234 1 93.19 158 TYR B N 1
ATOM 2999 C CA . TYR B 1 158 ? 4.219 -6.684 -11.25 1 93.19 158 TYR B CA 1
ATOM 3000 C C . TYR B 1 158 ? 3.227 -6.984 -10.133 1 93.19 158 TYR B C 1
ATOM 3002 O O . TYR B 1 158 ? 2.445 -6.113 -9.734 1 93.19 158 TYR B O 1
ATOM 3010 N N . VAL B 1 159 ? 3.266 -8.188 -9.648 1 96.12 159 VAL B N 1
ATOM 3011 C CA . VAL B 1 159 ? 2.398 -8.531 -8.523 1 96.12 159 VAL B CA 1
ATOM 3012 C C . VAL B 1 159 ? 3.164 -8.367 -7.215 1 96.12 159 VAL B C 1
ATOM 3014 O O . VAL B 1 159 ? 2.643 -7.797 -6.25 1 96.12 159 VAL B O 1
ATOM 3017 N N . TYR B 1 160 ? 4.418 -8.805 -7.203 1 97.25 160 TYR B N 1
ATOM 3018 C CA . TYR B 1 160 ? 5.195 -8.867 -5.973 1 97.25 160 TYR B CA 1
ATOM 3019 C C . TYR B 1 160 ? 5.477 -7.477 -5.43 1 97.25 160 TYR B C 1
ATOM 3021 O O . TYR B 1 160 ? 5.395 -7.246 -4.219 1 97.25 160 TYR B O 1
ATOM 3029 N N . PHE B 1 161 ? 5.738 -6.508 -6.223 1 96 161 PHE B N 1
ATOM 3030 C CA . PHE B 1 161 ? 6.16 -5.195 -5.742 1 96 161 PHE B CA 1
ATOM 3031 C C . PHE B 1 161 ? 4.969 -4.402 -5.219 1 96 161 PHE B C 1
ATOM 3033 O O . PHE B 1 161 ? 5.016 -3.867 -4.109 1 96 161 PHE B O 1
ATOM 3040 N N . PRO B 1 162 ? 3.85 -4.391 -5.977 1 95.19 162 PRO B N 1
ATOM 3041 C CA . PRO B 1 162 ? 2.684 -3.781 -5.332 1 95.19 162 PRO B CA 1
ATOM 3042 C C . PRO B 1 162 ? 2.295 -4.48 -4.031 1 95.19 162 PRO B C 1
ATOM 3044 O O . PRO B 1 162 ? 1.891 -3.822 -3.068 1 95.19 162 PRO B O 1
ATOM 3047 N N . PHE B 1 163 ? 2.432 -5.766 -4.051 1 96.88 163 PHE B N 1
ATOM 3048 C CA . PHE B 1 163 ? 2.166 -6.527 -2.834 1 96.88 163 PHE B CA 1
ATOM 3049 C C . PHE B 1 163 ? 3.049 -6.043 -1.688 1 96.88 163 PHE B C 1
ATOM 3051 O O . PHE B 1 163 ? 2.572 -5.859 -0.567 1 96.88 163 PHE B O 1
ATOM 3058 N N . MET B 1 164 ? 4.312 -5.781 -1.916 1 96.12 164 MET B N 1
ATOM 3059 C CA . MET B 1 164 ? 5.254 -5.293 -0.911 1 96.12 164 MET B CA 1
ATOM 3060 C C . MET B 1 164 ? 4.789 -3.961 -0.331 1 96.12 164 MET B C 1
ATOM 3062 O O . MET B 1 164 ? 4.945 -3.713 0.866 1 96.12 164 MET B O 1
ATOM 3066 N N . PHE B 1 165 ? 4.168 -3.203 -1.149 1 93.06 165 PHE B N 1
ATOM 3067 C CA . PHE B 1 165 ? 3.689 -1.896 -0.717 1 93.06 165 PHE B CA 1
ATOM 3068 C C . PHE B 1 165 ? 2.531 -2.041 0.262 1 93.06 165 PHE B C 1
ATOM 3070 O O . PHE B 1 165 ? 2.33 -1.185 1.126 1 93.06 165 PHE B O 1
ATOM 3077 N N . GLY B 1 166 ? 1.872 -3.17 0.129 1 93.12 166 GLY B N 1
ATOM 3078 C CA . GLY B 1 166 ? 0.643 -3.285 0.896 1 93.12 166 GLY B CA 1
ATOM 3079 C C . GLY B 1 166 ? 0.768 -4.223 2.084 1 93.12 166 GLY B C 1
ATOM 3080 O O . GLY B 1 166 ? -0.179 -4.383 2.857 1 93.12 166 GLY B O 1
ATOM 3081 N N . ILE B 1 167 ? 1.877 -4.801 2.33 1 93.62 167 ILE B N 1
ATOM 3082 C CA . ILE B 1 167 ? 1.972 -5.918 3.268 1 93.62 167 ILE B CA 1
ATOM 3083 C C . ILE B 1 167 ? 2.119 -5.387 4.691 1 93.62 167 ILE B C 1
ATOM 3085 O O . ILE B 1 167 ? 1.669 -6.02 5.648 1 93.62 167 ILE B O 1
ATOM 3089 N N . TYR B 1 168 ? 2.68 -4.215 4.938 1 92.5 168 TYR B N 1
ATOM 3090 C CA . TYR B 1 168 ? 3.074 -3.744 6.262 1 92.5 168 TYR B CA 1
ATOM 3091 C C . TYR B 1 168 ? 1.862 -3.611 7.176 1 92.5 168 TYR B C 1
ATOM 3093 O O . TYR B 1 168 ? 1.855 -4.145 8.289 1 92.5 168 TYR B O 1
ATOM 3101 N N . PRO B 1 169 ? 0.761 -2.992 6.699 1 87.12 169 PRO B N 1
ATOM 3102 C CA . PRO B 1 169 ? -0.395 -2.834 7.582 1 87.12 169 PRO B CA 1
ATOM 3103 C C . PRO B 1 169 ? -1.027 -4.168 7.973 1 87.12 169 PRO B C 1
ATOM 3105 O O . PRO B 1 169 ? -1.811 -4.23 8.922 1 87.12 169 PRO B O 1
ATOM 3108 N N . TYR B 1 170 ? -0.681 -5.207 7.289 1 88 170 TYR B N 1
ATOM 3109 C CA . TYR B 1 170 ? -1.227 -6.531 7.57 1 88 170 TYR B CA 1
ATOM 3110 C C . TYR B 1 170 ? -0.349 -7.285 8.562 1 88 170 TYR B C 1
ATOM 3112 O O . TYR B 1 170 ? -0.828 -8.164 9.281 1 88 170 TYR B O 1
ATOM 3120 N N . ALA B 1 171 ? 0.865 -6.91 8.484 1 91.31 171 ALA B N 1
ATOM 3121 C CA . ALA B 1 171 ? 1.82 -7.66 9.297 1 91.31 171 ALA B CA 1
ATOM 3122 C C . ALA B 1 171 ? 2.062 -6.969 10.633 1 91.31 171 ALA B C 1
ATOM 3124 O O . ALA B 1 171 ? 2.375 -7.625 11.633 1 91.31 171 ALA B O 1
ATOM 3125 N N . VAL B 1 172 ? 1.988 -5.715 10.68 1 88.44 172 VAL B N 1
ATOM 3126 C CA . VAL B 1 172 ? 2.262 -4.93 11.883 1 88.44 172 VAL B CA 1
ATOM 3127 C C . VAL B 1 172 ? 1.041 -4.078 12.234 1 88.44 172 VAL B C 1
ATOM 3129 O O . VAL B 1 172 ? 0.686 -3.156 11.492 1 88.44 172 VAL B O 1
ATOM 3132 N N . VAL B 1 173 ? 0.461 -4.395 13.359 1 86.75 173 VAL B N 1
ATOM 3133 C CA . VAL B 1 173 ? -0.761 -3.717 13.773 1 86.75 173 VAL B CA 1
ATOM 3134 C C . VAL B 1 173 ? -0.56 -3.09 15.156 1 86.75 173 VAL B C 1
ATOM 3136 O O . VAL B 1 173 ? 0.098 -3.674 16.016 1 86.75 173 VAL B O 1
ATOM 3139 N N . THR B 1 174 ? -1.032 -1.913 15.32 1 85.56 174 THR B N 1
ATOM 3140 C CA . THR B 1 174 ? -1.009 -1.285 16.641 1 85.56 174 THR B CA 1
ATOM 3141 C C . THR B 1 174 ? -2.033 -1.935 17.562 1 85.56 174 THR B C 1
ATOM 3143 O O . THR B 1 174 ? -2.906 -2.676 17.109 1 85.56 174 THR B O 1
ATOM 3146 N N . GLU B 1 175 ? -1.884 -1.692 18.812 1 87.12 175 GLU B N 1
ATOM 3147 C CA . GLU B 1 175 ? -2.865 -2.195 19.781 1 87.12 175 GLU B CA 1
ATOM 3148 C C . GLU B 1 175 ? -4.27 -1.712 19.422 1 87.12 175 GLU B C 1
ATOM 3150 O O . GLU B 1 175 ? -5.227 -2.488 19.469 1 87.12 175 GLU B O 1
ATOM 3155 N N . LYS B 1 176 ? -4.355 -0.487 19.094 1 89.94 176 LYS B N 1
ATOM 3156 C CA . LYS B 1 176 ? -5.633 0.118 18.719 1 89.94 176 LYS B CA 1
ATOM 3157 C C . LYS B 1 176 ? -6.246 -0.592 17.516 1 89.94 176 LYS B C 1
ATOM 3159 O O . LYS B 1 176 ? -7.43 -0.937 17.531 1 89.94 176 LYS B O 1
ATOM 3164 N N . GLN B 1 177 ? -5.453 -0.861 16.5 1 88.31 177 GLN B N 1
ATOM 3165 C CA . GLN B 1 177 ? -5.91 -1.535 15.297 1 88.31 177 GLN B CA 1
ATOM 3166 C C . GLN B 1 177 ? -6.332 -2.971 15.594 1 88.31 177 GLN B C 1
ATOM 3168 O O . GLN B 1 177 ? -7.371 -3.43 15.109 1 88.31 177 GLN B O 1
ATOM 3173 N N . GLY B 1 178 ? -5.492 -3.664 16.375 1 87.88 178 GLY B N 1
ATOM 3174 C CA . GLY B 1 178 ? -5.816 -5.031 16.75 1 87.88 178 GLY B CA 1
ATOM 3175 C C . GLY B 1 178 ? -7.141 -5.156 17.469 1 87.88 178 GLY B C 1
ATOM 3176 O O . GLY B 1 178 ? -7.961 -6.012 17.141 1 87.88 178 GLY B O 1
ATOM 3177 N N . LYS B 1 179 ? -7.336 -4.297 18.391 1 91.69 179 LYS B N 1
ATOM 3178 C CA . LYS B 1 179 ? -8.578 -4.293 19.156 1 91.69 179 LYS B CA 1
ATOM 3179 C C . LYS B 1 179 ? -9.773 -3.969 18.266 1 91.69 179 LYS B C 1
ATOM 3181 O O . LYS B 1 179 ? -10.844 -4.566 18.406 1 91.69 179 LYS B O 1
ATOM 3186 N N . ALA B 1 180 ? -9.562 -3.029 17.391 1 92.25 180 ALA B N 1
ATOM 3187 C CA . ALA B 1 180 ? -10.633 -2.646 16.469 1 92.25 180 ALA B CA 1
ATOM 3188 C C . ALA B 1 180 ? -11.023 -3.812 15.57 1 92.25 180 ALA B C 1
ATOM 3190 O O . ALA B 1 180 ? -12.211 -4.02 15.289 1 92.25 180 ALA B O 1
ATOM 3191 N N . MET B 1 181 ? -10.055 -4.523 15.078 1 91.38 181 MET B N 1
ATOM 3192 C CA . MET B 1 181 ? -10.32 -5.688 14.242 1 91.38 181 MET B CA 1
ATOM 3193 C C . MET B 1 181 ? -11.078 -6.758 15.016 1 91.38 181 MET B C 1
ATOM 3195 O O . MET B 1 181 ? -11.992 -7.391 14.477 1 91.38 181 MET B O 1
ATOM 3199 N N . GLU B 1 182 ? -10.688 -6.961 16.203 1 90.19 182 GLU B N 1
ATOM 3200 C CA . GLU B 1 182 ? -11.383 -7.914 17.078 1 90.19 182 GLU B CA 1
ATOM 3201 C C . GLU B 1 182 ? -12.828 -7.496 17.297 1 90.19 182 GLU B C 1
ATOM 3203 O O . GLU B 1 182 ? -13.742 -8.312 17.156 1 90.19 182 GLU B O 1
ATOM 3208 N N . ASP B 1 183 ? -13 -6.293 17.609 1 92.56 183 ASP B N 1
ATOM 3209 C CA . ASP B 1 183 ? -14.336 -5.773 17.906 1 92.56 183 ASP B CA 1
ATOM 3210 C C . ASP B 1 183 ? -15.211 -5.797 16.641 1 92.56 183 ASP B C 1
ATOM 3212 O O . ASP B 1 183 ? -16.438 -5.926 16.734 1 92.56 183 ASP B O 1
ATOM 3216 N N . ALA B 1 184 ? -14.562 -5.645 15.516 1 92.19 184 ALA B N 1
ATOM 3217 C CA . ALA B 1 184 ? -15.289 -5.648 14.25 1 92.19 184 ALA B CA 1
ATOM 3218 C C . ALA B 1 184 ? -15.656 -7.07 13.836 1 92.19 184 ALA B C 1
ATOM 3220 O O . ALA B 1 184 ? -16.453 -7.266 12.914 1 92.19 184 ALA B O 1
ATOM 3221 N N . GLY B 1 185 ? -15.062 -8.047 14.43 1 88.75 185 GLY B N 1
ATOM 3222 C CA . GLY B 1 185 ? -15.352 -9.438 14.117 1 88.75 185 GLY B CA 1
ATOM 3223 C C . GLY B 1 185 ? -14.742 -9.898 12.812 1 88.75 185 GLY B C 1
ATOM 3224 O O . GLY B 1 185 ? -15.336 -10.711 12.094 1 88.75 185 GLY B O 1
ATOM 3225 N N . VAL B 1 186 ? -13.68 -9.328 12.297 1 82.81 186 VAL B N 1
ATOM 3226 C CA . VAL B 1 186 ? -13.062 -9.641 11.008 1 82.81 186 VAL B CA 1
ATOM 3227 C C . VAL B 1 186 ? -12.234 -10.914 11.133 1 82.81 186 VAL B C 1
ATOM 3229 O O . VAL B 1 186 ? -11.922 -11.555 10.125 1 82.81 186 VAL B O 1
ATOM 3232 N N . GLY B 1 187 ? -12.148 -11.516 12.359 1 75.25 187 GLY B N 1
ATOM 3233 C CA . GLY B 1 187 ? -11.297 -12.688 12.523 1 75.25 187 GLY B CA 1
ATOM 3234 C C . GLY B 1 187 ? -9.844 -12.414 12.164 1 75.25 187 GLY B C 1
ATOM 3235 O O . GLY B 1 187 ? -9.242 -13.164 11.398 1 75.25 187 GLY B O 1
ATOM 3236 N N . PHE B 1 188 ? -9.367 -11.492 12.711 1 70.75 188 PHE B N 1
ATOM 3237 C CA . PHE B 1 188 ? -8.008 -11.055 12.398 1 70.75 188 PHE B CA 1
ATOM 3238 C C . PHE B 1 188 ? -6.988 -12.109 12.812 1 70.75 188 PHE B C 1
ATOM 3240 O O . PHE B 1 188 ? -7.012 -12.586 13.953 1 70.75 188 PHE B O 1
ATOM 3247 N N . VAL B 1 189 ? -6.273 -12.602 11.781 1 74.25 189 VAL B N 1
ATOM 3248 C CA . VAL B 1 189 ? -5.133 -13.477 12.031 1 74.25 189 VAL B CA 1
ATOM 3249 C C . VAL B 1 189 ? -3.834 -12.75 11.695 1 74.25 189 VAL B C 1
ATOM 3251 O O . VAL B 1 189 ? -3.684 -12.203 10.602 1 74.25 189 VAL B O 1
ATOM 3254 N N . SER B 1 190 ? -3.053 -12.688 12.719 1 78 190 SER B N 1
ATOM 3255 C CA . SER B 1 190 ? -1.768 -12.023 12.523 1 78 190 SER B CA 1
ATOM 3256 C C . SER B 1 190 ? -0.805 -12.898 11.734 1 78 190 SER B C 1
ATOM 3258 O O . SER B 1 190 ? -0.642 -14.086 12.039 1 78 190 SER B O 1
ATOM 3260 N N . HIS B 1 191 ? -0.343 -12.375 10.609 1 89.75 191 HIS B N 1
ATOM 3261 C CA . HIS B 1 191 ? 0.708 -13.039 9.844 1 89.75 191 HIS B CA 1
ATOM 3262 C C . HIS B 1 191 ? 1.993 -12.219 9.844 1 89.75 191 HIS B C 1
ATOM 3264 O O . HIS B 1 191 ? 1.948 -10.984 9.836 1 89.75 191 HIS B O 1
ATOM 3270 N N . SER B 1 192 ? 3.088 -12.953 9.898 1 94.62 192 SER B N 1
ATOM 3271 C CA . SER B 1 192 ? 4.379 -12.281 9.805 1 94.62 192 SER B CA 1
ATOM 3272 C C . SER B 1 192 ? 4.668 -11.836 8.375 1 94.62 192 SER B C 1
ATOM 3274 O O . SER B 1 192 ? 4.008 -12.281 7.438 1 94.62 192 SER B O 1
ATOM 3276 N N . ILE B 1 193 ? 5.582 -10.961 8.266 1 96.88 193 ILE B N 1
ATOM 3277 C CA . ILE B 1 193 ? 6.047 -10.539 6.953 1 96.88 193 ILE B CA 1
ATOM 3278 C C . ILE B 1 193 ? 6.516 -11.75 6.152 1 96.88 193 ILE B C 1
ATOM 3280 O O . ILE B 1 193 ? 6.195 -11.883 4.973 1 96.88 193 ILE B O 1
ATOM 3284 N N . TYR B 1 194 ? 7.219 -12.641 6.816 1 97.62 194 TYR B N 1
ATOM 3285 C CA . TYR B 1 194 ? 7.691 -13.852 6.156 1 97.62 194 TYR B CA 1
ATOM 3286 C C . TYR B 1 194 ? 6.523 -14.672 5.613 1 97.62 194 TYR B C 1
ATOM 3288 O O . TYR B 1 194 ? 6.527 -15.062 4.445 1 97.62 194 TYR B O 1
ATOM 3296 N N . GLU B 1 195 ? 5.574 -14.914 6.414 1 96.25 195 GLU B N 1
ATOM 3297 C CA . GLU B 1 195 ? 4.449 -15.758 6.023 1 96.25 195 GLU B CA 1
ATOM 3298 C C . GLU B 1 195 ? 3.693 -15.164 4.84 1 96.25 195 GLU B C 1
ATOM 3300 O O . GLU B 1 195 ? 3.338 -15.883 3.9 1 96.25 195 GLU B O 1
ATOM 3305 N N . LEU B 1 196 ? 3.439 -13.867 4.883 1 96.38 196 LEU B N 1
ATOM 3306 C CA . LEU B 1 196 ? 2.719 -13.195 3.805 1 96.38 196 LEU B CA 1
ATOM 3307 C C . LEU B 1 196 ? 3.529 -13.219 2.514 1 96.38 196 LEU B C 1
ATOM 3309 O O . LEU B 1 196 ? 3.004 -13.562 1.451 1 96.38 196 LEU B O 1
ATOM 3313 N N . SER B 1 197 ? 4.801 -12.898 2.662 1 97.81 197 SER B N 1
ATOM 3314 C CA . SER B 1 197 ? 5.676 -12.867 1.494 1 97.81 197 SER B CA 1
ATOM 3315 C C . SER B 1 197 ? 5.844 -14.266 0.899 1 97.81 197 SER B C 1
ATOM 3317 O O . SER B 1 197 ? 5.773 -14.438 -0.32 1 97.81 197 SER B O 1
ATOM 3319 N N . TYR B 1 198 ? 6.023 -15.219 1.758 1 97.69 198 TYR B N 1
ATOM 3320 C CA . TYR B 1 198 ? 6.199 -16.594 1.286 1 97.69 198 TYR B CA 1
ATOM 3321 C C . TYR B 1 198 ? 4.949 -17.078 0.566 1 97.69 198 TYR B C 1
ATOM 3323 O O . TYR B 1 198 ? 5.039 -17.688 -0.5 1 97.69 198 TYR B O 1
ATOM 3331 N N . THR B 1 199 ? 3.838 -16.828 1.18 1 95.94 199 THR B N 1
ATOM 3332 C CA . THR B 1 199 ? 2.572 -17.219 0.569 1 95.94 199 THR B CA 1
ATOM 3333 C C . THR B 1 199 ? 2.418 -16.578 -0.809 1 95.94 199 THR B C 1
ATOM 3335 O O . THR B 1 199 ? 2.031 -17.25 -1.769 1 95.94 199 THR B O 1
ATOM 3338 N N . CYS B 1 200 ? 2.73 -15.305 -0.937 1 97.38 200 CYS B N 1
ATOM 3339 C CA . CYS B 1 200 ? 2.648 -14.586 -2.203 1 97.38 200 CYS B CA 1
ATOM 3340 C C . CYS B 1 200 ? 3.58 -15.203 -3.24 1 97.38 200 CYS B C 1
ATOM 3342 O O . CYS B 1 200 ? 3.145 -15.562 -4.336 1 97.38 200 CYS B O 1
ATOM 3344 N N . LEU B 1 201 ? 4.84 -15.43 -2.859 1 97.94 201 LEU B N 1
ATOM 3345 C CA . LEU B 1 201 ? 5.852 -15.891 -3.801 1 97.94 201 LEU B CA 1
ATOM 3346 C C . LEU B 1 201 ? 5.602 -17.344 -4.199 1 97.94 201 LEU B C 1
ATOM 3348 O O . LEU B 1 201 ? 5.84 -17.719 -5.348 1 97.94 201 LEU B O 1
ATOM 3352 N N . LYS B 1 202 ? 5.164 -18.109 -3.266 1 95.44 202 LYS B N 1
ATOM 3353 C CA . LYS B 1 202 ? 4.855 -19.5 -3.578 1 95.44 202 LYS B CA 1
ATOM 3354 C C . LYS B 1 202 ? 3.785 -19.609 -4.66 1 95.44 202 LYS B C 1
ATOM 3356 O O . LYS B 1 202 ? 3.848 -20.484 -5.527 1 95.44 202 LYS B O 1
ATOM 3361 N N . LYS B 1 203 ? 2.855 -18.703 -4.613 1 94.12 203 LYS B N 1
ATOM 3362 C CA . LYS B 1 203 ? 1.779 -18.688 -5.602 1 94.12 203 LYS B CA 1
ATOM 3363 C C . LYS B 1 203 ? 2.256 -18.109 -6.93 1 94.12 203 LYS B C 1
ATOM 3365 O O . LYS B 1 203 ? 1.835 -18.562 -7.996 1 94.12 203 LYS B O 1
ATOM 3370 N N . LEU B 1 204 ? 3.152 -17.172 -6.852 1 95.5 204 LEU B N 1
ATOM 3371 C CA . LEU B 1 204 ? 3.594 -16.484 -8.055 1 95.5 204 LEU B CA 1
ATOM 3372 C C . LEU B 1 204 ? 4.598 -17.328 -8.836 1 95.5 204 LEU B C 1
ATOM 3374 O O . LEU B 1 204 ? 4.699 -17.203 -10.055 1 95.5 204 LEU B O 1
ATOM 3378 N N . LEU B 1 205 ? 5.328 -18.156 -8.125 1 94.06 205 LEU B N 1
ATOM 3379 C CA . LEU B 1 205 ? 6.438 -18.875 -8.75 1 94.06 205 LEU B CA 1
ATOM 3380 C C . LEU B 1 205 ? 5.996 -20.266 -9.203 1 94.06 205 LEU B C 1
ATOM 3382 O O . LEU B 1 205 ? 6.82 -21.062 -9.664 1 94.06 205 LEU B O 1
ATOM 3386 N N . VAL B 1 206 ? 4.762 -20.578 -9.172 1 83.94 206 VAL B N 1
ATOM 3387 C CA . VAL B 1 206 ? 4.285 -21.859 -9.672 1 83.94 206 VAL B CA 1
ATOM 3388 C C . VAL B 1 206 ? 4.355 -21.891 -11.195 1 83.94 206 VAL B C 1
ATOM 3390 O O . VAL B 1 206 ? 4.082 -20.891 -11.852 1 83.94 206 VAL B O 1
#

pLDDT: mean 91.85, std 9.03, range [39.56, 98.44]

Secondary structure (DSSP, 8-state):
-----HHHHHHHHHHHHHHHHHHHTTS-GGG--HHHHHHTSSS-HHHHTTT-SSHHHHHHHHHHHHHHHHHHHHHHHHHH-S---HHHHHHHHHHHHHHTHHHHHHHTS-HHHHHHTS-HHHHHHHHHHHHHHHHHHHHHHHHH-TTS-HHHHHHHHHHHHHHHHHHHHHH---HHHHHHHHHHT-------HHHHHHHHHHHHT-/-----HHHHHHHHHHHHHHHHHHHTTS-GGG--HHHHHHTSSS-HHHHTTT-SSHHHHHHHHHHHHHHHHHHHHHHHHHH-S---HHHHHHHHHHHHHHTHHHHHHHTS-HHHHHHTS-HHHHHHHHHHHHHHHHHHHHHHHHH-TTS-HHHHHHHHHHHHHHHHHHHHHH---HHHHHHHHHHT-------HHHHHHHHHHHHT-

InterPro domains:
  IPR001647 DNA-binding HTH domain, TetR-type [PF00440] (16-62)
  IPR001647 DNA-binding HTH domain, TetR-type [PS50977] (10-70)
  IPR009057 Homedomain-like superfamily [SSF46689] (10-79)
  IPR041483 Tetracyclin repressor-like, C-terminal domain 34 [PF17929] (65-186)
  IPR050624 Nucleoid occlusion factor SlmA/HTH-type transcriptional regulator [PTHR43479] (11-163)

Sequence (412 aa):
MPKVSEEFLLARREEILDACAKLYENMSFKDITLKEIGKITSFNRTAIYNYFNSKEEIFLALMQREYECWSAEVDGLVQDHEQMTRDEIAQALSHLLEKHERLLKLLSMNHFDLEENSRYENLVEFKKAYGESIRAVARCLNKFCPEMSEQDKEEVLYVYFPFMFGIYPYAVVTEKQGKAMEDAGVGFVSHSIYELSYTCLKKLLVMPKVSEEFLLARREEILDACAKLYENMSFKDITLKEIGKITSFNRTAIYNYFNSKEEIFLALMQREYECWSAEVDGLVQDHEQMTRDEIAQALSHLLEKHERLLKLLSMNHFDLEENSRYENLVEFKKAYGESIRAVARCLNKFCPEMSEQDKEEVLYVYFPFMFGIYPYAVVTEKQGKAMEDAGVGFVSHSIYELSYTCLKKLLV

Solvent-accessible surface area (backbone atoms only — not comparable to full-atom values): 21490 Å² total; per-residue (Å²): 126,84,78,76,44,74,63,54,54,50,52,51,53,46,47,52,43,52,29,44,54,57,49,51,73,81,40,53,74,90,75,57,41,59,64,62,36,23,71,67,42,96,40,55,55,72,58,47,52,77,78,36,89,37,61,36,34,46,51,48,51,43,46,28,50,41,36,46,53,51,27,51,50,47,42,44,53,50,72,74,41,86,72,47,54,65,67,50,47,22,48,52,56,13,52,52,50,48,74,39,50,65,46,26,52,55,46,35,36,37,54,65,62,33,55,72,55,28,60,67,69,58,46,20,53,32,34,32,30,54,33,46,33,53,48,27,54,47,51,39,44,56,66,48,38,67,85,55,50,71,67,55,53,50,51,38,52,64,37,50,52,22,22,48,30,20,40,34,75,60,42,55,69,53,71,68,54,50,51,24,28,58,75,33,62,41,74,76,69,88,39,51,54,35,56,50,40,26,55,41,36,54,44,52,64,105,124,85,77,76,44,74,63,54,54,51,52,52,51,46,48,54,42,50,30,45,55,58,47,54,74,80,42,55,75,88,74,57,41,60,63,62,38,23,70,67,41,96,41,54,54,71,59,47,52,78,77,36,90,37,61,37,36,45,50,48,50,44,45,27,50,40,35,45,53,51,25,51,51,47,44,45,53,50,71,74,41,87,72,46,54,65,67,50,47,21,49,50,54,12,53,51,49,46,74,37,49,66,46,27,53,56,47,36,36,37,56,65,61,33,54,72,55,28,62,67,68,58,46,21,53,31,33,33,30,53,34,47,32,53,49,28,52,48,49,42,44,53,65,45,38,66,87,55,49,70,67,57,53,49,51,37,51,63,36,51,52,22,22,47,30,20,39,32,74,59,43,56,67,52,71,69,54,49,50,26,29,55,75,33,63,50,68,76,70,88,40,50,54,35,57,50,41,27,55,41,38,54,44,54,64,103

Radius of gyration: 22.41 Å; Cα contacts (8 Å, |Δi|>4): 509; chains: 2; bounding box: 76×55×40 Å

Nearest PDB structures (foldseek):
  2zcx-assembly1_A-2  TM=8.593E-01  e=2.336E-07  Streptomyces coelicolor
  6hs0-assembly1_A  TM=6.809E-01  e=1.255E-03  Mycobacterium tuberculosis H37Rv
  5ydp-assembly2_C-2  TM=5.383E-01  e=8.588E-04  Dietzia sp. DQ12-45-1b
  5d1w-assembly3_F  TM=5.533E-01  e=2.116E-03  Mycobacterium tuberculosis H37Rv
  5d1w-assembly3_E  TM=5.820E-01  e=1.412E-02  Mycobacterium tuberculosis H37Rv